Protein AF-A0A947XC58-F1 (afdb_monomer)

Foldseek 3Di:
DDDDDDDDDDDDDPPDPDDDDDDDDDDDDDDDDDDDDDDDDDDDDDDDDDDDDDDDDDDDDDDDDDDDDDDDDDDDDPPDDPDAAALQDKWKWKDLWFTDTQDDHHDDDDDDDDPLVVQAVVLVCLVVVVCVVVVDDLDAAEAQGKMKMWIADAVVNVAPAKKKKKFKAALVRHTPDIDIFDDAPDHHNDFDPQFLRTDDDRNNTGIDIDGRNRQFFNMKMKMWIDHPPDPDDDIDIDMGGHRYAYQAAAEEEEEEEDQLNPDPQDDDPVLVVQLQSQANHNYYNYDYFYFYFQKDWAAWDDDPFFTFFTDIDRHPVRRCVSRVVGGPDPCPDLPGCVVVRVVQVQVQLCQQFLCAQAHAYEYEYEGDDDDPWDAAQPTHHYTYGYHPPDPQRSLSRLLSNLVVLVDALQLCLVVPDPCVPPDDSAFAQYSNFGADPPRNRSGAQGSIWTFDCDDVPRNRGDIGRQFDDDPPTPRYGQHASNHSQSCVQCDVVHRGHHHHSVSSVSSRVSSQVGRWAQDPVVRAIFGHDSVVSDRDHHDDDDDLRNHFVDRFFAQWWKWKWKDFLPDLNSTDITATTDRDTGGFHDWAALQDLVSLQVCVVRCVAPQDDPPQGGAQQKKKWWQAPNDITITTWNDGSSPDPPVVPQDSSHSVRMDMHIHIDHCVSHDTFKMWMFGHHRSSPDPDGDDCVPTHTSDMDGD

Solvent-accessible surface area (backbone atoms only — not comparable to full-atom values): 40109 Å² total; per-residue (Å²): 138,88,87,87,88,85,86,88,92,85,86,89,86,85,85,89,87,87,88,88,88,84,89,86,84,88,83,89,89,84,86,86,78,93,77,88,79,88,76,85,81,80,84,82,90,85,83,89,80,91,80,91,82,84,86,88,88,86,89,83,89,85,88,82,87,80,84,80,84,80,80,86,72,94,70,87,72,95,78,80,71,93,62,82,39,58,87,73,54,70,38,37,32,41,26,57,33,43,51,43,76,74,49,74,48,47,75,75,80,75,81,83,84,50,79,58,48,57,37,32,49,52,40,48,50,47,43,47,50,50,34,65,75,64,72,53,73,81,73,64,44,42,5,51,36,58,28,39,38,39,35,45,53,40,50,83,64,70,60,89,50,64,44,40,39,38,40,35,21,38,67,86,69,46,81,76,46,72,50,68,39,48,71,36,90,53,68,37,75,72,81,57,82,52,72,62,64,48,76,77,59,66,66,51,16,32,37,39,77,46,64,13,87,64,41,37,43,56,13,30,43,34,44,34,41,34,52,64,96,57,97,79,68,89,60,48,71,52,76,42,82,46,56,34,44,57,56,40,66,44,35,34,44,36,35,40,38,26,69,55,80,44,66,91,58,68,77,62,70,63,46,56,58,51,47,35,53,57,42,59,41,44,39,62,51,73,48,79,44,79,39,70,30,64,53,50,60,42,64,40,45,80,56,102,74,30,61,27,44,56,42,52,28,59,37,70,67,53,39,48,65,70,42,50,88,37,42,84,55,94,68,68,66,73,60,61,58,61,56,63,39,52,49,51,49,50,55,29,50,46,54,17,13,9,39,62,34,48,40,36,38,36,40,39,32,32,60,68,81,64,87,68,71,54,40,44,40,90,82,37,26,35,20,27,36,55,28,59,80,48,98,51,30,50,8,41,40,47,21,25,48,35,16,47,34,71,50,59,56,72,54,47,29,88,70,80,43,102,53,49,85,61,89,76,78,37,53,44,58,42,64,77,27,36,34,34,89,85,37,86,56,19,37,33,27,43,54,51,32,38,34,45,69,55,50,98,94,34,87,82,34,50,70,42,71,32,38,42,89,49,101,88,43,63,53,23,35,21,39,27,22,50,52,83,3,11,57,96,46,34,55,94,91,54,60,41,31,51,66,20,60,65,57,32,44,50,25,32,57,44,46,34,65,53,40,46,43,69,25,77,92,77,74,39,56,8,17,53,25,80,89,79,54,40,60,69,36,77,57,88,73,48,72,20,52,52,28,28,59,50,86,64,66,39,53,21,30,38,43,39,38,35,42,28,85,76,40,70,77,34,45,45,73,51,69,68,42,65,76,42,81,37,36,32,28,71,81,32,37,61,61,41,65,68,35,17,52,46,37,60,78,60,65,52,27,45,75,52,77,72,99,41,72,39,21,20,20,27,33,35,40,38,31,20,67,90,48,76,50,52,33,56,35,69,42,56,68,52,87,60,85,67,60,87,71,62,46,64,50,40,78,79,34,52,48,73,44,36,46,36,42,66,36,86,52,42,62,69,41,37,42,34,40,30,50,34,73,39,44,51,73,59,84,72,86,55,60,76,88,79,41,49,74,76,51,76,47,77,102

Secondary structure (DSSP, 8-state):
-------S---SSSSSS------------------------PPP--------------------PPPPP--------TT---PPPPTTSPEEEEESSBEEESS----------SHHHHHHHHHHHHHHHHHHHH---S--BPTT--EEEEEE--GGG--SSEEEEEEEE-TTS-EEEEEEPBPPSS--S----STTT----STTSEEEEEPGGG--TT-EEEEEEEETT-S-S--EEEEEE--B----EEEEEEEEEEETT----PPPHHHHHHHHHHSS-SEEEEEEEEEEESSEEEPPEE-SSBEE--EEESSHHHHHHHHGGGBS-S---S--THHHHHHHHHHHHHHHTT-TTT-EEEEEE-SSS------B-SS--EEEEE-TTSTTHHHHHHHHHHHTTT---GGGGGGT-TTTTS--S-BS-BTTBBPPTTSTT-B---SPPEEEPPBTTBTT-EEE-SB--STTTTTBBPPPTTTGGGGGGPPTT-SSPPPPHHHHHHHHHHHHHH--EEETTTTEEEEEETTTTEEEEEPPS-BTTTB-SSSSPEEEEEEEEEEESS-GGG-EEPPPEEEEEE--PPP--TT-HHHHHHHHHTT-SPP--SSS-----EEEEEEETTEEEEEEES----TTTTGGG--TTSTTSEEEEEEEEEGGG--EEEEEEEE-TTGGG--S---GGGSEEEEEEE-

Nearest PDB structures (foldseek):
  7neq-assembly1_D  TM=5.707E-01  e=4.410E-02  Mus musculus
  5nj3-assembly1_E  TM=5.449E-01  e=1.817E-01  Mus musculus
  3jbg-assembly1_7  TM=4.464E-01  e=1.923E-01  Camelus dromedarius
  1s5i-assembly1_H  TM=5.163E-01  e=1.052E+00  Mus musculus
  8tan-assembly1_B  TM=4.826E-01  e=1.396E+00  Homo sapiens

Radius of gyration: 30.26 Å; Cα contacts (8 Å, |Δi|>4): 1436; chains: 1; bounding box: 68×81×86 Å

Structure (mmCIF, N/CA/C/O backbone):
data_AF-A0A947XC58-F1
#
_entry.id   AF-A0A947XC58-F1
#
loop_
_atom_site.group_PDB
_atom_site.id
_atom_site.type_symbol
_atom_site.label_atom_id
_atom_site.label_alt_id
_atom_site.label_comp_id
_atom_site.label_asym_id
_atom_site.label_entity_id
_atom_site.label_seq_id
_atom_site.pdbx_PDB_ins_code
_atom_site.Cartn_x
_atom_site.Cartn_y
_atom_site.Cartn_z
_atom_site.occupancy
_atom_site.B_iso_or_equiv
_atom_site.auth_seq_id
_atom_site.auth_comp_id
_atom_site.auth_asym_id
_atom_site.auth_atom_id
_atom_site.pdbx_PDB_model_num
ATOM 1 N N . MET A 1 1 ? 28.385 -34.143 11.906 1.00 29.64 1 MET A N 1
ATOM 2 C CA . MET A 1 1 ? 28.007 -35.431 12.531 1.00 29.64 1 MET A CA 1
ATOM 3 C C . MET A 1 1 ? 26.698 -35.183 13.274 1.00 29.64 1 MET A C 1
ATOM 5 O O . MET A 1 1 ? 26.730 -34.523 14.296 1.00 29.64 1 MET A O 1
ATOM 9 N N . LEU A 1 2 ? 25.552 -35.228 12.588 1.00 29.41 2 LEU A N 1
ATOM 10 C CA . LEU A 1 2 ? 24.680 -36.394 12.344 1.00 29.41 2 LEU A CA 1
ATOM 11 C C . LEU A 1 2 ? 24.085 -37.009 13.619 1.00 29.41 2 LEU A C 1
ATOM 13 O O . LEU A 1 2 ? 24.782 -37.730 14.324 1.00 29.41 2 LEU A O 1
ATOM 17 N N . ASN A 1 3 ? 22.793 -36.721 13.831 1.00 31.56 3 ASN A N 1
ATOM 18 C CA . ASN A 1 3 ? 21.660 -37.638 14.075 1.00 31.56 3 ASN A CA 1
ATOM 19 C C . ASN A 1 3 ? 20.677 -37.032 15.088 1.00 31.56 3 ASN A C 1
ATOM 21 O O . ASN A 1 3 ? 21.096 -36.419 16.057 1.00 31.56 3 ASN A O 1
ATOM 25 N N . SER A 1 4 ? 19.361 -37.222 15.039 1.00 30.17 4 SER A N 1
ATOM 26 C CA . SER A 1 4 ? 18.381 -37.644 14.026 1.00 30.17 4 SER A CA 1
ATOM 27 C C . SER A 1 4 ? 17.089 -37.817 14.829 1.00 30.17 4 SER A C 1
ATOM 29 O O . SER A 1 4 ? 17.109 -38.664 15.716 1.00 30.17 4 SER A O 1
ATOM 31 N N . LYS A 1 5 ? 15.999 -37.092 14.550 1.00 29.39 5 LYS A N 1
ATOM 32 C CA . LYS A 1 5 ? 14.608 -37.537 14.805 1.00 29.39 5 LYS A CA 1
ATOM 33 C C . LYS A 1 5 ? 13.636 -36.710 13.952 1.00 29.39 5 LYS A C 1
ATOM 35 O O . LYS A 1 5 ? 13.120 -35.695 14.394 1.00 29.39 5 LYS A O 1
ATOM 40 N N . ASN A 1 6 ? 13.406 -37.193 12.733 1.00 32.59 6 ASN A N 1
ATOM 41 C CA . ASN A 1 6 ? 12.155 -37.029 11.995 1.00 32.59 6 ASN A CA 1
ATOM 42 C C . ASN A 1 6 ? 11.486 -38.406 11.959 1.00 32.59 6 ASN A C 1
ATOM 44 O O . ASN A 1 6 ? 12.172 -39.409 11.761 1.00 32.59 6 ASN A O 1
ATOM 48 N N . GLY A 1 7 ? 10.167 -38.458 12.110 1.00 26.33 7 GLY A N 1
ATOM 49 C CA . GLY A 1 7 ? 9.399 -39.675 11.882 1.00 26.33 7 GLY A CA 1
ATOM 50 C C . GLY A 1 7 ? 7.906 -39.440 12.062 1.00 26.33 7 GLY A C 1
ATOM 51 O O . GLY A 1 7 ? 7.467 -39.224 13.181 1.00 26.33 7 GLY A O 1
ATOM 52 N N . LEU A 1 8 ? 7.176 -39.555 10.949 1.00 26.34 8 LEU A N 1
ATOM 53 C CA . LEU A 1 8 ? 5.718 -39.523 10.787 1.00 26.34 8 LEU A CA 1
ATOM 54 C C . LEU A 1 8 ? 5.037 -38.150 10.853 1.00 26.34 8 LEU A C 1
ATOM 56 O O . LEU A 1 8 ? 4.619 -37.716 11.911 1.00 26.34 8 LEU A O 1
ATOM 60 N N . PHE A 1 9 ? 4.845 -37.532 9.685 1.00 29.22 9 PHE A N 1
ATOM 61 C CA . PHE A 1 9 ? 3.536 -37.061 9.192 1.00 29.22 9 PHE A CA 1
ATOM 62 C C . PHE A 1 9 ? 3.704 -36.658 7.714 1.00 29.22 9 PHE A C 1
ATOM 64 O O . PHE A 1 9 ? 3.664 -35.492 7.340 1.00 29.22 9 PHE A O 1
ATOM 71 N N . LEU A 1 10 ? 3.995 -37.648 6.861 1.00 28.31 10 LEU A N 1
ATOM 72 C CA . LEU A 1 10 ? 4.058 -37.477 5.406 1.00 28.31 10 LEU A CA 1
ATOM 73 C C . LEU A 1 10 ? 3.648 -38.788 4.721 1.00 28.31 10 LEU A C 1
ATOM 75 O O . LEU A 1 10 ? 4.499 -39.566 4.303 1.00 28.31 10 LEU A O 1
ATOM 79 N N . SER A 1 11 ? 2.342 -39.058 4.658 1.00 26.89 11 SER A N 1
ATOM 80 C CA . SER A 1 11 ? 1.778 -40.134 3.827 1.00 26.89 11 SER A CA 1
ATOM 81 C C . SER A 1 11 ? 0.248 -40.036 3.737 1.00 26.89 11 SER A C 1
ATOM 83 O O . SER A 1 11 ? -0.437 -40.836 4.361 1.00 26.89 11 SER A O 1
ATOM 85 N N . LEU A 1 12 ? -0.308 -39.056 3.014 1.00 26.28 12 LEU A N 1
ATOM 86 C CA . LEU A 1 12 ? -1.706 -39.106 2.529 1.00 26.28 12 LEU A CA 1
ATOM 87 C C . LEU A 1 12 ? -2.016 -37.960 1.544 1.00 26.28 12 LEU A C 1
ATOM 89 O O . LEU A 1 12 ? -2.942 -37.184 1.740 1.00 26.28 12 LEU A O 1
ATOM 93 N N . LEU A 1 13 ? -1.227 -37.820 0.473 1.00 26.67 13 LEU A N 1
ATOM 94 C CA . LEU A 1 13 ? -1.610 -36.956 -0.655 1.00 26.67 13 LEU A CA 1
ATOM 95 C C . LEU A 1 13 ? -0.992 -37.429 -1.978 1.00 26.67 13 LEU A C 1
ATOM 97 O O . LEU A 1 13 ? -0.287 -36.696 -2.667 1.00 26.67 13 LEU A O 1
ATOM 101 N N . THR A 1 14 ? -1.199 -38.702 -2.316 1.00 28.27 14 THR A N 1
ATOM 102 C CA . THR A 1 14 ? -0.740 -39.267 -3.598 1.00 28.27 14 THR A CA 1
ATOM 103 C C . THR A 1 14 ? -1.635 -40.431 -4.029 1.00 28.27 14 THR A C 1
ATOM 105 O O . THR A 1 14 ? -1.171 -41.555 -4.150 1.00 28.27 14 THR A O 1
ATOM 108 N N . ALA A 1 15 ? -2.945 -40.191 -4.198 1.00 27.52 15 ALA A N 1
ATOM 109 C CA . ALA A 1 15 ? -3.861 -41.201 -4.754 1.00 27.52 15 ALA A CA 1
ATOM 110 C C . ALA A 1 15 ? -5.242 -40.668 -5.221 1.00 27.52 15 ALA A C 1
ATOM 112 O O . ALA A 1 15 ? -6.236 -41.297 -4.897 1.00 27.52 15 ALA A O 1
ATOM 113 N N . VAL A 1 16 ? -5.367 -39.553 -5.966 1.00 28.27 16 VAL A N 1
ATOM 114 C CA . VAL A 1 16 ? -6.622 -39.248 -6.723 1.00 28.27 16 VAL A CA 1
ATOM 115 C C . VAL A 1 16 ? -6.355 -38.419 -7.997 1.00 28.27 16 VAL A C 1
ATOM 117 O O . VAL A 1 16 ? -6.995 -37.404 -8.248 1.00 28.27 16 VAL A O 1
ATOM 120 N N . LEU A 1 17 ? -5.381 -38.807 -8.823 1.00 26.75 17 LEU A N 1
ATOM 121 C CA . LEU A 1 17 ? -5.168 -38.160 -10.130 1.00 26.75 17 LEU A CA 1
ATOM 122 C C . LEU A 1 17 ? -4.642 -39.164 -11.162 1.00 26.75 17 LEU A C 1
ATOM 124 O O . LEU A 1 17 ? -3.529 -39.049 -11.656 1.00 26.75 17 LEU A O 1
ATOM 128 N N . ALA A 1 18 ? -5.446 -40.194 -11.442 1.00 27.50 18 ALA A N 1
ATOM 129 C CA . ALA A 1 18 ? -5.296 -41.064 -12.612 1.00 27.50 18 ALA A CA 1
ATOM 130 C C . ALA A 1 18 ? -6.534 -41.966 -12.779 1.00 27.50 18 ALA A C 1
ATOM 132 O O . ALA A 1 18 ? -6.477 -43.153 -12.480 1.00 27.50 18 ALA A O 1
ATOM 133 N N . ALA A 1 19 ? -7.664 -41.415 -13.231 1.00 25.34 19 ALA A N 1
ATOM 134 C CA . ALA A 1 19 ? -8.724 -42.198 -13.874 1.00 25.34 19 ALA A CA 1
ATOM 135 C C . ALA A 1 19 ? -9.739 -41.274 -14.562 1.00 25.34 19 ALA A C 1
ATOM 137 O O . ALA A 1 19 ? -10.431 -40.518 -13.888 1.00 25.34 19 ALA A O 1
ATOM 138 N N . SER A 1 20 ? -9.828 -41.404 -15.890 1.00 27.41 20 SER A N 1
ATOM 139 C CA . SER A 1 20 ? -10.943 -41.069 -16.805 1.00 27.41 20 SER A CA 1
ATOM 140 C C . SER A 1 20 ? -10.568 -40.167 -17.989 1.00 27.41 20 SER A C 1
ATOM 142 O O . SER A 1 20 ? -11.098 -39.087 -18.207 1.00 27.41 20 SER A O 1
ATOM 144 N N . LEU A 1 21 ? -9.674 -40.694 -18.826 1.00 26.55 21 LEU A N 1
ATOM 145 C CA . LEU A 1 21 ? -9.589 -40.369 -20.248 1.00 26.55 21 LEU A CA 1
ATOM 146 C C . LEU A 1 21 ? -9.760 -41.691 -20.999 1.00 26.55 21 LEU A C 1
ATOM 148 O O . LEU A 1 21 ? -8.812 -42.468 -21.066 1.00 26.55 21 LEU A O 1
ATOM 152 N N . SER A 1 22 ? -10.979 -41.983 -21.469 1.00 27.17 22 SER A N 1
ATOM 153 C CA . SER A 1 22 ? -11.295 -42.890 -22.591 1.00 27.17 22 SER A CA 1
ATOM 154 C C . SER A 1 22 ? -12.813 -42.976 -22.802 1.00 27.17 22 SER A C 1
ATOM 156 O O . SER A 1 22 ? -13.523 -43.461 -21.927 1.00 27.17 22 SER A O 1
ATOM 158 N N . GLY A 1 23 ? -13.278 -42.578 -23.991 1.00 25.81 23 GLY A N 1
ATOM 159 C CA . GLY A 1 23 ? -14.561 -43.013 -24.559 1.00 25.81 23 GLY A CA 1
ATOM 160 C C . GLY A 1 23 ? -15.622 -41.926 -24.748 1.00 25.81 23 GLY A C 1
ATOM 161 O O . GLY A 1 23 ? -16.437 -41.706 -23.863 1.00 25.81 23 GLY A O 1
ATOM 162 N N . CYS A 1 24 ? -15.651 -41.285 -25.922 1.00 25.08 24 CYS A N 1
ATOM 163 C CA . CYS A 1 24 ? -16.700 -41.519 -26.928 1.00 25.08 24 CYS A CA 1
ATOM 164 C C . CYS A 1 24 ? -16.560 -40.558 -28.123 1.00 25.08 24 CYS A C 1
ATOM 166 O O . CYS A 1 24 ? -16.572 -39.338 -27.987 1.00 25.08 24 CYS A O 1
ATOM 168 N N . LEU A 1 25 ? -16.422 -41.168 -29.300 1.00 26.92 25 LEU A N 1
ATOM 169 C CA . LEU A 1 25 ? -16.557 -40.596 -30.639 1.00 26.92 25 LEU A CA 1
ATOM 170 C C . LEU A 1 25 ? -18.002 -40.806 -31.137 1.00 26.92 25 LEU A C 1
ATOM 172 O O . LEU A 1 25 ? -18.649 -41.756 -30.705 1.00 26.92 25 LEU A O 1
ATOM 176 N N . GLN A 1 26 ? -18.388 -40.004 -32.143 1.00 28.06 26 GLN A N 1
ATOM 177 C CA . GLN A 1 26 ? -19.665 -39.928 -32.894 1.00 28.06 26 GLN A CA 1
ATOM 178 C C . GLN A 1 26 ? -20.716 -39.004 -32.251 1.00 28.06 26 GLN A C 1
ATOM 180 O O . GLN A 1 26 ? -21.018 -39.142 -31.078 1.00 28.06 26 GLN A O 1
ATOM 185 N N . GLY A 1 27 ? -21.350 -38.044 -32.930 1.00 25.41 27 GLY A N 1
ATOM 186 C CA . GLY A 1 27 ? -21.395 -37.633 -34.337 1.00 25.41 27 GLY A CA 1
ATOM 187 C C . GLY A 1 27 ? -22.654 -36.765 -34.558 1.00 25.41 27 GLY A C 1
ATOM 188 O O . GLY A 1 27 ? -23.583 -36.842 -33.759 1.00 25.41 27 GLY A O 1
ATOM 189 N N . SER A 1 28 ? -22.692 -36.004 -35.662 1.00 27.56 28 SER A N 1
ATOM 190 C CA . SER A 1 28 ? -23.711 -35.016 -36.108 1.00 27.56 28 SER A CA 1
ATOM 191 C C . SER A 1 28 ? -23.606 -33.626 -35.447 1.00 27.56 28 SER A C 1
ATOM 193 O O . SER A 1 28 ? -23.477 -33.524 -34.240 1.00 27.56 28 SER A O 1
ATOM 195 N N . GLY A 1 29 ? -23.581 -32.487 -36.142 1.00 24.77 29 GLY A N 1
ATOM 196 C CA . GLY A 1 29 ? -23.836 -32.187 -37.547 1.00 24.77 29 GLY A CA 1
ATOM 197 C C . GLY A 1 29 ? -24.994 -31.198 -37.666 1.00 24.77 29 GLY A C 1
ATOM 198 O O . GLY A 1 29 ? -26.116 -31.643 -37.845 1.00 24.77 29 GLY A O 1
ATOM 199 N N . SER A 1 30 ? -24.729 -29.888 -37.606 1.00 26.92 30 SER A N 1
ATOM 200 C CA . SER A 1 30 ? -25.550 -28.868 -38.281 1.00 26.92 30 SER A CA 1
ATOM 201 C C . SER A 1 30 ? -24.882 -27.492 -38.263 1.00 26.92 30 SER A C 1
ATOM 203 O O . SER A 1 30 ? -24.333 -27.050 -37.259 1.00 26.92 30 SER A O 1
ATOM 205 N N . SER A 1 31 ? -24.957 -26.871 -39.431 1.00 26.77 31 SER A N 1
ATOM 206 C CA . SER A 1 31 ? -24.536 -25.548 -39.886 1.00 26.77 31 SER A CA 1
ATOM 207 C C . SER A 1 31 ? -25.250 -24.354 -39.238 1.00 26.77 31 SER A C 1
ATOM 209 O O . SER A 1 31 ? -26.281 -24.533 -38.597 1.00 26.77 31 SER A O 1
ATOM 211 N N . ALA A 1 32 ? -24.770 -23.160 -39.627 1.00 26.23 32 ALA A N 1
ATOM 212 C CA . ALA A 1 32 ? -25.321 -21.805 -39.459 1.00 26.23 32 ALA A CA 1
ATOM 213 C C . ALA A 1 32 ? -24.826 -21.079 -38.188 1.00 26.23 32 ALA A C 1
ATOM 215 O O . ALA A 1 32 ? -24.720 -21.673 -37.127 1.00 26.23 32 ALA A O 1
ATOM 216 N N . ASP A 1 33 ? -24.477 -19.798 -38.195 1.00 25.92 33 ASP A N 1
ATOM 217 C CA . ASP A 1 33 ? -24.404 -18.822 -39.272 1.00 25.92 33 ASP A CA 1
ATOM 218 C C . ASP A 1 33 ? -23.474 -17.692 -38.826 1.00 25.92 33 ASP A C 1
ATOM 220 O O . ASP A 1 33 ? -23.350 -17.370 -37.642 1.00 25.92 33 ASP A O 1
ATOM 224 N N . ASN A 1 34 ? -22.806 -17.104 -39.806 1.00 27.97 34 ASN A N 1
ATOM 225 C CA . ASN A 1 34 ? -21.849 -16.026 -39.650 1.00 27.97 34 ASN A CA 1
ATOM 226 C C . ASN A 1 34 ? -22.623 -14.707 -39.497 1.00 27.97 34 ASN A C 1
ATOM 228 O O . ASN A 1 34 ? -23.232 -14.248 -40.459 1.00 27.97 34 ASN A O 1
ATOM 232 N N . THR A 1 35 ? -22.595 -14.067 -38.327 1.00 25.09 35 THR A N 1
ATOM 233 C CA . THR A 1 35 ? -22.937 -12.637 -38.223 1.00 25.09 35 THR A CA 1
ATOM 234 C C . THR A 1 35 ? -21.972 -11.918 -37.294 1.00 25.09 35 THR A C 1
ATOM 236 O O . THR A 1 35 ? -21.966 -12.075 -36.077 1.00 25.09 35 THR A O 1
ATOM 239 N N . VAL A 1 36 ? -21.124 -11.125 -37.940 1.00 25.53 36 VAL A N 1
ATOM 240 C CA . VAL A 1 36 ? -20.210 -10.149 -37.362 1.00 25.53 36 VAL A CA 1
ATOM 241 C C . VAL A 1 36 ? -21.041 -9.014 -36.767 1.00 25.53 36 VAL A C 1
ATOM 243 O O . VAL A 1 36 ? -21.686 -8.270 -37.501 1.00 25.53 36 VAL A O 1
ATOM 246 N N . ALA A 1 37 ? -21.015 -8.871 -35.443 1.00 24.08 37 ALA A N 1
ATOM 247 C CA . ALA A 1 37 ? -21.475 -7.667 -34.765 1.00 24.08 37 ALA A CA 1
ATOM 248 C C . ALA A 1 37 ? -20.262 -6.765 -34.499 1.00 24.08 37 ALA A C 1
ATOM 250 O O . ALA A 1 37 ? -19.460 -7.009 -33.599 1.00 24.08 37 ALA A O 1
ATOM 251 N N . THR A 1 38 ? -20.119 -5.728 -35.320 1.00 25.48 38 THR A N 1
ATOM 252 C CA . THR A 1 38 ? -19.278 -4.555 -35.064 1.00 25.48 38 THR A CA 1
ATOM 253 C C . THR A 1 38 ? -19.707 -3.893 -33.758 1.00 25.48 38 THR A C 1
ATOM 255 O O . THR A 1 38 ? -20.787 -3.307 -33.691 1.00 25.48 38 THR A O 1
ATOM 258 N N . VAL A 1 39 ? -18.860 -3.962 -32.730 1.00 24.09 39 VAL A N 1
ATOM 259 C CA . VAL A 1 39 ? -19.006 -3.165 -31.507 1.00 24.09 39 VAL A CA 1
ATOM 260 C C . VAL A 1 39 ? -18.028 -2.001 -31.596 1.00 24.09 39 VAL A C 1
ATOM 262 O O . VAL A 1 39 ? -16.815 -2.191 -31.662 1.00 24.09 39 VAL A O 1
ATOM 265 N N . ALA A 1 40 ? -18.591 -0.796 -31.658 1.00 22.62 40 ALA A N 1
ATOM 266 C CA . ALA A 1 40 ? -17.870 0.463 -31.651 1.00 22.62 40 ALA A CA 1
ATOM 267 C C . ALA A 1 40 ? -17.078 0.611 -30.343 1.00 22.62 40 ALA A C 1
ATOM 269 O O . ALA A 1 40 ? -17.642 0.534 -29.251 1.00 22.62 40 ALA A O 1
ATOM 270 N N . ALA A 1 41 ? -15.769 0.818 -30.468 1.00 24.86 41 ALA A N 1
ATOM 271 C CA . ALA A 1 41 ? -14.902 1.188 -29.364 1.00 24.86 41 ALA A CA 1
ATOM 272 C C . ALA A 1 41 ? -15.220 2.632 -28.944 1.00 24.86 41 ALA A C 1
ATOM 274 O O . ALA A 1 41 ? -14.988 3.571 -29.705 1.00 24.86 41 ALA A O 1
ATOM 275 N N . GLY A 1 42 ? -15.787 2.796 -27.748 1.00 22.59 42 GLY A N 1
ATOM 276 C CA . GLY A 1 42 ? -15.840 4.082 -27.059 1.00 22.59 42 GLY A CA 1
ATOM 277 C C . GLY A 1 42 ? -14.438 4.449 -26.578 1.00 22.59 42 GLY A C 1
ATOM 278 O O . GLY A 1 42 ? -13.767 3.623 -25.962 1.00 22.59 42 GLY A O 1
ATOM 279 N N . GLY A 1 43 ? -13.987 5.651 -26.929 1.00 23.42 43 GLY A N 1
ATOM 280 C CA . GLY A 1 43 ? -12.679 6.178 -26.557 1.00 23.42 43 GLY A CA 1
ATOM 281 C C . GLY A 1 43 ? -12.618 6.605 -25.091 1.00 23.42 43 GLY A C 1
ATOM 282 O O . GLY A 1 43 ? -13.511 7.296 -24.608 1.00 23.42 43 GLY A O 1
ATOM 283 N N . ASP A 1 44 ? -11.535 6.213 -24.425 1.00 23.83 44 ASP A N 1
ATOM 284 C CA . ASP A 1 44 ? -11.021 6.842 -23.207 1.00 23.83 44 ASP A CA 1
ATOM 285 C C . ASP A 1 44 ? -10.080 7.991 -23.616 1.00 23.83 44 ASP A C 1
ATOM 287 O O . ASP A 1 44 ? -9.174 7.752 -24.423 1.00 23.83 44 ASP A O 1
ATOM 291 N N . PRO A 1 45 ? -10.222 9.214 -23.076 1.00 26.22 45 PRO A N 1
ATOM 292 C CA . PRO A 1 45 ? -9.209 10.248 -23.209 1.00 26.22 45 PRO A CA 1
ATOM 293 C C . PRO A 1 45 ? -8.258 10.208 -22.003 1.00 26.22 45 PRO A C 1
ATOM 295 O O . PRO A 1 45 ? -8.643 10.502 -20.872 1.00 26.22 45 PRO A O 1
ATOM 298 N N . LEU A 1 46 ? -6.998 9.860 -22.259 1.00 24.81 46 LEU A N 1
ATOM 299 C CA . LEU A 1 46 ? -5.861 10.150 -21.386 1.00 24.81 46 LEU A CA 1
ATOM 300 C C . LEU A 1 46 ? -4.945 11.110 -22.149 1.00 24.81 46 LEU A C 1
ATOM 302 O O . LEU A 1 46 ? -4.165 10.664 -22.982 1.00 24.81 46 LEU A O 1
ATOM 306 N N . ASP A 1 47 ? -5.059 12.403 -21.857 1.00 25.61 47 ASP A N 1
ATOM 307 C CA . ASP A 1 47 ? -4.064 13.417 -22.214 1.00 25.61 47 ASP A CA 1
ATOM 308 C C . ASP A 1 47 ? -3.647 14.133 -20.920 1.00 25.61 47 ASP A C 1
ATOM 310 O O . ASP A 1 47 ? -4.380 14.959 -20.376 1.00 25.61 47 ASP A O 1
ATOM 314 N N . ASP A 1 48 ? -2.472 13.761 -20.408 1.00 24.30 48 ASP A N 1
ATOM 315 C CA . ASP A 1 48 ? -1.735 14.493 -19.377 1.00 24.30 48 ASP A CA 1
ATOM 316 C C . ASP A 1 48 ? -0.817 15.499 -20.094 1.00 24.30 48 ASP A C 1
ATOM 318 O O . ASP A 1 48 ? 0.108 15.099 -20.805 1.00 24.30 48 ASP A O 1
ATOM 322 N N . ALA A 1 49 ? -1.026 16.798 -19.872 1.00 26.55 49 ALA A N 1
ATOM 323 C CA . ALA A 1 49 ? -0.071 17.842 -20.233 1.00 26.55 49 ALA A CA 1
ATOM 324 C C . ALA A 1 49 ? 0.287 18.670 -18.990 1.00 26.55 49 ALA A C 1
ATOM 326 O O . ALA A 1 49 ? -0.489 19.506 -18.529 1.00 26.55 49 ALA A O 1
ATOM 327 N N . ASP A 1 50 ? 1.492 18.437 -18.467 1.00 25.20 50 ASP A N 1
ATOM 328 C CA . ASP A 1 50 ? 2.186 19.354 -17.565 1.00 25.20 50 ASP A CA 1
ATOM 329 C C . ASP A 1 50 ? 2.758 20.521 -18.390 1.00 25.20 50 ASP A C 1
ATOM 331 O O . ASP A 1 50 ? 3.552 20.318 -19.310 1.00 25.20 50 ASP A O 1
ATOM 335 N N . GLY A 1 51 ? 2.402 21.756 -18.034 1.00 25.80 51 GLY A N 1
ATOM 336 C CA . GLY A 1 51 ? 2.986 22.965 -18.613 1.00 25.80 51 GLY A CA 1
ATOM 337 C C . GLY A 1 51 ? 2.762 24.184 -17.723 1.00 25.80 51 GLY A C 1
ATOM 338 O O . GLY A 1 51 ? 1.680 24.761 -17.711 1.00 25.80 51 GLY A O 1
ATOM 339 N N . ALA A 1 52 ? 3.795 24.585 -16.985 1.00 25.73 52 ALA A N 1
ATOM 340 C CA . ALA A 1 52 ? 3.872 25.889 -16.335 1.00 25.73 52 ALA A CA 1
ATOM 341 C C . ALA A 1 52 ? 4.596 26.876 -17.269 1.00 25.73 52 ALA A C 1
ATOM 343 O O . ALA A 1 52 ? 5.747 26.621 -17.616 1.00 25.73 52 ALA A O 1
ATOM 344 N N . ASP A 1 53 ? 3.939 27.963 -17.693 1.00 25.41 53 ASP A N 1
ATOM 345 C CA . ASP A 1 53 ? 4.241 29.351 -17.272 1.00 25.41 53 ASP A CA 1
ATOM 346 C C . ASP A 1 53 ? 3.579 30.430 -18.179 1.00 25.41 53 ASP A C 1
ATOM 348 O O . ASP A 1 53 ? 3.581 30.344 -19.404 1.00 25.41 53 ASP A O 1
ATOM 352 N N . SER A 1 54 ? 3.122 31.504 -17.521 1.00 27.70 54 SER A N 1
ATOM 353 C CA . SER A 1 54 ? 2.915 32.901 -17.958 1.00 27.70 54 SER A CA 1
ATOM 354 C C . SER A 1 54 ? 1.784 33.323 -18.932 1.00 27.70 54 SER A C 1
ATOM 356 O O . SER A 1 54 ? 1.880 33.193 -20.144 1.00 27.70 54 SER A O 1
ATOM 358 N N . GLY A 1 55 ? 0.801 34.054 -18.373 1.00 24.14 55 GLY A N 1
ATOM 359 C CA . GLY A 1 55 ? 0.385 35.377 -18.883 1.00 24.14 55 GLY A CA 1
ATOM 360 C C . GLY A 1 55 ? -0.892 35.516 -19.737 1.00 24.14 55 GLY A C 1
ATOM 361 O O . GLY A 1 55 ? -0.875 35.230 -20.923 1.00 24.14 55 GLY A O 1
ATOM 362 N N . GLY A 1 56 ? -1.922 36.171 -19.172 1.00 24.58 56 GLY A N 1
ATOM 363 C CA . GLY A 1 56 ? -2.673 37.233 -19.875 1.00 24.58 56 GLY A CA 1
ATOM 364 C C . GLY A 1 56 ? -4.061 36.946 -20.488 1.00 24.58 56 GLY A C 1
ATOM 365 O O . GLY A 1 56 ? -4.156 36.523 -21.627 1.00 24.58 56 GLY A O 1
ATOM 366 N N . GLN A 1 57 ? -5.099 37.397 -19.764 1.00 23.78 57 GLN A N 1
ATOM 367 C CA . GLN A 1 57 ? -6.355 38.044 -20.219 1.00 23.78 57 GLN A CA 1
ATOM 368 C C . GLN A 1 57 ? -7.488 37.296 -20.981 1.00 23.78 57 GLN A C 1
ATOM 370 O O . GLN A 1 57 ? -7.405 37.014 -22.167 1.00 23.78 57 GLN A O 1
ATOM 375 N N . THR A 1 58 ? -8.616 37.214 -20.248 1.00 27.28 58 THR A N 1
ATOM 376 C CA . THR A 1 58 ? -10.036 37.554 -20.550 1.00 27.28 58 THR A CA 1
ATOM 377 C C . THR A 1 58 ? -10.890 36.815 -21.595 1.00 27.28 58 THR A C 1
ATOM 379 O O . THR A 1 58 ? -10.590 36.801 -22.781 1.00 27.28 58 THR A O 1
ATOM 382 N N . ASP A 1 59 ? -12.077 36.463 -21.074 1.00 25.58 59 ASP A N 1
ATOM 383 C CA . ASP A 1 59 ? -13.425 36.359 -21.658 1.00 25.58 59 ASP A CA 1
ATOM 384 C C . ASP A 1 59 ? -13.880 35.101 -22.414 1.00 25.58 59 ASP A C 1
ATOM 386 O O . ASP A 1 59 ? -13.270 34.640 -23.371 1.00 25.58 59 ASP A O 1
ATOM 390 N N . GLY A 1 60 ? -15.086 34.654 -22.022 1.00 24.73 60 GLY A N 1
ATOM 391 C CA . GLY A 1 60 ? -16.024 33.910 -22.866 1.00 24.73 60 GLY A CA 1
ATOM 392 C C . GLY A 1 60 ? -16.392 32.525 -22.342 1.00 24.73 60 GLY A C 1
ATOM 393 O O . GLY A 1 60 ? -15.583 31.609 -22.390 1.00 24.73 60 GLY A O 1
ATOM 394 N N . GLY A 1 61 ? -17.623 32.376 -21.851 1.00 24.08 61 GLY A N 1
ATOM 395 C CA . GLY A 1 61 ? -18.166 31.103 -21.375 1.00 24.08 61 GLY A CA 1
ATOM 396 C C . GLY A 1 61 ? -18.683 30.191 -22.488 1.00 24.08 61 GLY A C 1
ATOM 397 O O . GLY A 1 61 ? -18.874 30.638 -23.610 1.00 24.08 61 GLY A O 1
ATOM 398 N N . ASP A 1 62 ? -18.942 28.932 -22.148 1.00 25.05 62 ASP A N 1
ATOM 399 C CA . ASP A 1 62 ? -20.236 28.255 -22.309 1.00 25.05 62 ASP A CA 1
ATOM 400 C C . ASP A 1 62 ? -20.159 26.904 -21.580 1.00 25.05 62 ASP A C 1
ATOM 402 O O . ASP A 1 62 ? -19.091 26.297 -21.463 1.00 25.05 62 ASP A O 1
ATOM 406 N N . GLY A 1 63 ? -21.278 26.482 -21.005 1.00 30.16 63 GLY A N 1
ATOM 407 C CA . GLY A 1 63 ? -21.376 25.307 -20.157 1.00 30.16 63 GLY A CA 1
ATOM 408 C C . GLY A 1 63 ? -21.657 24.026 -20.930 1.00 30.16 63 GLY A C 1
ATOM 409 O O . GLY A 1 63 ? -22.454 24.009 -21.858 1.00 30.16 63 GLY A O 1
ATOM 410 N N . THR A 1 64 ? -21.110 22.917 -20.435 1.00 24.53 64 THR A N 1
ATOM 411 C CA . THR A 1 64 ? -21.719 21.589 -20.585 1.00 24.53 64 THR A CA 1
ATOM 412 C C . THR A 1 64 ? -21.407 20.754 -19.350 1.00 24.53 64 THR A C 1
ATOM 414 O O . THR A 1 64 ? -20.260 20.405 -19.079 1.00 24.53 64 THR A O 1
ATOM 417 N N . THR A 1 65 ? -22.451 20.469 -18.582 1.00 26.03 65 THR A N 1
ATOM 418 C CA . THR A 1 65 ? -22.475 19.596 -17.411 1.00 26.03 65 THR A CA 1
ATOM 419 C C . THR A 1 65 ? -22.348 18.125 -17.823 1.00 26.03 65 THR A C 1
ATOM 421 O O . THR A 1 65 ? -23.049 17.660 -18.718 1.00 26.03 65 THR A O 1
ATOM 424 N N . MET A 1 66 ? -21.474 17.377 -17.145 1.00 25.55 66 MET A N 1
ATOM 425 C CA . MET A 1 66 ? -21.419 15.909 -17.207 1.00 25.55 66 MET A CA 1
ATOM 426 C C . MET A 1 66 ? -22.346 15.306 -16.131 1.00 25.55 66 MET A C 1
ATOM 428 O O . MET A 1 66 ? -22.490 15.897 -15.058 1.00 25.55 66 MET A O 1
ATOM 432 N N . PRO A 1 67 ? -23.002 14.162 -16.398 1.00 24.72 67 PRO A N 1
ATOM 433 C CA . PRO A 1 67 ? -24.111 13.662 -15.594 1.00 24.72 67 PRO A CA 1
ATOM 434 C C . PRO A 1 67 ? -23.645 12.986 -14.299 1.00 24.72 67 PRO A C 1
ATOM 436 O O . PRO A 1 67 ? -22.738 12.155 -14.289 1.00 24.72 67 PRO A O 1
ATOM 439 N N . THR A 1 68 ? -24.331 13.308 -13.207 1.00 27.59 68 THR A N 1
ATOM 440 C CA . THR A 1 68 ? -24.303 12.579 -11.937 1.00 27.59 68 THR A CA 1
ATOM 441 C C . THR A 1 68 ? -24.888 11.169 -12.113 1.00 27.59 68 THR A C 1
ATOM 443 O O . THR A 1 68 ? -25.968 11.028 -12.695 1.00 27.59 68 THR A O 1
ATOM 446 N N . PRO A 1 69 ? -24.245 10.105 -11.594 1.00 26.34 69 PRO A N 1
ATOM 447 C CA . PRO A 1 69 ? -24.883 8.802 -11.491 1.00 26.34 69 PRO A CA 1
ATOM 448 C C . PRO A 1 69 ? -25.987 8.882 -10.437 1.00 26.34 69 PRO A C 1
ATOM 450 O O . PRO A 1 69 ? -25.747 9.234 -9.285 1.00 26.34 69 PRO A O 1
ATOM 453 N N . THR A 1 70 ? -27.208 8.568 -10.848 1.00 25.47 70 THR A N 1
ATOM 454 C CA . THR A 1 70 ? -28.348 8.363 -9.958 1.00 25.47 70 THR A CA 1
ATOM 455 C C . THR A 1 70 ? -28.167 7.022 -9.249 1.00 25.47 70 THR A C 1
ATOM 457 O O . THR A 1 70 ? -28.199 5.972 -9.889 1.00 25.47 70 THR A O 1
ATOM 460 N N . GLU A 1 71 ? -27.961 7.043 -7.931 1.00 29.56 71 GLU A N 1
ATOM 461 C CA . GLU A 1 71 ? -28.096 5.839 -7.109 1.00 29.56 71 GLU A CA 1
ATOM 462 C C . GLU A 1 71 ? -29.581 5.452 -6.967 1.00 29.56 71 GLU A C 1
ATOM 464 O O . GLU A 1 71 ? -30.440 6.327 -6.805 1.00 29.56 71 GLU A O 1
ATOM 469 N N . PRO A 1 72 ? -29.922 4.153 -7.022 1.00 27.94 72 PRO A N 1
ATOM 470 C CA . PRO A 1 72 ? -31.280 3.696 -6.793 1.00 27.94 72 PRO A CA 1
ATOM 471 C C . PRO A 1 72 ? -31.599 3.660 -5.290 1.00 27.94 72 PRO A C 1
ATOM 473 O O . PRO A 1 72 ? -31.065 2.841 -4.556 1.00 27.94 72 PRO A O 1
ATOM 476 N N . GLY A 1 73 ? -32.533 4.523 -4.881 1.00 24.84 73 GLY A N 1
ATOM 477 C CA . GLY A 1 73 ? -33.556 4.270 -3.858 1.00 24.84 73 GLY A CA 1
ATOM 478 C C . GLY A 1 73 ? -33.106 3.793 -2.472 1.00 24.84 73 GLY A C 1
ATOM 479 O O . GLY A 1 73 ? -32.935 2.599 -2.245 1.00 24.84 73 GLY A O 1
ATOM 480 N N . ASN A 1 74 ? -33.098 4.730 -1.518 1.00 31.61 74 ASN A N 1
ATOM 481 C CA . ASN A 1 74 ? -33.109 4.496 -0.071 1.00 31.61 74 ASN A CA 1
ATOM 482 C C . ASN A 1 74 ? -34.105 3.392 0.337 1.00 31.61 74 ASN A C 1
ATOM 484 O O . ASN A 1 74 ? -35.319 3.608 0.370 1.00 31.61 74 ASN A O 1
ATOM 488 N N . GLY A 1 75 ? -33.575 2.226 0.704 1.00 25.45 75 GLY A N 1
ATOM 489 C CA . GLY A 1 75 ? -34.243 1.268 1.575 1.00 25.45 75 GLY A CA 1
ATOM 490 C C . GLY A 1 75 ? -33.810 1.534 3.014 1.00 25.45 75 GLY A C 1
ATOM 491 O O . GLY A 1 75 ? -32.619 1.525 3.293 1.00 25.45 75 GLY A O 1
ATOM 492 N N . ASN A 1 76 ? -34.781 1.802 3.890 1.00 28.45 76 ASN A N 1
ATOM 493 C CA . ASN A 1 76 ? -34.651 2.055 5.330 1.00 28.45 76 ASN A CA 1
ATOM 494 C C . ASN A 1 76 ? -33.426 1.389 5.999 1.00 28.45 76 ASN A C 1
ATOM 496 O O . ASN A 1 76 ? -33.414 0.172 6.197 1.00 28.45 76 ASN A O 1
ATOM 500 N N . ASP A 1 77 ? -32.442 2.202 6.396 1.00 30.73 77 ASP A N 1
ATOM 501 C CA . ASP A 1 77 ? -31.310 1.793 7.235 1.00 30.73 77 ASP A CA 1
ATOM 502 C C . ASP A 1 77 ? -31.776 1.682 8.708 1.00 30.73 77 ASP A C 1
ATOM 504 O O . ASP A 1 77 ? -32.252 2.675 9.265 1.00 30.73 77 ASP A O 1
ATOM 508 N N . PRO A 1 78 ? -31.674 0.516 9.379 1.00 28.58 78 PRO A N 1
ATOM 509 C CA . PRO A 1 78 ? -32.119 0.343 10.766 1.00 28.58 78 PRO A CA 1
ATOM 510 C C . PRO A 1 78 ? -31.180 0.960 11.822 1.00 28.58 78 PRO A C 1
ATOM 512 O O . PRO A 1 78 ? -31.324 0.661 13.006 1.00 28.58 78 PRO A O 1
ATOM 515 N N . GLY A 1 79 ? -30.187 1.764 11.431 1.00 33.62 79 GLY A N 1
ATOM 516 C CA . GLY A 1 79 ? -29.131 2.245 12.327 1.00 33.62 79 GLY A CA 1
ATOM 517 C C . GLY A 1 79 ? -29.235 3.692 12.813 1.00 33.62 79 GLY A C 1
ATOM 518 O O . GLY A 1 79 ? -28.389 4.087 13.614 1.00 33.62 79 GLY A O 1
ATOM 519 N N . ASP A 1 80 ? -30.201 4.483 12.341 1.00 33.16 80 ASP A N 1
ATOM 520 C CA . ASP A 1 80 ? -30.241 5.927 12.611 1.00 33.16 80 ASP A CA 1
ATOM 521 C C . ASP A 1 80 ? -31.306 6.291 13.653 1.00 33.16 80 ASP A C 1
ATOM 523 O O . ASP A 1 80 ? -32.362 6.853 13.365 1.00 33.16 80 ASP A O 1
ATOM 527 N N . SER A 1 81 ? -31.044 5.919 14.906 1.00 30.72 81 SER A N 1
ATOM 528 C CA . SER A 1 81 ? -31.801 6.439 16.040 1.00 30.72 81 SER A CA 1
ATOM 529 C C . SER A 1 81 ? -30.971 7.513 16.742 1.00 30.72 81 SER A C 1
ATOM 531 O O . SER A 1 81 ? -30.257 7.224 17.702 1.00 30.72 81 SER A O 1
ATOM 533 N N . ASN A 1 82 ? -31.114 8.767 16.305 1.00 32.31 82 ASN A N 1
ATOM 534 C CA . ASN A 1 82 ? -30.709 9.975 17.045 1.00 32.31 82 ASN A CA 1
ATOM 535 C C . ASN A 1 82 ? -31.567 10.198 18.316 1.00 32.31 82 ASN A C 1
ATOM 537 O O . ASN A 1 82 ? -31.908 11.322 18.682 1.00 32.31 82 ASN A O 1
ATOM 541 N N . THR A 1 83 ? -31.960 9.122 18.999 1.00 33.31 83 THR A N 1
ATOM 542 C CA . THR A 1 83 ? -32.577 9.192 20.324 1.00 33.31 83 THR A CA 1
ATOM 543 C C . THR A 1 83 ? -31.481 9.529 21.333 1.00 33.31 83 THR A C 1
ATOM 545 O O . THR A 1 83 ? -30.482 8.807 21.369 1.00 33.31 83 THR A O 1
ATOM 548 N N . PRO A 1 84 ? -31.642 10.575 22.165 1.00 35.59 84 PRO A N 1
ATOM 549 C CA . PRO A 1 84 ? -30.731 10.842 23.270 1.00 35.59 84 PRO A CA 1
ATOM 550 C C . PRO A 1 84 ? -30.586 9.578 24.119 1.00 35.59 84 PRO A C 1
ATOM 552 O O . PRO A 1 84 ? -31.571 9.042 24.628 1.00 35.59 84 PRO A O 1
ATOM 555 N N . ILE A 1 85 ? -29.364 9.065 24.206 1.00 44.97 85 ILE A N 1
ATOM 556 C CA . ILE A 1 85 ? -29.050 7.892 25.016 1.00 44.97 85 ILE A CA 1
ATOM 557 C C . ILE A 1 85 ? -29.207 8.290 26.486 1.00 44.97 85 ILE A C 1
ATOM 559 O O . ILE A 1 85 ? -28.743 9.358 26.865 1.00 44.97 85 ILE A O 1
ATOM 563 N N . SER A 1 86 ? -29.855 7.469 27.319 1.00 48.16 86 SER A N 1
ATOM 564 C CA . SER A 1 86 ? -29.982 7.772 28.751 1.00 48.16 86 SER A CA 1
ATOM 565 C C . SER A 1 86 ? -28.605 7.903 29.409 1.00 48.16 86 SER A C 1
ATOM 567 O O . SER A 1 86 ? -27.725 7.098 29.105 1.00 48.16 86 SER A O 1
ATOM 569 N N . GLU A 1 87 ? -28.453 8.811 30.377 1.00 54.44 87 GLU A N 1
ATOM 570 C CA . GLU A 1 87 ? -27.227 9.028 31.179 1.00 54.44 87 GLU A CA 1
ATOM 571 C C . GLU A 1 87 ? -26.696 7.767 31.909 1.00 54.44 87 GLU A C 1
ATOM 573 O O . GLU A 1 87 ? -25.616 7.796 32.491 1.00 54.44 87 GLU A O 1
ATOM 578 N N . ASN A 1 88 ? -27.431 6.651 31.848 1.00 66.44 88 ASN A N 1
ATOM 579 C CA . ASN A 1 88 ? -27.144 5.380 32.511 1.00 66.44 88 ASN A CA 1
ATOM 580 C C . ASN A 1 88 ? -26.589 4.285 31.575 1.00 66.44 88 ASN A C 1
ATOM 582 O O . ASN A 1 88 ? -26.586 3.115 31.959 1.00 66.44 88 ASN A O 1
ATOM 586 N N . GLU A 1 89 ? -26.189 4.600 30.338 1.00 79.00 89 GLU A N 1
ATOM 587 C CA . GLU A 1 89 ? -25.542 3.610 29.467 1.00 79.00 89 GLU A CA 1
ATOM 588 C C . GLU A 1 89 ? -24.005 3.645 29.574 1.00 79.00 89 GLU A C 1
ATOM 590 O O . GLU A 1 89 ? -23.409 4.713 29.411 1.00 79.00 89 GLU A O 1
ATOM 595 N N . PRO A 1 90 ? -23.343 2.480 29.732 1.00 83.25 90 PRO A N 1
ATOM 596 C CA . PRO A 1 90 ? -21.891 2.384 29.633 1.00 83.25 90 PRO A CA 1
ATOM 597 C C . PRO A 1 90 ? -21.370 2.839 28.262 1.00 83.25 90 PRO A C 1
ATOM 599 O O . PRO A 1 90 ? -21.954 2.501 27.226 1.00 83.25 90 PRO A O 1
ATOM 602 N N . ALA A 1 91 ? -20.234 3.540 28.236 1.00 85.25 91 ALA A N 1
ATOM 603 C CA . ALA A 1 91 ? -19.589 3.943 26.986 1.00 85.25 91 ALA A CA 1
ATOM 604 C C . ALA A 1 91 ? -18.688 2.818 26.460 1.00 85.25 91 ALA A C 1
ATOM 606 O O . ALA A 1 91 ? -17.827 2.302 27.175 1.00 85.25 91 ALA A O 1
ATOM 607 N N . ILE A 1 92 ? -18.872 2.431 25.199 1.00 85.06 92 ILE A N 1
ATOM 608 C CA . ILE A 1 92 ? -18.102 1.373 24.542 1.00 85.06 92 ILE A CA 1
ATOM 609 C C . ILE A 1 92 ? -17.239 1.990 23.456 1.00 85.06 92 ILE A C 1
ATOM 611 O O . ILE A 1 92 ? -17.730 2.648 22.544 1.00 85.06 92 ILE A O 1
ATOM 615 N N . TRP A 1 93 ? -15.949 1.705 23.515 1.00 90.06 93 TRP A N 1
ATOM 616 C CA . TRP A 1 93 ? -14.956 2.161 22.562 1.00 90.06 93 TRP A CA 1
ATOM 617 C C . TRP A 1 93 ? -14.320 0.975 21.857 1.00 90.06 93 TRP A C 1
ATOM 619 O O . TRP A 1 93 ? -14.018 -0.048 22.478 1.00 90.06 93 TRP A O 1
ATOM 629 N N . LEU A 1 94 ? -14.059 1.140 20.565 1.00 89.94 94 LEU A N 1
ATOM 630 C CA . LEU A 1 94 ? -13.312 0.183 19.758 1.00 89.94 94 LEU A CA 1
ATOM 631 C C . LEU A 1 94 ? -12.027 0.830 19.245 1.00 89.94 94 LEU A C 1
ATOM 633 O O . LEU A 1 94 ? -12.029 2.008 18.880 1.00 89.94 94 LEU A O 1
ATOM 637 N N . ALA A 1 95 ? -10.931 0.068 19.190 1.00 89.69 95 ALA A N 1
ATOM 638 C CA . ALA A 1 95 ? -9.666 0.562 18.660 1.00 89.69 95 ALA A CA 1
ATOM 639 C C . ALA A 1 95 ? -8.867 -0.487 17.873 1.00 89.69 95 ALA A C 1
ATOM 641 O O . ALA A 1 95 ? -8.580 -1.579 18.349 1.00 89.69 95 ALA A O 1
ATOM 642 N N . GLN A 1 96 ? -8.450 -0.106 16.664 1.00 88.31 96 GLN A N 1
ATOM 643 C CA . GLN A 1 96 ? -7.457 -0.832 15.846 1.00 88.31 96 GLN A CA 1
ATOM 644 C C . GLN A 1 96 ? -6.210 0.023 15.585 1.00 88.31 96 GLN A C 1
ATOM 646 O O . GLN A 1 96 ? -5.091 -0.477 15.561 1.00 88.31 96 GLN A O 1
ATOM 651 N N . THR A 1 97 ? -6.432 1.326 15.417 1.00 82.81 97 THR A N 1
ATOM 652 C CA . THR A 1 97 ? -5.402 2.366 15.276 1.00 82.81 97 THR A CA 1
ATOM 653 C C . THR A 1 97 ? -5.857 3.662 15.939 1.00 82.81 97 THR A C 1
ATOM 655 O O . THR A 1 97 ? -5.046 4.400 16.477 1.00 82.81 97 THR A O 1
ATOM 658 N N . HIS A 1 98 ? -7.159 3.941 15.912 1.00 85.75 98 HIS A N 1
ATOM 659 C CA . HIS A 1 98 ? -7.774 5.052 16.626 1.00 85.75 98 HIS A CA 1
ATOM 660 C C . HIS A 1 98 ? -8.852 4.515 17.544 1.00 85.75 98 HIS A C 1
ATOM 662 O O . HIS A 1 98 ? -9.529 3.556 17.165 1.00 85.75 98 HIS A O 1
ATOM 668 N N . ILE A 1 99 ? -8.986 5.121 18.719 1.00 82.25 99 ILE A N 1
ATOM 669 C CA . ILE A 1 99 ? -10.072 4.831 19.650 1.00 82.25 99 ILE A CA 1
ATOM 670 C C . ILE A 1 99 ? -11.294 5.616 19.198 1.00 82.25 99 ILE A C 1
ATOM 672 O O . ILE A 1 99 ? -11.238 6.838 19.090 1.00 82.25 99 ILE A O 1
ATOM 676 N N . GLN A 1 100 ? -12.389 4.918 18.929 1.00 82.12 100 GLN A N 1
ATOM 677 C CA . GLN A 1 100 ? -13.636 5.531 18.491 1.00 82.12 100 GLN A CA 1
ATOM 678 C C . GLN A 1 100 ? -14.801 5.003 19.321 1.00 82.12 100 GLN A C 1
ATOM 680 O O . GLN A 1 100 ? -14.842 3.827 19.687 1.00 82.12 100 GLN A O 1
ATOM 685 N N . LEU A 1 101 ? -15.723 5.906 19.637 1.00 79.25 101 LEU A N 1
ATOM 686 C CA . LEU A 1 101 ? -16.906 5.625 20.437 1.00 79.25 101 LEU A CA 1
ATOM 687 C C . LEU A 1 101 ? -17.940 4.875 19.592 1.00 79.25 101 LEU A C 1
ATOM 689 O O . LEU A 1 101 ? -18.260 5.302 18.483 1.00 79.25 101 LEU A O 1
ATOM 693 N N . LEU A 1 102 ? -18.458 3.764 20.110 1.00 77.06 102 LEU A N 1
ATOM 694 C CA . LEU A 1 102 ? -19.478 2.946 19.454 1.00 77.06 102 LEU A CA 1
ATOM 695 C C . LEU A 1 102 ? -20.901 3.412 19.800 1.00 77.06 102 LEU A C 1
ATOM 697 O O . LE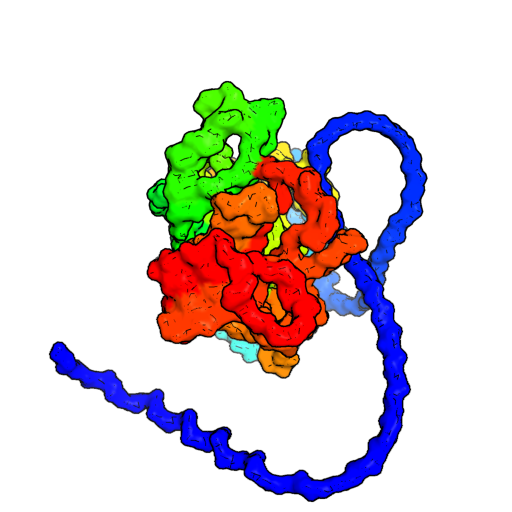U A 1 102 ? -21.796 3.318 18.964 1.00 77.06 102 LEU A O 1
ATOM 701 N N . ASN A 1 103 ? -21.111 3.928 21.012 1.00 70.06 103 ASN A N 1
ATOM 702 C CA . ASN A 1 103 ? -22.374 4.494 21.486 1.00 70.06 103 ASN A CA 1
ATOM 703 C C . ASN A 1 103 ? -22.119 5.802 22.241 1.00 70.06 103 ASN A C 1
ATOM 705 O O . ASN A 1 103 ? -21.299 5.829 23.148 1.00 70.06 103 ASN A O 1
ATOM 709 N N . ASN A 1 104 ? -22.807 6.884 21.869 1.00 55.19 104 ASN A N 1
ATOM 710 C CA . ASN A 1 104 ? -22.628 8.193 22.497 1.00 55.19 104 ASN A CA 1
ATOM 711 C C . ASN A 1 104 ? -23.586 8.370 23.691 1.00 55.19 104 ASN A C 1
ATOM 713 O O . ASN A 1 104 ? -24.744 8.716 23.444 1.00 55.19 104 ASN A O 1
ATOM 717 N N . PRO A 1 105 ? -23.183 8.128 24.958 1.00 46.50 105 PRO A N 1
ATOM 718 C CA . PRO A 1 105 ? -24.033 8.501 26.088 1.00 46.50 105 PRO A CA 1
ATOM 719 C C . PRO A 1 105 ? -24.287 10.010 26.003 1.00 46.50 105 PRO A C 1
ATOM 721 O O . PRO A 1 105 ? -23.365 10.757 25.683 1.00 46.50 105 PRO A O 1
ATOM 724 N N . SER A 1 106 ? -25.521 10.476 26.221 1.00 42.31 106 SER A N 1
ATOM 725 C CA . SER A 1 106 ? -25.831 11.902 26.087 1.00 42.31 106 SER A CA 1
ATOM 726 C C . SER A 1 106 ? -24.855 12.728 26.929 1.00 42.31 106 SER A C 1
ATOM 728 O O . SER A 1 106 ? -24.875 12.645 28.158 1.00 42.31 106 SER A O 1
ATOM 730 N N . ALA A 1 107 ? -23.989 13.511 26.282 1.00 40.94 107 ALA A N 1
ATOM 731 C CA . ALA A 1 107 ? -23.176 14.485 26.985 1.00 40.94 107 ALA A CA 1
ATOM 732 C C . ALA A 1 107 ? -24.145 15.497 27.601 1.00 40.94 107 ALA A C 1
ATOM 734 O O . ALA A 1 107 ? -24.853 16.198 26.875 1.00 40.94 107 ALA A O 1
ATOM 735 N N . ALA A 1 108 ? -24.235 15.522 28.932 1.00 37.53 108 ALA A N 1
ATOM 736 C CA . ALA A 1 108 ? -25.003 16.533 29.639 1.00 37.53 108 ALA A CA 1
ATOM 737 C C . ALA A 1 108 ? -24.594 17.909 29.098 1.00 37.53 108 ALA A C 1
ATOM 739 O O . ALA A 1 108 ? -23.406 18.236 29.067 1.00 37.53 108 ALA A O 1
ATOM 740 N N . ALA A 1 109 ? -25.575 18.673 28.614 1.00 35.00 109 ALA A N 1
ATOM 741 C CA . ALA A 1 109 ? -25.366 19.989 28.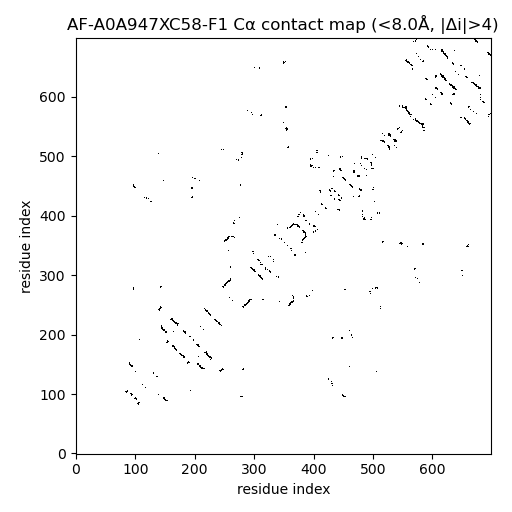033 1.00 35.00 109 ALA A CA 1
ATOM 742 C C . ALA A 1 109 ? -24.634 20.880 29.045 1.00 35.00 109 ALA A C 1
ATOM 744 O O . ALA A 1 109 ? -25.216 21.345 30.027 1.00 35.00 109 ALA A O 1
ATOM 745 N N . VAL A 1 110 ? -23.338 21.093 28.827 1.00 38.59 110 VAL A N 1
ATOM 746 C CA . VAL A 1 110 ? -22.564 22.063 29.597 1.00 38.59 110 VAL A CA 1
ATOM 747 C C . VAL A 1 110 ? -23.061 23.446 29.173 1.00 38.59 110 VAL A C 1
ATOM 749 O O . VAL A 1 110 ? -23.091 23.768 27.988 1.00 38.59 110 VAL A O 1
ATOM 752 N N . SER A 1 111 ? -23.545 24.226 30.141 1.00 34.94 111 SER A N 1
ATOM 753 C CA . SER A 1 111 ? -24.139 25.546 29.908 1.00 34.94 111 SER A CA 1
ATOM 754 C C . SER A 1 111 ? -23.130 26.499 29.241 1.00 34.94 111 SER A C 1
ATOM 756 O O . SER A 1 111 ? -22.014 26.607 29.748 1.00 34.94 111 SER A O 1
ATOM 758 N N . PRO A 1 112 ? -23.512 27.224 28.170 1.00 34.28 112 PRO A N 1
ATOM 759 C CA . PRO A 1 112 ? -22.592 28.029 27.376 1.00 34.28 112 PRO A CA 1
ATOM 760 C C . PRO A 1 112 ? -22.367 29.390 28.033 1.00 34.28 112 PRO A C 1
ATOM 762 O O . PRO A 1 112 ? -23.291 30.205 28.097 1.00 34.28 112 PRO A O 1
ATOM 765 N N . THR A 1 113 ? -21.161 29.670 28.520 1.00 38.91 113 THR A N 1
ATOM 766 C CA . THR A 1 113 ? -20.818 31.030 28.986 1.00 38.91 113 THR A CA 1
ATOM 767 C C . THR A 1 113 ? -19.418 31.495 28.593 1.00 38.91 113 THR A C 1
ATOM 769 O O . THR A 1 113 ? -19.010 32.586 28.995 1.00 38.91 113 THR A O 1
ATOM 772 N N . ASN A 1 114 ? -18.668 30.725 27.797 1.00 42.50 114 ASN A N 1
ATOM 773 C CA . ASN A 1 114 ? -17.254 30.997 27.555 1.00 42.50 114 ASN A CA 1
ATOM 774 C C . ASN A 1 114 ? -16.937 30.905 26.056 1.00 42.50 114 ASN A C 1
ATOM 776 O O . ASN A 1 114 ? -17.504 30.088 25.344 1.00 42.50 114 ASN A O 1
ATOM 780 N N . THR A 1 115 ? -15.936 31.656 25.589 1.00 51.28 115 THR A N 1
ATOM 781 C CA . THR A 1 115 ? -15.375 31.561 24.220 1.00 51.28 115 THR A CA 1
ATOM 782 C C . THR A 1 115 ? -14.902 30.149 23.835 1.00 51.28 115 THR A C 1
ATOM 784 O O . THR A 1 115 ? -14.792 29.827 22.657 1.00 51.28 115 THR A O 1
ATOM 787 N N . PHE A 1 116 ? -14.651 29.291 24.827 1.00 47.03 116 PHE A N 1
ATOM 788 C CA . PHE A 1 116 ? -14.400 27.859 24.653 1.00 47.03 116 PHE A CA 1
ATOM 789 C C . PHE A 1 116 ? -15.601 27.119 24.029 1.00 47.03 116 PHE A C 1
ATOM 791 O O . PHE A 1 116 ? -15.404 26.233 23.198 1.00 47.03 116 PHE A O 1
ATOM 798 N N . ASP A 1 117 ? -16.830 27.507 24.380 1.00 53.62 117 ASP A N 1
ATOM 799 C CA . ASP A 1 117 ? -18.063 26.851 23.928 1.00 53.62 117 ASP A CA 1
ATOM 800 C C . ASP A 1 117 ? -18.388 27.200 22.466 1.00 53.62 117 ASP A C 1
ATOM 802 O O . ASP A 1 117 ? -18.886 26.357 21.721 1.00 53.62 117 ASP A O 1
ATOM 806 N N . ASP A 1 118 ? -18.019 28.404 22.015 1.00 50.59 118 ASP A N 1
ATOM 807 C CA . ASP A 1 118 ? -18.151 28.812 20.611 1.00 50.59 118 ASP A CA 1
ATOM 808 C C . ASP A 1 118 ? -17.183 28.036 19.701 1.00 50.59 118 ASP A C 1
ATOM 810 O O . ASP A 1 118 ? -17.572 27.574 18.625 1.00 50.59 118 ASP A O 1
ATOM 814 N N . ASN A 1 119 ? -15.938 27.822 20.147 1.00 47.00 119 ASN A N 1
ATOM 815 C CA . ASN A 1 119 ? -14.954 27.005 19.426 1.00 47.00 119 ASN A CA 1
ATOM 816 C C . ASN A 1 119 ? -15.347 25.517 19.407 1.00 47.00 119 ASN A C 1
ATOM 818 O O . ASN A 1 119 ? -15.127 24.832 18.405 1.00 47.00 119 ASN A O 1
ATOM 822 N N . LEU A 1 120 ? -15.943 25.017 20.496 1.00 52.53 120 LEU A N 1
ATOM 823 C CA . LEU A 1 120 ? -16.488 23.662 20.583 1.00 52.53 120 LEU A CA 1
ATOM 824 C C . LEU A 1 120 ? -17.637 23.466 19.589 1.00 52.53 120 LEU A C 1
ATOM 826 O O . LEU A 1 120 ? -17.584 22.558 18.761 1.00 52.53 120 LEU A O 1
ATOM 830 N N . LYS A 1 121 ? -18.623 24.367 19.611 1.00 56.28 121 LYS A N 1
ATOM 831 C CA . LYS A 1 121 ? -19.771 24.331 18.703 1.00 56.28 121 LYS A CA 1
ATOM 832 C C . LYS A 1 121 ? -19.351 24.455 17.241 1.00 56.28 121 LYS A C 1
ATOM 834 O O . LYS A 1 121 ? -19.837 23.709 16.403 1.00 56.28 121 LYS A O 1
ATOM 839 N N . PHE A 1 122 ? -18.399 25.331 16.926 1.00 53.06 122 PHE A N 1
ATOM 840 C CA . PHE A 1 122 ? -17.856 25.457 15.572 1.00 53.06 122 PHE A CA 1
ATOM 841 C C . PHE A 1 122 ? -17.166 24.171 15.083 1.00 53.06 122 PHE A C 1
ATOM 843 O O . PHE A 1 122 ? -17.322 23.783 13.922 1.00 53.06 122 PHE A O 1
ATOM 850 N N . ALA A 1 123 ? -16.411 23.497 15.956 1.00 55.75 123 ALA A N 1
ATOM 851 C CA . ALA A 1 123 ? -15.756 22.228 15.647 1.00 55.75 123 ALA A CA 1
ATOM 852 C C . ALA A 1 123 ? -16.772 21.093 15.424 1.00 55.75 123 ALA A C 1
ATOM 854 O O . ALA A 1 123 ? -16.633 20.325 14.468 1.00 55.75 123 ALA A O 1
ATOM 855 N N . GLU A 1 124 ? -17.802 21.016 16.268 1.00 58.94 124 GLU A N 1
ATOM 856 C CA . GLU A 1 124 ? -18.915 20.074 16.123 1.00 58.94 124 GLU A CA 1
ATOM 857 C C . GLU A 1 124 ? -19.719 20.348 14.852 1.00 58.94 124 GLU A C 1
ATOM 859 O O . GLU A 1 124 ? -19.952 19.424 14.079 1.00 58.94 124 GLU A O 1
ATOM 864 N N . ASP A 1 125 ? -20.066 21.603 14.569 1.00 64.69 125 ASP A N 1
ATOM 865 C CA . ASP A 1 125 ? -20.804 21.996 13.368 1.00 64.69 125 ASP A CA 1
ATOM 866 C C . ASP A 1 125 ? -20.014 21.672 12.095 1.00 64.69 125 ASP A C 1
ATOM 868 O O . ASP A 1 125 ? -20.595 21.173 11.133 1.00 64.69 125 ASP A O 1
ATOM 872 N N . LYS A 1 126 ? -18.689 21.876 12.069 1.00 64.12 126 LYS A N 1
ATOM 873 C CA . LYS A 1 126 ? -17.841 21.476 10.931 1.00 64.12 126 LYS A CA 1
ATOM 874 C C . LYS A 1 126 ? -17.797 19.964 10.738 1.00 64.12 126 LYS A C 1
ATOM 876 O O . LYS A 1 126 ? -17.941 19.495 9.607 1.00 64.12 126 LYS A O 1
ATOM 881 N N . LEU A 1 127 ? -17.591 19.209 11.816 1.00 62.72 127 LEU A N 1
ATOM 882 C CA . LEU A 1 127 ? -17.550 17.750 11.757 1.00 62.72 127 LEU A CA 1
ATOM 883 C C . LEU A 1 127 ? -18.914 17.196 11.339 1.00 62.72 127 LEU A C 1
ATOM 885 O O . LEU A 1 127 ? -18.988 16.411 10.403 1.00 62.72 127 LEU A O 1
ATOM 889 N N . ASN A 1 128 ? -19.997 17.666 11.948 1.00 62.62 128 ASN A N 1
ATOM 890 C CA . ASN A 1 128 ? -21.360 17.254 11.627 1.00 62.62 128 ASN A CA 1
ATOM 891 C C . ASN A 1 128 ? -21.763 17.676 10.217 1.00 62.62 128 ASN A C 1
ATOM 893 O O . ASN A 1 128 ? -22.339 16.873 9.497 1.00 62.62 128 ASN A O 1
ATOM 897 N N . THR A 1 129 ? -21.419 18.888 9.770 1.00 63.50 129 THR A N 1
ATOM 898 C CA . THR A 1 129 ? -21.643 19.313 8.378 1.00 63.50 129 THR A CA 1
ATOM 899 C C . THR A 1 129 ? -20.952 18.357 7.424 1.00 63.50 129 THR A C 1
ATOM 901 O O . THR A 1 129 ? -21.572 17.926 6.458 1.00 63.50 129 THR A O 1
ATOM 904 N N . TYR A 1 130 ? -19.705 17.976 7.706 1.00 58.84 130 TYR A N 1
ATOM 905 C CA . TYR A 1 130 ? -18.976 17.003 6.902 1.00 58.84 130 TYR A CA 1
ATOM 906 C C . TYR A 1 130 ? -19.658 15.626 6.894 1.00 58.84 130 TYR A C 1
ATOM 908 O O . TYR A 1 130 ? -19.916 15.074 5.825 1.00 58.84 130 TYR A O 1
ATOM 916 N N . LEU A 1 131 ? -19.990 15.080 8.067 1.00 60.66 131 LEU A N 1
ATOM 917 C CA . LEU A 1 131 ? -20.647 13.773 8.191 1.00 60.66 131 LEU A CA 1
ATOM 918 C C . LEU A 1 131 ? -22.018 13.764 7.503 1.00 60.66 131 LEU A C 1
ATOM 920 O O . LEU A 1 131 ? -22.342 12.819 6.792 1.00 60.66 131 LEU A O 1
ATOM 924 N N . ASN A 1 132 ? -22.781 14.848 7.630 1.00 53.00 132 ASN A N 1
ATOM 925 C CA . ASN A 1 132 ? -24.113 14.987 7.045 1.00 53.00 132 ASN A CA 1
ATOM 926 C C . ASN A 1 132 ? -24.074 15.223 5.529 1.00 53.00 132 ASN A C 1
ATOM 928 O O . ASN A 1 132 ? -24.932 14.713 4.817 1.00 53.00 132 ASN A O 1
ATOM 932 N N . THR A 1 133 ? -23.099 15.981 5.013 1.00 51.03 133 THR A N 1
ATOM 933 C CA . THR A 1 133 ? -22.962 16.203 3.558 1.00 51.03 133 THR A CA 1
ATOM 934 C C . THR A 1 133 ? -22.414 14.987 2.826 1.00 51.03 133 THR A C 1
ATOM 936 O O . THR A 1 133 ? -22.718 14.808 1.650 1.00 51.03 133 THR A O 1
ATOM 939 N N . THR A 1 134 ? -21.627 14.150 3.501 1.00 49.47 134 THR A N 1
ATOM 940 C CA . THR A 1 134 ? -21.049 12.938 2.902 1.00 49.47 134 THR A CA 1
ATOM 941 C C . THR A 1 134 ? -21.867 11.676 3.179 1.00 49.47 134 THR A C 1
ATOM 943 O O . THR A 1 134 ? -21.728 10.702 2.448 1.00 49.47 134 THR A O 1
ATOM 946 N N . GLY A 1 135 ? -22.719 11.670 4.213 1.00 49.47 135 GLY A N 1
ATOM 947 C CA . GLY A 1 135 ? -23.418 10.469 4.687 1.00 49.47 135 GLY A CA 1
ATOM 948 C C . GLY A 1 135 ? -22.479 9.416 5.295 1.00 49.47 135 GLY A C 1
ATOM 949 O O . GLY A 1 135 ? -22.889 8.281 5.540 1.00 49.47 135 GLY A O 1
ATOM 950 N N . GLU A 1 136 ? -21.205 9.753 5.520 1.00 54.19 136 GLU A N 1
ATOM 951 C CA . GLU A 1 136 ? -20.167 8.796 5.904 1.00 54.19 136 GLU A CA 1
ATOM 952 C C . GLU A 1 136 ? -19.990 8.707 7.429 1.00 54.19 136 GLU A C 1
ATOM 954 O O . GLU A 1 136 ? -19.841 9.713 8.119 1.00 54.19 136 GLU A O 1
ATOM 959 N N . LYS A 1 137 ? -19.912 7.481 7.972 1.00 61.06 137 LYS A N 1
ATOM 960 C CA . LYS A 1 137 ? -19.515 7.225 9.372 1.00 61.06 137 LYS A CA 1
ATOM 961 C C . LYS A 1 137 ? -17.984 7.208 9.498 1.00 61.06 137 LYS A C 1
ATOM 963 O O . LYS A 1 137 ? -17.310 6.541 8.717 1.00 61.06 137 LYS A O 1
ATOM 968 N N . MET A 1 138 ? -17.427 7.861 10.527 1.00 64.75 138 MET A N 1
ATOM 969 C CA . MET A 1 138 ? -15.967 7.886 10.776 1.00 64.75 138 MET A CA 1
ATOM 970 C C . MET A 1 138 ? -15.384 6.527 11.184 1.00 64.75 138 MET A C 1
ATOM 972 O O . MET A 1 138 ? -14.196 6.279 10.974 1.00 64.75 138 MET A O 1
ATOM 976 N N . LEU A 1 139 ? -16.212 5.656 11.771 1.00 69.56 139 LEU A N 1
ATOM 977 C CA . LEU A 1 139 ? -15.807 4.328 12.217 1.00 69.56 139 LEU A CA 1
ATOM 978 C C . LEU A 1 139 ? -16.121 3.276 11.159 1.00 69.56 139 LEU A C 1
ATOM 980 O O . LEU A 1 139 ? -17.280 2.932 10.905 1.00 69.56 139 LEU A O 1
ATOM 984 N N . LYS A 1 140 ? -15.049 2.716 10.604 1.00 87.38 140 LYS A N 1
ATOM 985 C CA . LYS A 1 140 ? -15.052 1.467 9.852 1.00 87.38 140 LYS A CA 1
ATOM 986 C C . LYS A 1 140 ? -13.879 0.618 10.331 1.00 87.38 140 LYS A C 1
ATOM 988 O O . LYS A 1 140 ? -12.731 1.056 10.319 1.00 87.38 140 LYS A O 1
ATOM 993 N N . LEU A 1 141 ? -14.162 -0.588 10.806 1.00 92.62 141 LEU A N 1
ATOM 994 C CA . LEU A 1 141 ? -13.131 -1.540 11.206 1.00 92.62 141 LEU A CA 1
ATOM 995 C C . LEU A 1 141 ? -12.512 -2.162 9.954 1.00 92.62 141 LEU A C 1
ATOM 997 O O . LEU A 1 141 ? -13.207 -2.450 8.982 1.00 92.62 141 LEU A O 1
ATOM 1001 N N . THR A 1 142 ? -11.206 -2.390 9.964 1.00 95.38 142 THR A N 1
ATOM 1002 C CA . THR A 1 142 ? -10.552 -3.252 8.977 1.00 95.38 142 THR A CA 1
ATOM 1003 C C . THR A 1 142 ? -10.902 -4.700 9.312 1.00 95.38 142 THR A C 1
ATOM 1005 O O . THR A 1 142 ? -10.750 -5.101 10.468 1.00 95.38 142 THR A O 1
ATOM 1008 N N . GLY A 1 143 ? -11.386 -5.471 8.336 1.00 95.75 143 GLY A N 1
ATOM 1009 C CA . GLY A 1 143 ? -11.728 -6.876 8.553 1.00 95.75 143 GLY A CA 1
ATOM 1010 C C . GLY A 1 143 ? -10.508 -7.709 8.942 1.00 95.75 143 GLY A C 1
ATOM 1011 O O . GLY A 1 143 ? -9.384 -7.394 8.547 1.00 95.75 143 GLY A O 1
ATOM 1012 N N . ASP A 1 144 ? -10.729 -8.779 9.702 1.00 96.25 144 ASP A N 1
ATOM 1013 C CA . ASP A 1 144 ? -9.675 -9.726 10.088 1.00 96.25 144 ASP A CA 1
ATOM 1014 C C . ASP A 1 144 ? -8.460 -9.071 10.779 1.00 96.25 144 ASP A C 1
ATOM 1016 O O . ASP A 1 144 ? -7.305 -9.441 10.563 1.00 96.25 144 ASP A O 1
ATOM 1020 N N . LYS A 1 145 ? -8.725 -8.040 11.593 1.00 94.44 145 LYS A N 1
ATOM 1021 C CA . LYS A 1 145 ? -7.724 -7.311 12.379 1.00 94.44 145 LYS A CA 1
ATOM 1022 C C . LYS A 1 145 ? -8.186 -7.175 13.825 1.00 94.44 145 LYS A C 1
ATOM 1024 O O . LYS A 1 145 ? -9.262 -6.630 14.083 1.00 94.44 145 LYS A O 1
ATOM 1029 N N . ASP A 1 146 ? -7.356 -7.658 14.748 1.00 94.56 146 ASP A N 1
ATOM 1030 C CA . ASP A 1 146 ? -7.627 -7.604 16.185 1.00 94.56 146 ASP A CA 1
ATOM 1031 C C . ASP A 1 146 ? -7.999 -6.187 16.623 1.00 94.56 146 ASP A C 1
ATOM 1033 O O . ASP A 1 146 ? -7.403 -5.197 16.185 1.00 94.56 146 ASP A O 1
ATOM 1037 N N . THR A 1 147 ? -9.016 -6.099 17.475 1.00 94.44 147 THR A N 1
ATOM 1038 C CA . THR A 1 147 ? -9.605 -4.825 17.897 1.00 94.44 147 THR A CA 1
ATOM 1039 C C . THR A 1 147 ? -9.703 -4.790 19.410 1.00 94.44 147 THR A C 1
ATOM 1041 O O . THR A 1 147 ? -10.307 -5.673 20.013 1.00 94.44 147 THR A O 1
ATOM 1044 N N . LEU A 1 148 ? -9.134 -3.763 20.033 1.00 95.75 148 LEU A N 1
ATOM 1045 C CA . LEU A 1 148 ? -9.365 -3.487 21.443 1.00 95.75 148 LEU A CA 1
ATOM 1046 C C . LEU A 1 148 ? -10.817 -3.049 21.629 1.00 95.75 148 LEU A C 1
ATOM 1048 O O . LEU A 1 148 ? -11.274 -2.116 20.971 1.00 95.75 148 LEU A O 1
ATOM 1052 N N . LEU A 1 149 ? -11.510 -3.691 22.558 1.00 96.00 149 LEU A N 1
ATOM 1053 C CA . LEU A 1 149 ? -12.736 -3.203 23.164 1.00 96.00 149 LEU A CA 1
ATOM 1054 C C . LEU A 1 149 ? -12.387 -2.615 24.529 1.00 96.00 149 LEU A C 1
ATOM 1056 O O . LEU A 1 149 ? -11.758 -3.282 25.353 1.00 96.00 149 LEU A O 1
ATOM 1060 N N . LYS A 1 150 ? -12.811 -1.375 24.761 1.00 93.88 150 LYS A N 1
ATOM 1061 C CA . LYS A 1 150 ? -12.744 -0.686 26.052 1.00 93.88 150 LYS A CA 1
ATOM 1062 C C . LYS A 1 150 ? -14.161 -0.294 26.447 1.00 93.88 150 LYS A C 1
ATOM 1064 O O . LYS A 1 150 ? -14.852 0.364 25.679 1.00 93.88 150 LYS A O 1
ATOM 1069 N N . LEU A 1 151 ? -14.587 -0.702 27.628 1.00 93.31 151 LEU A N 1
ATOM 1070 C CA . LEU A 1 151 ? -15.896 -0.406 28.189 1.00 93.31 151 LEU A CA 1
ATOM 1071 C C . LEU A 1 151 ? -15.703 0.438 29.450 1.00 93.31 151 LEU A C 1
ATOM 1073 O O . LEU A 1 151 ? -15.065 0.005 30.413 1.00 93.31 151 LEU A O 1
ATOM 1077 N N . ASP A 1 152 ? -16.281 1.630 29.425 1.00 90.81 152 ASP A N 1
ATOM 1078 C CA . ASP A 1 152 ? -16.271 2.582 30.524 1.00 90.81 152 ASP A CA 1
ATOM 1079 C C . ASP A 1 152 ? -17.562 2.472 31.317 1.00 90.81 152 ASP A C 1
ATOM 1081 O O . ASP A 1 152 ? -18.661 2.735 30.825 1.00 90.81 152 ASP A O 1
ATOM 1085 N N . LEU A 1 153 ? -17.390 2.079 32.575 1.00 89.81 153 LEU A N 1
ATOM 1086 C CA . LEU A 1 153 ? -18.441 1.997 33.569 1.00 89.81 153 LEU A CA 1
ATOM 1087 C C . LEU A 1 153 ? -18.093 2.958 34.704 1.00 89.81 153 LEU A C 1
ATOM 1089 O O . LEU A 1 153 ? -16.946 3.020 35.138 1.00 89.81 153 LEU A O 1
ATOM 1093 N N . THR A 1 154 ? -19.083 3.698 35.184 1.00 86.81 154 THR A N 1
ATOM 1094 C CA . THR A 1 154 ? -18.955 4.594 36.343 1.00 86.81 154 THR A CA 1
ATOM 1095 C C . THR A 1 154 ? -19.757 4.081 37.534 1.00 86.81 154 THR A C 1
ATOM 1097 O O . THR A 1 154 ? -20.703 3.310 37.364 1.00 86.81 154 THR A O 1
ATOM 1100 N N . GLN A 1 155 ? -19.443 4.568 38.736 1.00 83.19 155 GLN A N 1
ATOM 1101 C CA . GLN A 1 155 ? -20.198 4.260 39.962 1.00 83.19 155 GLN A CA 1
ATOM 1102 C C . GLN A 1 155 ? -21.696 4.598 39.855 1.00 83.19 155 GLN A C 1
ATOM 1104 O O . GLN A 1 155 ? -22.519 3.929 40.476 1.00 83.19 155 GLN A O 1
ATOM 1109 N N . ALA A 1 156 ? -22.064 5.586 39.031 1.00 82.94 156 ALA A N 1
ATOM 1110 C CA . ALA A 1 156 ? -23.457 5.975 38.802 1.00 82.94 156 ALA A CA 1
ATOM 1111 C C . ALA A 1 156 ? -24.316 4.857 38.178 1.00 82.94 156 ALA A C 1
ATOM 1113 O O . ALA A 1 156 ? -25.533 4.873 38.327 1.00 82.94 156 ALA A O 1
ATOM 1114 N N . HIS A 1 157 ? -23.697 3.855 37.543 1.00 84.81 157 HIS A N 1
ATOM 1115 C CA . HIS A 1 157 ? -24.410 2.712 36.967 1.00 84.81 157 HIS A CA 1
ATOM 1116 C C . HIS A 1 157 ? -24.910 1.704 38.016 1.00 84.81 157 HIS A C 1
ATOM 1118 O O . HIS A 1 157 ? -25.642 0.784 37.669 1.00 84.81 157 HIS A O 1
ATOM 1124 N N . GLY A 1 158 ? -24.522 1.850 39.289 1.00 84.38 158 GLY A N 1
ATOM 1125 C CA . GLY A 1 158 ? -25.097 1.078 40.397 1.00 84.38 158 GLY A CA 1
ATOM 1126 C C . GLY A 1 158 ? -24.610 -0.368 40.537 1.00 84.38 158 GLY A C 1
ATOM 1127 O O . GLY A 1 158 ? -25.152 -1.100 41.362 1.00 84.38 158 GLY A O 1
ATOM 1128 N N . PHE A 1 159 ? -23.590 -0.782 39.782 1.00 84.62 159 PHE A N 1
ATOM 1129 C CA . PHE A 1 159 ? -22.949 -2.090 39.947 1.00 84.62 159 PHE A CA 1
ATOM 1130 C C . PHE A 1 159 ? -21.915 -2.054 41.077 1.00 84.62 159 PHE A C 1
ATOM 1132 O O . PHE A 1 159 ? -21.054 -1.171 41.102 1.00 84.62 159 PHE A O 1
ATOM 1139 N N . SER A 1 160 ? -21.960 -3.027 41.987 1.00 84.12 160 SER A N 1
ATOM 1140 C CA . SER A 1 160 ? -20.996 -3.131 43.094 1.00 84.12 160 SER A CA 1
ATOM 1141 C C . SER A 1 160 ? -19.756 -3.941 42.725 1.00 84.12 160 SER A C 1
ATOM 1143 O O . SER A 1 160 ? -18.646 -3.590 43.121 1.00 84.12 160 SER A O 1
ATOM 1145 N N . ASN A 1 161 ? -19.933 -5.008 41.951 1.00 88.50 161 ASN A N 1
ATOM 1146 C CA . ASN A 1 161 ? -18.890 -5.901 41.465 1.00 88.50 161 ASN A CA 1
ATOM 1147 C C . ASN A 1 161 ? -19.252 -6.422 40.055 1.00 88.50 161 ASN A C 1
ATOM 1149 O O . ASN A 1 161 ? -19.609 -7.592 39.880 1.00 88.50 161 ASN A O 1
ATOM 1153 N N . PRO A 1 162 ? -19.216 -5.552 39.033 1.00 91.38 162 PRO A N 1
ATOM 1154 C CA . PRO A 1 162 ? -19.610 -5.901 37.680 1.00 91.38 162 PRO A CA 1
ATOM 1155 C C . PRO A 1 162 ? -18.592 -6.809 36.986 1.00 91.38 162 PRO A C 1
ATOM 1157 O O . PRO A 1 162 ? -17.377 -6.681 37.146 1.00 91.38 162 PRO A O 1
ATOM 1160 N N . ARG A 1 163 ? -19.104 -7.670 36.106 1.00 92.69 163 ARG A N 1
ATOM 1161 C CA . ARG A 1 163 ? -18.340 -8.372 35.069 1.00 92.69 163 ARG A CA 1
ATOM 1162 C C . ARG A 1 163 ? -18.965 -8.097 33.704 1.00 92.69 163 ARG A C 1
ATOM 1164 O O . ARG A 1 163 ? -20.187 -8.103 33.570 1.00 92.69 163 ARG A O 1
ATOM 1171 N N . ALA A 1 164 ? -18.133 -7.905 32.686 1.00 94.50 164 ALA A N 1
ATOM 1172 C CA . ALA A 1 164 ? -18.590 -7.668 31.320 1.00 94.50 164 ALA A CA 1
ATOM 1173 C C . ALA A 1 164 ? -18.342 -8.905 30.449 1.00 94.50 164 ALA A C 1
ATOM 1175 O O . ALA A 1 164 ? -17.194 -9.308 30.251 1.00 94.50 164 ALA A O 1
ATOM 1176 N N . LYS A 1 165 ? -19.417 -9.514 29.940 1.00 96.19 165 LYS A N 1
ATOM 1177 C CA . LYS A 1 165 ? -19.370 -10.551 28.905 1.00 96.19 165 LYS A CA 1
ATOM 1178 C C . LYS A 1 165 ? -19.490 -9.892 27.538 1.00 96.19 165 LYS A C 1
ATOM 1180 O O . LYS A 1 165 ? -20.310 -8.997 27.353 1.00 96.19 165 LYS A O 1
ATOM 1185 N N . VAL A 1 166 ? -18.698 -10.358 26.588 1.00 97.50 166 VAL A N 1
ATOM 1186 C CA . VAL A 1 166 ? -18.707 -9.893 25.207 1.00 97.50 166 VAL A CA 1
ATOM 1187 C C . VAL A 1 166 ? -18.929 -11.084 24.286 1.00 97.50 166 VAL A C 1
ATOM 1189 O O . VAL A 1 166 ? -18.221 -12.085 24.395 1.00 97.50 166 VAL A O 1
ATOM 1192 N N . THR A 1 167 ? -19.888 -10.960 23.372 1.00 98.25 167 THR A N 1
ATOM 1193 C CA . THR A 1 167 ? -20.246 -11.992 22.391 1.00 98.25 167 THR A CA 1
ATOM 1194 C C . THR A 1 167 ? -20.160 -11.411 20.980 1.00 98.25 167 THR A C 1
ATOM 1196 O O . THR A 1 167 ? -20.705 -10.338 20.717 1.00 98.25 167 THR A O 1
ATOM 1199 N N . LEU A 1 168 ? -19.498 -12.115 20.062 1.00 98.06 168 LEU A N 1
ATOM 1200 C CA . LEU A 1 168 ? -19.477 -11.796 18.635 1.00 98.06 168 LEU A CA 1
ATOM 1201 C C . LEU A 1 168 ? -20.388 -12.750 17.869 1.00 98.06 168 LEU A C 1
ATOM 1203 O O . LEU A 1 168 ? -20.327 -13.971 18.049 1.00 98.06 168 LEU A O 1
ATOM 1207 N N . PHE A 1 169 ? -21.182 -12.180 16.969 1.00 98.19 169 PHE A N 1
ATOM 1208 C CA . PHE A 1 169 ? -22.046 -12.912 16.052 1.00 98.19 169 PHE A CA 1
ATOM 1209 C C . PHE A 1 169 ? -21.600 -12.685 14.609 1.00 98.19 169 PHE A C 1
ATOM 1211 O O . PHE A 1 169 ? -21.166 -11.586 14.255 1.00 98.19 169 PHE A O 1
ATOM 1218 N N . ASP A 1 170 ? -21.728 -13.711 13.771 1.00 96.06 170 ASP A N 1
ATOM 1219 C CA . ASP A 1 170 ? -21.541 -13.574 12.328 1.00 96.06 170 ASP A CA 1
ATOM 1220 C C . ASP A 1 170 ? -22.732 -12.865 11.654 1.00 96.06 170 ASP A C 1
ATOM 1222 O O . ASP A 1 170 ? -23.739 -12.531 12.281 1.00 96.06 170 ASP A O 1
ATOM 1226 N N . LYS A 1 171 ? -22.638 -12.677 10.332 1.00 92.69 171 LYS A N 1
ATOM 1227 C CA . LYS A 1 171 ? -23.703 -12.068 9.518 1.00 92.69 171 LYS A CA 1
ATOM 1228 C C . LYS A 1 171 ? -25.032 -12.837 9.520 1.00 92.69 171 LYS A C 1
ATOM 1230 O O . LYS A 1 171 ? -26.042 -12.287 9.094 1.00 92.69 171 LYS A O 1
ATOM 1235 N N . ASN A 1 172 ? -25.030 -14.099 9.949 1.00 95.12 172 ASN A N 1
ATOM 1236 C CA . ASN A 1 172 ? -26.220 -14.943 10.050 1.00 95.12 172 ASN A CA 1
ATOM 1237 C C . ASN A 1 172 ? -26.792 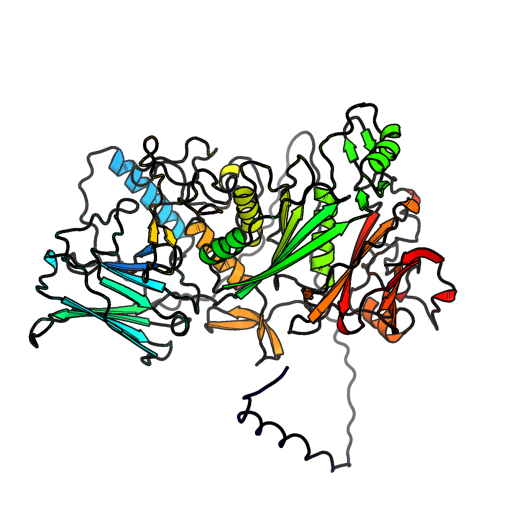-14.955 11.480 1.00 95.12 172 ASN A C 1
ATOM 1239 O O . ASN A 1 172 ? -27.784 -15.637 11.732 1.00 95.12 172 ASN A O 1
ATOM 1243 N N . GLY A 1 173 ? -26.175 -14.229 12.418 1.00 95.38 173 GLY A N 1
ATOM 1244 C CA . GLY A 1 173 ? -26.571 -14.190 13.822 1.00 95.38 173 GLY A CA 1
ATOM 1245 C C . GLY A 1 173 ? -26.091 -15.386 14.647 1.00 95.38 173 GLY A C 1
ATOM 1246 O O . GLY A 1 173 ? -26.577 -15.573 15.762 1.00 95.38 173 GLY A O 1
ATOM 1247 N N . ALA A 1 174 ? -25.158 -16.200 14.145 1.00 97.75 174 ALA A N 1
ATOM 1248 C CA . ALA A 1 174 ? -24.561 -17.295 14.905 1.00 97.75 174 ALA A CA 1
ATOM 1249 C C . ALA A 1 174 ? -23.441 -16.775 15.813 1.00 97.75 174 ALA A C 1
ATOM 1251 O O . ALA A 1 174 ? -22.616 -15.971 15.381 1.00 97.75 174 ALA A O 1
ATOM 1252 N N . VAL A 1 175 ? -23.380 -17.257 17.059 1.00 98.19 175 VAL A N 1
ATOM 1253 C CA . VAL A 1 175 ? -22.269 -16.948 17.973 1.00 98.19 175 VAL A CA 1
ATOM 1254 C C . VAL A 1 175 ? -20.990 -17.573 17.423 1.00 98.19 175 VAL A C 1
ATOM 1256 O O . VAL A 1 175 ? -20.908 -18.791 17.273 1.00 98.19 175 VAL A O 1
ATOM 1259 N N . VAL A 1 176 ? -19.989 -16.742 17.146 1.00 98.00 176 VAL A N 1
ATOM 1260 C CA . VAL A 1 176 ? -18.677 -17.190 16.651 1.00 98.00 176 VAL A CA 1
ATOM 1261 C C . VAL A 1 176 ? -17.581 -17.081 17.698 1.00 98.00 176 VAL A C 1
ATOM 1263 O O . VAL A 1 176 ? -16.557 -17.750 17.575 1.00 98.00 176 VAL A O 1
ATOM 1266 N N . TRP A 1 177 ? -17.787 -16.255 18.725 1.00 98.44 177 TRP A N 1
ATOM 1267 C CA . TRP A 1 177 ? -16.833 -16.069 19.809 1.00 98.44 177 TRP A CA 1
ATOM 1268 C C . TRP A 1 177 ? -17.493 -15.423 21.030 1.00 98.44 177 TRP A C 1
ATOM 1270 O O . TRP A 1 177 ? -18.358 -14.560 20.882 1.00 98.44 177 TRP A O 1
ATOM 1280 N N . GLU A 1 178 ? -17.057 -15.796 22.232 1.00 97.88 178 GLU A N 1
ATOM 1281 C CA . GLU A 1 178 ? -17.440 -15.127 23.476 1.00 97.88 178 GLU A CA 1
ATOM 1282 C C . GLU A 1 178 ? -16.284 -15.113 24.483 1.00 97.88 178 GLU A C 1
ATOM 1284 O O . GLU A 1 178 ? -15.481 -16.046 24.537 1.00 97.88 178 GLU A O 1
ATOM 1289 N N . SER A 1 179 ? -16.198 -14.057 25.292 1.00 97.62 179 SER A N 1
ATOM 1290 C CA . SER A 1 179 ? -15.246 -13.961 26.404 1.00 97.62 179 SER A CA 1
ATOM 1291 C C . SER A 1 179 ? -15.710 -12.942 27.445 1.00 97.62 179 SER A C 1
ATOM 1293 O O . SER A 1 179 ? -16.613 -12.142 27.206 1.00 97.62 179 SER A O 1
ATOM 1295 N N . PHE A 1 180 ? -15.068 -12.947 28.611 1.00 96.00 180 PHE A N 1
ATOM 1296 C CA . PHE A 1 180 ? -15.185 -11.875 29.595 1.00 96.00 180 PHE A CA 1
ATOM 1297 C C . PHE A 1 180 ? -14.055 -10.860 29.420 1.00 96.00 180 PHE A C 1
ATOM 1299 O O . PHE A 1 180 ? -12.910 -11.244 29.170 1.00 96.00 180 PHE A O 1
ATOM 1306 N N . ALA A 1 181 ? -14.377 -9.574 29.556 1.00 95.62 181 ALA A N 1
ATOM 1307 C CA . ALA A 1 181 ? -13.380 -8.511 29.619 1.00 95.62 181 ALA A CA 1
ATOM 1308 C C . ALA A 1 181 ? -12.645 -8.537 30.967 1.00 95.62 181 ALA A C 1
ATOM 1310 O O . ALA A 1 181 ? -13.216 -8.915 31.992 1.00 95.62 181 ALA A O 1
ATOM 1311 N N . SER A 1 182 ? -11.380 -8.117 30.972 1.00 94.69 182 SER A N 1
ATOM 1312 C CA . SER A 1 182 ? -10.630 -7.891 32.210 1.00 94.69 182 SER A CA 1
ATOM 1313 C C . SER A 1 182 ? -11.188 -6.673 32.936 1.00 94.69 182 SER A C 1
ATOM 1315 O O . SER A 1 182 ? -11.363 -5.628 32.315 1.00 94.69 182 SER A O 1
ATOM 1317 N N . SER A 1 183 ? -11.478 -6.821 34.229 1.00 92.62 183 SER A N 1
ATOM 1318 C CA . SER A 1 183 ? -12.038 -5.753 35.060 1.00 92.62 183 SER A CA 1
ATOM 1319 C C . SER A 1 183 ? -10.974 -4.732 35.482 1.00 92.62 183 SER A C 1
ATOM 1321 O O . SER A 1 183 ? -9.828 -5.124 35.730 1.00 92.62 183 SER A O 1
ATOM 1323 N N . PRO A 1 184 ? -11.344 -3.450 35.647 1.00 92.69 184 PRO A N 1
ATOM 1324 C CA . PRO A 1 184 ? -10.478 -2.475 36.296 1.00 92.69 184 PRO A CA 1
ATOM 1325 C C . PRO A 1 184 ? -10.333 -2.780 37.792 1.00 92.69 184 PRO A C 1
ATOM 1327 O O . PRO A 1 184 ? -11.181 -3.441 38.395 1.00 92.69 184 PRO A O 1
ATOM 1330 N N . ALA A 1 185 ? -9.272 -2.263 38.417 1.00 89.06 185 ALA A N 1
ATOM 1331 C CA . ALA A 1 185 ? -9.059 -2.428 39.860 1.00 89.06 185 ALA A CA 1
ATOM 1332 C C . ALA A 1 185 ? -10.089 -1.653 40.704 1.00 89.06 185 ALA A C 1
ATOM 1334 O O . ALA A 1 185 ? -10.408 -2.054 41.822 1.00 89.06 185 ALA A O 1
ATOM 1335 N N . ALA A 1 186 ? -10.602 -0.543 40.169 1.00 88.50 186 ALA A N 1
ATOM 1336 C CA . ALA A 1 186 ? -11.667 0.253 40.758 1.00 88.50 186 ALA A CA 1
ATOM 1337 C C . ALA A 1 186 ? -12.502 0.903 39.649 1.00 88.50 186 ALA A C 1
ATOM 1339 O O . ALA A 1 186 ? -11.962 1.300 38.618 1.00 88.50 186 ALA A O 1
ATOM 1340 N N . ILE A 1 187 ? -13.809 1.035 39.878 1.00 88.38 187 ILE A N 1
ATOM 1341 C CA . ILE A 1 187 ? -14.727 1.716 38.959 1.00 88.38 187 ILE A CA 1
ATOM 1342 C C . ILE A 1 187 ? -14.660 3.226 39.229 1.00 88.38 187 ILE A C 1
ATOM 1344 O O . ILE A 1 187 ? -14.929 3.645 40.366 1.00 88.38 187 ILE A O 1
ATOM 1348 N N . PRO A 1 188 ? -14.332 4.055 38.223 1.00 89.31 188 PRO A N 1
ATOM 1349 C CA . PRO A 1 188 ? -14.282 5.503 38.388 1.00 89.31 188 PRO A CA 1
ATOM 1350 C C . PRO A 1 188 ? -15.637 6.114 38.760 1.00 89.31 188 PRO A C 1
ATOM 1352 O O . PRO A 1 188 ? -16.700 5.608 38.400 1.00 89.31 188 PRO A O 1
ATOM 1355 N N . ALA A 1 189 ? -15.614 7.247 39.464 1.00 86.62 189 ALA A N 1
ATOM 1356 C CA . ALA A 1 189 ? -16.834 7.995 39.769 1.00 86.62 189 ALA A CA 1
ATOM 1357 C C . ALA A 1 189 ? -17.433 8.652 38.512 1.00 86.62 189 ALA A C 1
ATOM 1359 O O . ALA A 1 189 ? -18.652 8.700 38.357 1.00 86.62 189 ALA A O 1
ATOM 1360 N N . SER A 1 190 ? -16.578 9.125 37.602 1.00 84.12 190 SER A N 1
ATOM 1361 C CA . SER A 1 190 ? -16.961 9.777 36.351 1.00 84.12 190 SER A CA 1
ATOM 1362 C C . SER A 1 190 ? -15.838 9.695 35.313 1.00 84.12 190 SER A C 1
ATOM 1364 O O . SER A 1 190 ? -14.684 9.430 35.651 1.00 84.12 190 SER A O 1
ATOM 1366 N N . PHE A 1 191 ? -16.189 9.963 34.054 1.00 79.69 191 PHE A N 1
ATOM 1367 C CA . PHE A 1 191 ? -15.255 10.221 32.958 1.00 79.69 191 PHE A CA 1
ATOM 1368 C C . PHE A 1 191 ? -15.587 11.581 32.329 1.00 79.69 191 PHE A C 1
ATOM 1370 O O . PHE A 1 191 ? -16.747 11.995 32.324 1.00 79.69 191 PHE A O 1
ATOM 1377 N N . ASP A 1 192 ? -14.584 12.270 31.783 1.00 78.62 192 ASP A N 1
ATOM 1378 C CA . ASP A 1 192 ? -14.801 13.443 30.929 1.00 78.62 192 ASP A CA 1
ATOM 1379 C C . ASP A 1 192 ? -14.982 12.968 29.487 1.00 78.62 192 ASP A C 1
ATOM 1381 O O . ASP A 1 192 ? -14.008 12.600 28.838 1.00 78.62 192 ASP A O 1
ATOM 1385 N N . TYR A 1 193 ? -16.225 12.933 29.004 1.00 75.25 193 TYR A N 1
ATOM 1386 C CA . TYR A 1 193 ? -16.546 12.424 27.667 1.00 75.25 193 TYR A CA 1
ATOM 1387 C C . TYR A 1 193 ? -16.356 13.435 26.530 1.00 75.25 193 TYR A C 1
ATOM 1389 O O . TYR A 1 193 ? -16.647 13.120 25.375 1.00 75.25 193 TYR A O 1
ATOM 1397 N N . ARG A 1 194 ? -15.849 14.643 26.812 1.00 72.00 194 ARG A N 1
ATOM 1398 C CA . ARG A 1 194 ? -15.625 15.649 25.765 1.00 72.00 194 ARG A CA 1
ATOM 1399 C C . ARG A 1 194 ? -14.571 15.156 24.757 1.00 72.00 194 ARG A C 1
ATOM 1401 O O . ARG A 1 194 ? -13.505 14.688 25.178 1.00 72.00 194 ARG A O 1
ATOM 1408 N N . PRO A 1 195 ? -14.812 15.268 23.434 1.00 69.12 195 PRO A N 1
ATOM 1409 C CA . PRO A 1 195 ? -13.851 14.829 22.423 1.00 69.12 195 PRO A CA 1
ATOM 1410 C C . PRO A 1 195 ? -12.468 15.458 22.628 1.00 69.12 195 PRO A C 1
ATOM 1412 O O . PRO A 1 195 ? -12.352 16.628 22.984 1.00 69.12 195 PRO A O 1
ATOM 1415 N N . GLY A 1 196 ? -11.408 14.667 22.450 1.00 67.75 196 GLY A N 1
ATOM 1416 C CA . GLY A 1 196 ? -10.025 15.092 22.698 1.00 67.75 196 GLY A CA 1
ATOM 1417 C C . GLY A 1 196 ? -9.630 15.203 24.179 1.00 67.75 196 GLY A C 1
ATOM 1418 O O . GLY A 1 196 ? -8.447 15.063 24.478 1.00 67.75 196 GLY A O 1
ATOM 1419 N N . MET A 1 197 ? -10.588 15.367 25.099 1.00 71.31 197 MET A N 1
ATOM 1420 C CA . MET A 1 197 ? -10.358 15.521 26.545 1.00 71.31 197 MET A CA 1
ATOM 1421 C C . MET A 1 197 ? -10.514 14.212 27.332 1.00 71.31 197 MET A C 1
ATOM 1423 O O . MET A 1 197 ? -9.954 14.089 28.425 1.00 71.31 197 MET A O 1
ATOM 1427 N N . VAL A 1 198 ? -11.219 13.218 26.774 1.00 78.25 198 VAL A N 1
ATOM 1428 C CA . VAL A 1 198 ? -11.306 11.868 27.354 1.00 78.25 198 VAL A CA 1
ATOM 1429 C C . VAL A 1 198 ? -9.904 11.316 27.566 1.00 78.25 198 VAL A C 1
ATOM 1431 O O . VAL A 1 198 ? -9.157 11.085 26.617 1.00 78.25 198 VAL A O 1
ATOM 1434 N N . THR A 1 199 ? -9.550 11.053 28.821 1.00 83.06 199 THR A N 1
ATOM 1435 C CA . THR A 1 199 ? -8.306 10.355 29.139 1.00 83.06 199 THR A CA 1
ATOM 1436 C C . THR A 1 199 ? -8.564 8.854 29.087 1.00 83.06 199 THR A C 1
ATOM 1438 O O . THR A 1 199 ? -9.203 8.287 29.969 1.00 83.06 199 THR A O 1
ATOM 1441 N N . HIS A 1 200 ? -8.067 8.188 28.047 1.00 83.62 200 HIS A N 1
ATOM 1442 C CA . HIS A 1 200 ? -8.302 6.758 27.846 1.00 83.62 200 HIS A CA 1
ATOM 1443 C C . HIS A 1 200 ? -7.345 5.886 28.668 1.00 83.62 200 HIS A C 1
ATOM 1445 O O . HIS A 1 200 ? -6.503 5.207 28.104 1.00 83.62 200 HIS A O 1
ATOM 1451 N N . LYS A 1 201 ? -7.455 5.852 29.994 1.00 88.44 201 LYS A N 1
ATOM 1452 C CA . LYS A 1 201 ? -6.692 4.878 30.797 1.00 88.44 201 LYS A CA 1
ATOM 1453 C C . LYS A 1 201 ? -7.298 3.486 30.663 1.00 88.44 201 LYS A C 1
ATOM 1455 O O . LYS A 1 201 ? -8.514 3.341 30.746 1.00 88.44 201 LYS A O 1
ATOM 1460 N N . LEU A 1 202 ? -6.473 2.469 30.419 1.00 90.06 202 LEU A N 1
ATOM 1461 C CA . LEU A 1 202 ? -6.958 1.092 30.243 1.00 90.06 202 LEU A CA 1
ATOM 1462 C C . LEU A 1 202 ? -7.224 0.421 31.594 1.00 90.06 202 LEU A C 1
ATOM 1464 O O . LEU A 1 202 ? -8.125 -0.398 31.712 1.00 90.06 202 LEU A O 1
ATOM 1468 N N . GLU A 1 203 ? -6.468 0.806 32.617 1.00 91.12 203 GLU A N 1
ATOM 1469 C CA . GLU A 1 203 ? -6.567 0.322 33.993 1.00 91.12 203 GLU A CA 1
ATOM 1470 C C . GLU A 1 203 ? -7.844 0.769 34.731 1.00 91.12 203 GLU A C 1
ATOM 1472 O O . GLU A 1 203 ? -8.195 0.191 35.760 1.00 91.12 203 GLU A O 1
ATOM 1477 N N . GLU A 1 204 ? -8.539 1.778 34.200 1.00 91.50 204 GLU A N 1
ATOM 1478 C CA . GLU A 1 204 ? -9.802 2.326 34.719 1.00 91.50 204 GLU A CA 1
ATOM 1479 C C . GLU A 1 204 ? -11.036 1.771 33.975 1.00 91.50 204 GLU A C 1
ATOM 1481 O O . GLU A 1 204 ? -12.167 2.149 34.279 1.00 91.50 204 GLU A O 1
ATOM 1486 N N . SER A 1 205 ? -10.837 0.856 33.020 1.00 92.94 205 SER A N 1
ATOM 1487 C CA . SER A 1 205 ? -11.883 0.346 32.130 1.00 92.94 205 SER A CA 1
ATOM 1488 C C . SER A 1 205 ? -11.928 -1.176 32.085 1.00 92.94 205 SER A C 1
ATOM 1490 O O . SER A 1 205 ? -10.951 -1.866 32.370 1.00 92.94 205 SER A O 1
ATOM 1492 N N . PHE A 1 206 ? -13.063 -1.713 31.641 1.00 94.94 206 PHE A N 1
ATOM 1493 C CA . PHE A 1 206 ? -13.140 -3.105 31.214 1.00 94.94 206 PHE A CA 1
ATOM 1494 C C . PHE A 1 206 ? -12.500 -3.237 29.834 1.00 94.94 206 PHE A C 1
ATOM 1496 O O . PHE A 1 206 ? -12.903 -2.537 28.905 1.00 94.94 206 PHE A O 1
ATOM 1503 N N . VAL A 1 207 ? -11.518 -4.125 29.677 1.00 95.75 207 VAL A N 1
ATOM 1504 C CA . VAL A 1 207 ? -10.763 -4.254 28.419 1.00 95.75 207 VAL A CA 1
ATOM 1505 C C . VAL A 1 207 ? -10.718 -5.684 27.898 1.00 95.75 207 VAL A C 1
ATOM 1507 O O . VAL A 1 207 ? -10.628 -6.650 28.659 1.00 95.75 207 VAL A O 1
ATOM 1510 N N . LEU A 1 208 ? -10.793 -5.829 26.576 1.00 95.88 208 LEU A N 1
ATOM 1511 C CA . LEU A 1 208 ? -10.771 -7.117 25.889 1.00 95.88 208 LEU A CA 1
ATOM 1512 C C . LEU A 1 208 ? -10.218 -6.962 24.472 1.00 95.88 208 LEU A C 1
ATOM 1514 O O . LEU A 1 208 ? -10.531 -5.990 23.793 1.00 95.88 208 LEU A O 1
ATOM 1518 N N . MET A 1 209 ? -9.445 -7.939 23.995 1.00 96.25 209 MET A N 1
ATOM 1519 C CA . MET A 1 209 ? -9.072 -8.020 22.581 1.00 96.25 209 MET A CA 1
ATOM 1520 C C . MET A 1 209 ? -10.088 -8.883 21.832 1.00 96.25 209 MET A C 1
ATOM 1522 O O . MET A 1 209 ? -10.219 -10.075 22.108 1.00 96.25 209 MET A O 1
ATOM 1526 N N . LEU A 1 210 ? -10.806 -8.279 20.889 1.00 96.19 210 LEU A N 1
ATOM 1527 C CA . LEU A 1 210 ? -11.675 -8.979 19.949 1.00 96.19 210 LEU A CA 1
ATOM 1528 C C . LEU A 1 210 ? -10.804 -9.649 18.872 1.00 96.19 210 LEU A C 1
ATOM 1530 O O . LEU A 1 210 ? -10.027 -8.935 18.226 1.00 96.19 210 LEU A O 1
ATOM 1534 N N . PRO A 1 211 ? -10.928 -10.969 18.638 1.00 96.38 211 PRO A N 1
ATOM 1535 C CA . PRO A 1 211 ? -10.126 -11.650 17.628 1.00 96.38 211 PRO A CA 1
ATOM 1536 C C . PRO A 1 211 ? -10.534 -11.223 16.219 1.00 96.38 211 PRO A C 1
ATOM 1538 O O . PRO A 1 211 ? -11.703 -11.339 15.835 1.00 96.38 211 PRO A O 1
ATOM 1541 N N . GLY A 1 212 ? -9.559 -10.784 15.426 1.00 95.38 212 GLY A N 1
ATOM 1542 C CA . GLY A 1 212 ? -9.759 -10.254 14.081 1.00 95.38 212 GLY A CA 1
ATOM 1543 C C . GLY A 1 212 ? -10.536 -11.204 13.179 1.00 95.38 212 GLY A C 1
ATOM 1544 O O . GLY A 1 212 ? -11.477 -10.772 12.523 1.00 95.38 212 GLY A O 1
ATOM 1545 N N . GLN A 1 213 ? -10.226 -12.499 13.216 1.00 95.94 213 GLN A N 1
ATOM 1546 C CA . GLN A 1 213 ? -10.839 -13.542 12.380 1.00 95.94 213 GLN A CA 1
ATOM 1547 C C . GLN A 1 213 ? -12.379 -13.632 12.458 1.00 95.94 213 GLN A C 1
ATOM 1549 O O . GLN A 1 213 ? -13.002 -14.229 11.582 1.00 95.94 213 GLN A O 1
ATOM 1554 N N . HIS A 1 214 ? -12.999 -13.054 13.495 1.00 96.50 214 HIS A N 1
ATOM 1555 C CA . HIS A 1 214 ? -14.455 -12.988 13.668 1.00 96.50 214 HIS A CA 1
ATOM 1556 C C . HIS A 1 214 ? -15.052 -11.625 13.272 1.00 96.50 214 HIS A C 1
ATOM 1558 O O . HIS A 1 214 ? -16.270 -11.480 13.185 1.00 96.50 214 HIS A O 1
ATOM 1564 N N . LEU A 1 215 ? -14.210 -10.627 13.004 1.00 95.38 215 LEU A N 1
ATOM 1565 C CA . LEU A 1 215 ? -14.589 -9.297 12.542 1.00 95.38 215 LEU A CA 1
ATOM 1566 C C . LEU A 1 215 ? -14.633 -9.284 11.011 1.00 95.38 215 LEU A C 1
ATOM 1568 O O . LEU A 1 215 ? -13.644 -9.003 10.332 1.00 95.38 215 LEU A O 1
ATOM 1572 N N . ALA A 1 216 ? -15.816 -9.579 10.479 1.00 94.56 216 ALA A N 1
ATOM 1573 C CA . ALA A 1 216 ? -16.136 -9.533 9.055 1.00 94.56 216 ALA A CA 1
ATOM 1574 C C . ALA A 1 216 ? -17.390 -8.680 8.801 1.00 94.56 216 ALA A C 1
ATOM 1576 O O . ALA A 1 216 ? -18.113 -8.320 9.731 1.00 94.56 216 ALA A O 1
ATOM 1577 N N . THR A 1 217 ? -17.665 -8.342 7.540 1.00 93.88 217 THR A N 1
ATOM 1578 C CA . THR A 1 217 ? -18.872 -7.584 7.172 1.00 93.88 217 THR A CA 1
ATOM 1579 C C . THR A 1 217 ? -20.140 -8.289 7.648 1.00 93.88 217 THR A C 1
ATOM 1581 O O . THR A 1 217 ? -20.326 -9.484 7.415 1.00 93.88 217 THR A O 1
ATOM 1584 N N . GLY A 1 218 ? -21.013 -7.527 8.311 1.00 90.94 218 GLY A N 1
ATOM 1585 C CA . GLY A 1 218 ? -22.242 -8.029 8.924 1.00 90.94 218 GLY A CA 1
ATOM 1586 C C . GLY A 1 218 ? -22.068 -8.577 10.344 1.00 90.94 218 GLY A C 1
ATOM 1587 O O . GLY A 1 218 ? -23.064 -8.975 10.939 1.00 90.94 218 GLY A O 1
ATOM 1588 N N . ALA A 1 219 ? -20.850 -8.589 10.900 1.00 94.31 219 ALA A N 1
ATOM 1589 C CA . ALA A 1 219 ? -20.630 -8.996 12.284 1.00 94.31 219 ALA A CA 1
ATOM 1590 C C . ALA A 1 219 ? -21.393 -8.103 13.275 1.00 94.31 219 ALA A C 1
ATOM 1592 O O . ALA A 1 219 ? -21.556 -6.895 13.066 1.00 94.31 219 ALA A O 1
ATOM 1593 N N . GLN A 1 220 ? -21.825 -8.701 14.383 1.00 95.69 220 GLN A N 1
ATOM 1594 C CA . GLN A 1 220 ? -22.491 -7.999 15.478 1.00 95.69 220 GLN A CA 1
ATOM 1595 C C . GLN A 1 220 ? -21.735 -8.224 16.786 1.00 95.69 220 GLN A C 1
ATOM 1597 O O . GLN A 1 220 ? -21.179 -9.296 17.022 1.00 95.69 220 GLN A O 1
ATOM 1602 N N . LEU A 1 221 ? -21.740 -7.209 17.643 1.00 95.94 221 LEU A N 1
ATOM 1603 C CA . LEU A 1 221 ? -21.140 -7.225 18.971 1.00 95.94 221 LEU A CA 1
ATOM 1604 C C . LEU A 1 221 ? -22.242 -7.092 20.011 1.00 95.94 221 LEU A C 1
ATOM 1606 O O . LEU A 1 221 ? -23.014 -6.142 19.959 1.00 95.94 221 LEU A O 1
ATOM 1610 N N . GLU A 1 222 ? -22.290 -7.988 20.981 1.00 96.44 222 GLU A N 1
ATOM 1611 C CA . GLU A 1 222 ? -23.135 -7.848 22.163 1.00 96.44 222 GLU A CA 1
ATOM 1612 C C . GLU A 1 222 ? -22.269 -7.714 23.405 1.00 96.44 222 GLU A C 1
ATOM 1614 O O . GLU A 1 222 ? -21.318 -8.474 23.596 1.00 96.44 222 GLU A O 1
ATOM 1619 N N . VAL A 1 223 ? -22.608 -6.745 24.248 1.00 94.94 223 VAL A N 1
ATOM 1620 C CA . VAL A 1 223 ? -21.967 -6.525 25.541 1.00 94.94 223 VAL A CA 1
ATOM 1621 C C . VAL A 1 223 ? -23.023 -6.682 26.622 1.00 94.94 223 VAL A C 1
ATOM 1623 O O . VAL A 1 223 ? -24.047 -6.002 26.584 1.00 94.94 223 VAL A O 1
ATOM 1626 N N . THR A 1 224 ? -22.750 -7.560 27.583 1.00 94.62 224 THR A N 1
ATOM 1627 C CA . THR A 1 224 ? -23.581 -7.792 28.766 1.00 94.62 224 THR A CA 1
ATOM 1628 C C . THR A 1 224 ? -22.789 -7.447 30.020 1.00 94.62 224 THR A C 1
ATOM 1630 O O . THR A 1 224 ? -21.798 -8.112 30.329 1.00 94.62 224 THR A O 1
ATOM 1633 N N . VAL A 1 225 ? -23.228 -6.434 30.762 1.00 92.12 225 VAL A N 1
ATOM 1634 C CA . VAL A 1 225 ? -22.705 -6.087 32.089 1.00 92.12 225 VAL A CA 1
ATOM 1635 C C . VAL A 1 225 ? -23.645 -6.665 33.135 1.00 92.12 225 VAL A C 1
ATOM 1637 O O . VAL A 1 225 ? -24.843 -6.396 33.116 1.00 92.12 225 VAL A O 1
ATOM 1640 N N . GLN A 1 226 ? -23.089 -7.471 34.031 1.00 90.62 226 GLN A N 1
ATOM 1641 C CA . GLN A 1 226 ? -23.836 -8.206 35.049 1.00 90.62 226 GLN A CA 1
ATOM 1642 C C . GLN A 1 226 ? -23.112 -8.132 36.392 1.00 90.62 226 GLN A C 1
ATOM 1644 O O . GLN A 1 226 ? -21.882 -8.046 36.439 1.00 90.62 226 GLN A O 1
ATOM 1649 N N . GLU A 1 227 ? -23.861 -8.217 37.484 1.00 88.94 227 GLU A N 1
ATOM 1650 C CA . GLU A 1 227 ? -23.306 -8.252 38.838 1.00 88.94 227 GLU A CA 1
ATOM 1651 C C . GLU A 1 227 ? -22.719 -9.644 39.135 1.00 88.94 227 GLU A C 1
ATOM 1653 O O . GLU A 1 227 ? -23.361 -10.679 38.935 1.00 88.94 227 GLU A O 1
ATOM 1658 N N . GLN A 1 228 ? -21.473 -9.715 39.601 1.00 83.06 228 GLN A N 1
ATOM 1659 C CA . GLN A 1 228 ? -20.831 -10.994 39.885 1.00 83.06 228 GLN A CA 1
ATOM 1660 C C . GLN A 1 228 ? -21.358 -11.596 41.196 1.00 83.06 228 GLN A C 1
ATOM 1662 O O . GLN A 1 228 ? -21.298 -10.982 42.255 1.00 83.06 228 GLN A O 1
ATOM 1667 N N . GLY A 1 229 ? -21.800 -12.856 41.142 1.00 76.00 229 GLY A N 1
ATOM 1668 C CA . GLY A 1 229 ? -22.172 -13.623 42.337 1.00 76.00 229 GLY A CA 1
ATOM 1669 C C . GLY A 1 229 ? -23.594 -13.378 42.846 1.00 76.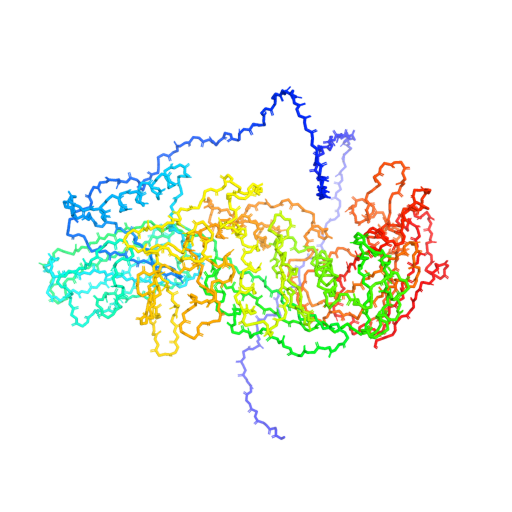00 229 GLY A C 1
ATOM 1670 O O . GLY A 1 229 ? -23.971 -13.961 43.860 1.00 76.00 229 GLY A O 1
ATOM 1671 N N . THR A 1 230 ? -24.400 -12.585 42.138 1.00 65.00 230 THR A N 1
ATOM 1672 C CA . THR A 1 230 ? -25.839 -12.467 42.391 1.00 65.00 230 THR A CA 1
ATOM 1673 C C . THR A 1 230 ? -26.621 -12.948 41.171 1.00 65.00 230 THR A C 1
ATOM 1675 O O . THR A 1 230 ? -26.172 -12.829 40.036 1.00 65.00 230 THR A O 1
ATOM 1678 N N . SER A 1 231 ? -27.787 -13.547 41.399 1.00 59.22 231 SER A N 1
ATOM 1679 C CA . SER A 1 231 ? -28.731 -13.961 40.352 1.00 59.22 231 SER A CA 1
ATOM 1680 C C . SER A 1 231 ? -29.859 -12.937 40.153 1.00 59.22 231 SER A C 1
ATOM 1682 O O . SER A 1 231 ? -30.885 -13.268 39.565 1.00 59.22 231 SER A O 1
ATOM 1684 N N . SER A 1 232 ? -29.716 -11.718 40.695 1.00 56.34 232 SER A N 1
ATOM 1685 C CA . SER A 1 232 ? -30.856 -10.826 40.951 1.00 56.34 232 SER A CA 1
ATOM 1686 C C . SER A 1 232 ? -30.620 -9.323 40.731 1.00 56.34 232 SER A C 1
ATOM 1688 O O . SER A 1 232 ? -31.269 -8.521 41.398 1.00 56.34 232 SER A O 1
ATOM 1690 N N . ALA A 1 233 ? -29.757 -8.902 39.809 1.00 53.72 233 ALA A N 1
ATOM 1691 C CA . ALA A 1 233 ? -29.704 -7.497 39.388 1.00 53.72 233 ALA A CA 1
ATOM 1692 C C . ALA A 1 233 ? -29.845 -7.411 37.867 1.00 53.72 233 ALA A C 1
ATOM 1694 O O . ALA A 1 233 ? -29.358 -8.284 37.160 1.00 53.72 233 ALA A O 1
ATOM 1695 N N . ALA A 1 234 ? -30.583 -6.412 37.381 1.00 67.56 234 ALA A N 1
ATOM 1696 C CA . ALA A 1 234 ? -30.904 -6.249 35.970 1.00 67.56 234 ALA A CA 1
ATOM 1697 C C . ALA A 1 234 ? -29.622 -6.136 35.130 1.00 67.56 234 ALA A C 1
ATOM 1699 O O . ALA A 1 234 ? -28.956 -5.102 35.150 1.00 67.56 234 ALA A O 1
ATOM 1700 N N . ASP A 1 235 ? -29.285 -7.205 34.410 1.00 85.12 235 ASP A N 1
ATOM 1701 C CA . ASP A 1 235 ? -28.192 -7.195 33.447 1.00 85.12 235 ASP A CA 1
ATOM 1702 C C . ASP A 1 235 ? -28.429 -6.081 32.424 1.00 85.12 235 ASP A C 1
ATOM 1704 O O . ASP A 1 235 ? -29.515 -5.958 31.848 1.00 85.12 235 ASP A O 1
ATOM 1708 N N . TRP A 1 236 ? -27.396 -5.290 32.153 1.00 88.81 236 TRP A N 1
ATOM 1709 C CA . TRP A 1 236 ? -27.414 -4.400 31.003 1.00 88.81 236 TRP A CA 1
ATOM 1710 C C . TRP A 1 236 ? -26.885 -5.175 29.806 1.00 88.81 236 TRP A C 1
ATOM 1712 O O . TRP A 1 236 ? -25.754 -5.651 29.839 1.00 88.81 236 TRP A O 1
ATOM 1722 N N . THR A 1 237 ? -27.684 -5.316 28.751 1.00 90.88 237 THR A N 1
ATOM 1723 C CA . THR A 1 237 ? -27.248 -5.949 27.500 1.00 90.88 237 THR A CA 1
ATOM 1724 C C . THR A 1 237 ? -27.553 -5.039 26.327 1.00 90.88 237 THR A C 1
ATOM 1726 O O . THR A 1 237 ? -28.689 -4.592 26.167 1.00 90.88 237 THR A O 1
ATOM 1729 N N . LYS A 1 238 ? -26.554 -4.802 25.474 1.00 90.00 238 LYS A N 1
ATOM 1730 C CA . LYS A 1 238 ? -26.731 -4.059 24.225 1.00 90.00 238 LYS A CA 1
ATOM 1731 C C . LYS A 1 238 ? -25.997 -4.735 23.082 1.00 90.00 238 LYS A C 1
ATOM 1733 O O . LYS A 1 238 ? -24.866 -5.194 23.240 1.00 90.00 238 LYS A O 1
ATOM 1738 N N . ARG A 1 239 ? -26.660 -4.777 21.926 1.00 90.44 239 ARG A N 1
ATOM 1739 C CA . ARG A 1 239 ? -26.135 -5.350 20.687 1.00 90.44 239 ARG A CA 1
ATOM 1740 C C . ARG A 1 239 ? -25.931 -4.260 19.638 1.00 90.44 239 ARG A C 1
ATOM 1742 O O . ARG A 1 239 ? -26.786 -3.397 19.462 1.00 90.44 239 ARG A O 1
ATOM 1749 N N . PHE A 1 240 ? -24.809 -4.334 18.935 1.00 88.69 240 PHE A N 1
ATOM 1750 C CA . PHE A 1 240 ? -24.344 -3.370 17.947 1.00 88.69 240 PHE A CA 1
ATOM 1751 C C . PHE A 1 240 ? -24.063 -4.072 16.624 1.00 88.69 240 PHE A C 1
ATOM 1753 O O . PHE A 1 240 ? -23.387 -5.102 16.595 1.00 88.69 240 PHE A O 1
ATOM 1760 N N . ALA A 1 241 ? -24.526 -3.490 15.522 1.00 88.81 241 ALA A N 1
ATOM 1761 C CA . ALA A 1 241 ? -24.026 -3.847 14.202 1.00 88.81 241 ALA A CA 1
ATOM 1762 C C . ALA A 1 241 ? -22.645 -3.208 14.002 1.00 88.81 241 ALA A C 1
ATOM 1764 O O . ALA A 1 241 ? -22.482 -2.004 14.210 1.00 88.81 241 ALA A O 1
ATOM 1765 N N . LEU A 1 242 ? -21.647 -3.997 13.604 1.00 89.00 242 LEU A N 1
ATOM 1766 C CA . LEU A 1 242 ? -20.303 -3.489 13.349 1.00 89.00 242 LEU A CA 1
ATOM 1767 C C . LEU A 1 242 ? -20.146 -3.103 11.874 1.00 89.00 242 LEU A C 1
ATOM 1769 O O . LEU A 1 242 ? -20.409 -3.897 10.971 1.00 89.00 242 LEU A O 1
ATOM 1773 N N . ASN A 1 243 ? -19.639 -1.895 11.621 1.00 88.94 243 ASN A N 1
ATOM 1774 C CA . ASN A 1 243 ? -19.220 -1.484 10.284 1.00 88.94 243 ASN A CA 1
ATOM 1775 C C . ASN A 1 243 ? -17.815 -2.030 9.994 1.00 88.94 243 ASN A C 1
ATOM 1777 O O . ASN A 1 243 ? -16.817 -1.427 10.392 1.00 88.94 243 ASN A O 1
ATOM 1781 N N . VAL A 1 244 ? -17.736 -3.186 9.333 1.00 92.31 244 VAL A N 1
ATOM 1782 C CA . VAL A 1 244 ? -16.471 -3.867 9.018 1.00 92.31 244 VAL A CA 1
ATOM 1783 C C . VAL A 1 244 ? -16.222 -3.887 7.510 1.00 92.31 244 VAL A C 1
ATOM 1785 O O . VAL A 1 244 ? -17.086 -4.284 6.719 1.00 92.31 244 VAL A O 1
ATOM 1788 N N . GLY A 1 245 ? -15.028 -3.444 7.130 1.00 94.62 245 GLY A N 1
ATOM 1789 C CA . GLY A 1 245 ? -14.513 -3.375 5.771 1.00 94.62 245 GLY A CA 1
ATOM 1790 C C . GLY A 1 245 ? -13.635 -4.552 5.363 1.00 94.62 245 GLY A C 1
ATOM 1791 O O . GLY A 1 245 ? -13.611 -5.596 6.016 1.00 94.62 245 GLY A O 1
ATOM 1792 N N . ALA A 1 246 ? -12.884 -4.370 4.279 1.00 95.94 246 ALA A N 1
ATOM 1793 C CA . ALA A 1 246 ? -12.079 -5.443 3.706 1.00 95.94 246 ALA A CA 1
ATOM 1794 C C . ALA A 1 246 ? -10.877 -5.823 4.592 1.00 95.94 246 ALA A C 1
ATOM 1796 O O . ALA A 1 246 ? -10.225 -4.941 5.161 1.00 95.94 246 ALA A O 1
ATOM 1797 N N . PRO A 1 247 ? -10.501 -7.113 4.648 1.00 96.44 247 PRO A N 1
ATOM 1798 C CA . PRO A 1 247 ? -9.274 -7.574 5.292 1.00 96.44 247 PRO A CA 1
ATOM 1799 C C . PRO A 1 247 ? -8.053 -7.401 4.370 1.00 96.44 247 PRO A C 1
ATOM 1801 O O . PRO A 1 247 ? -7.398 -8.373 3.992 1.00 96.44 247 PRO A O 1
ATOM 1804 N N . VAL A 1 248 ? -7.752 -6.161 3.970 1.00 95.56 248 VAL A N 1
ATOM 1805 C CA . VAL A 1 248 ? -6.705 -5.867 2.972 1.00 95.56 248 VAL A CA 1
ATOM 1806 C C . VAL A 1 248 ? -5.333 -6.326 3.466 1.00 95.56 248 VAL A C 1
ATOM 1808 O O . VAL A 1 248 ? -4.819 -5.806 4.456 1.00 95.56 248 VAL A O 1
ATOM 1811 N N . VAL A 1 249 ? -4.701 -7.248 2.741 1.00 94.44 249 VAL A N 1
ATOM 1812 C CA . VAL A 1 249 ? -3.258 -7.507 2.840 1.00 94.44 249 VAL A CA 1
ATOM 1813 C C . VAL A 1 249 ? -2.594 -6.756 1.699 1.00 94.44 249 VAL A C 1
ATOM 1815 O O . VAL A 1 249 ? -2.833 -7.091 0.544 1.00 94.44 249 VAL A O 1
ATOM 1818 N N . LEU A 1 250 ? -1.797 -5.734 2.009 1.00 92.94 250 LEU A N 1
ATOM 1819 C CA . LEU A 1 250 ? -1.141 -4.908 0.995 1.00 92.94 250 LEU A CA 1
ATOM 1820 C C . LEU A 1 250 ? 0.294 -5.406 0.763 1.00 92.94 250 LEU A C 1
ATOM 1822 O O . LEU A 1 250 ? 1.128 -5.274 1.668 1.00 92.94 250 LEU A O 1
ATOM 1826 N N . PRO A 1 251 ? 0.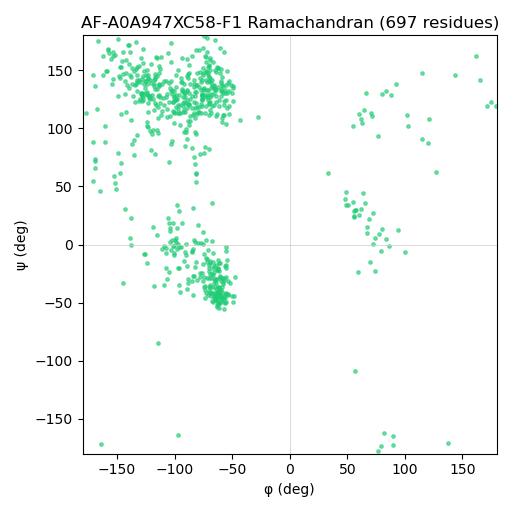621 -5.959 -0.419 1.00 91.44 251 PRO A N 1
ATOM 1827 C CA . PRO A 1 251 ? 2.002 -6.222 -0.796 1.00 91.44 251 PRO A CA 1
ATOM 1828 C C . PRO A 1 251 ? 2.754 -4.905 -0.952 1.00 91.44 251 PRO A C 1
ATOM 1830 O O . PRO A 1 251 ? 2.279 -3.990 -1.628 1.00 91.44 251 PRO A O 1
ATOM 1833 N N . VAL A 1 252 ? 3.927 -4.803 -0.331 1.00 90.62 252 VAL A N 1
ATOM 1834 C CA . VAL A 1 252 ? 4.798 -3.632 -0.447 1.00 90.62 252 VAL A CA 1
ATOM 1835 C C . VAL A 1 252 ? 6.200 -4.077 -0.821 1.00 90.62 252 VAL A C 1
ATOM 1837 O O . VAL A 1 252 ? 6.827 -4.845 -0.095 1.00 90.62 252 VAL A O 1
ATOM 1840 N N . THR A 1 253 ? 6.709 -3.549 -1.928 1.00 89.75 253 THR A N 1
ATOM 1841 C CA . THR A 1 253 ? 8.088 -3.774 -2.371 1.00 89.75 253 THR A CA 1
ATOM 1842 C C . THR A 1 253 ? 8.872 -2.480 -2.248 1.00 89.75 253 THR A C 1
ATOM 1844 O O . THR A 1 253 ? 8.576 -1.507 -2.939 1.00 89.75 253 THR A O 1
ATOM 1847 N N . MET A 1 254 ? 9.875 -2.460 -1.377 1.00 87.88 254 MET A N 1
ATOM 1848 C CA . MET A 1 254 ? 10.795 -1.333 -1.254 1.00 87.88 254 MET A CA 1
ATOM 1849 C C . MET A 1 254 ? 12.090 -1.617 -2.011 1.00 87.88 254 MET A C 1
ATOM 1851 O O . MET A 1 254 ? 12.722 -2.645 -1.787 1.00 87.88 254 MET A O 1
ATOM 1855 N N . PHE A 1 255 ? 12.503 -0.691 -2.867 1.00 87.50 255 PHE A N 1
ATOM 1856 C CA . PHE A 1 255 ? 13.770 -0.727 -3.583 1.00 87.50 255 PHE A CA 1
ATOM 1857 C C . PHE A 1 255 ? 14.704 0.352 -3.038 1.00 87.50 255 PHE A C 1
ATOM 1859 O O . PHE A 1 255 ? 14.387 1.537 -3.109 1.00 87.50 255 PHE A O 1
ATOM 1866 N N . ASP A 1 256 ? 15.861 -0.044 -2.520 1.00 84.88 256 ASP A N 1
ATOM 1867 C CA . ASP A 1 256 ? 16.947 0.865 -2.168 1.00 84.88 256 ASP A CA 1
ATOM 1868 C C . ASP A 1 256 ? 17.870 1.037 -3.371 1.00 84.88 256 ASP A C 1
ATOM 1870 O O . ASP A 1 256 ? 18.735 0.200 -3.642 1.00 84.88 256 ASP A O 1
ATOM 1874 N N . PHE A 1 257 ? 17.694 2.128 -4.098 1.00 82.44 257 PHE A N 1
ATOM 1875 C CA . PHE A 1 257 ? 18.506 2.448 -5.260 1.00 82.44 257 PHE A CA 1
ATOM 1876 C C . PHE A 1 257 ? 19.821 3.105 -4.839 1.00 82.44 257 PHE A C 1
ATOM 1878 O O . PHE A 1 257 ? 19.853 4.100 -4.106 1.00 82.44 257 PHE A O 1
ATOM 1885 N N . ARG A 1 258 ? 20.919 2.549 -5.348 1.00 81.12 258 ARG A N 1
ATOM 1886 C CA . ARG A 1 258 ? 22.291 3.004 -5.126 1.00 81.12 258 ARG A CA 1
ATOM 1887 C C . ARG A 1 258 ? 22.939 3.294 -6.469 1.00 81.12 258 ARG A C 1
ATOM 1889 O O . ARG A 1 258 ? 23.381 2.382 -7.164 1.00 81.12 258 ARG A O 1
ATOM 1896 N N . VAL A 1 259 ? 23.003 4.572 -6.820 1.00 78.88 259 VAL A N 1
ATOM 1897 C CA . VAL A 1 259 ? 23.685 5.037 -8.031 1.00 78.88 259 VAL A CA 1
ATOM 1898 C C . VAL A 1 259 ? 25.152 5.306 -7.696 1.00 78.88 259 VAL A C 1
ATOM 1900 O O . VAL A 1 259 ? 25.449 6.103 -6.807 1.00 78.88 259 VAL A O 1
ATOM 1903 N N . PHE A 1 260 ? 26.070 4.623 -8.383 1.00 78.31 260 PHE A N 1
ATOM 1904 C CA . PHE A 1 260 ? 27.528 4.780 -8.238 1.00 78.31 260 PHE A CA 1
ATOM 1905 C C . PHE A 1 260 ? 28.090 4.537 -6.821 1.00 78.31 260 PHE A C 1
ATOM 1907 O O . PHE A 1 260 ? 29.093 5.137 -6.449 1.00 78.31 260 PHE A O 1
ATOM 1914 N N . GLU A 1 261 ? 27.450 3.666 -6.032 1.00 65.31 261 GLU A N 1
ATOM 1915 C CA . GLU A 1 261 ? 27.925 3.203 -4.710 1.00 65.31 261 GLU A CA 1
ATOM 1916 C C . GLU A 1 261 ? 28.135 4.280 -3.622 1.00 65.31 261 GLU A C 1
ATOM 1918 O O . GLU A 1 261 ? 28.864 4.056 -2.656 1.00 65.31 261 GLU A O 1
ATOM 1923 N N . ASN A 1 262 ? 27.455 5.429 -3.684 1.00 56.31 262 ASN A N 1
ATOM 1924 C CA . ASN A 1 262 ? 27.519 6.406 -2.592 1.00 56.31 262 ASN A CA 1
ATOM 1925 C C . ASN A 1 262 ? 26.437 6.158 -1.519 1.00 56.31 262 ASN A C 1
ATOM 1927 O O . ASN A 1 262 ? 25.247 6.169 -1.803 1.00 56.31 262 ASN A O 1
ATOM 1931 N N . ASN A 1 263 ? 26.884 6.001 -0.264 1.00 54.97 263 ASN A N 1
ATOM 1932 C CA . ASN A 1 263 ? 26.124 5.971 0.999 1.00 54.97 263 ASN A CA 1
ATOM 1933 C C . ASN A 1 263 ? 25.114 4.818 1.231 1.00 54.97 263 ASN A C 1
ATOM 1935 O O . ASN A 1 263 ? 24.046 4.721 0.637 1.00 54.97 263 ASN A O 1
ATOM 1939 N N . GLN A 1 264 ? 25.400 3.998 2.250 1.00 57.69 264 GLN A N 1
ATOM 1940 C CA . GLN A 1 264 ? 24.626 2.814 2.664 1.00 57.69 264 GLN A CA 1
ATOM 1941 C C . GLN A 1 264 ? 23.429 3.108 3.593 1.00 57.69 264 GLN A C 1
ATOM 1943 O O . GLN A 1 264 ? 23.121 2.314 4.482 1.00 57.69 264 GLN A O 1
ATOM 1948 N N . ARG A 1 265 ? 22.769 4.264 3.482 1.00 63.97 265 ARG A N 1
ATOM 1949 C CA . ARG A 1 265 ? 21.728 4.605 4.464 1.00 63.97 265 ARG A CA 1
ATOM 1950 C C . ARG A 1 265 ? 20.365 4.071 4.043 1.00 63.97 265 ARG A C 1
ATOM 1952 O O . ARG A 1 265 ? 19.706 4.594 3.159 1.00 63.97 265 ARG A O 1
ATOM 1959 N N . THR A 1 266 ? 19.951 3.030 4.736 1.00 69.81 266 THR A N 1
ATOM 1960 C CA . THR A 1 266 ? 18.731 2.267 4.497 1.00 69.81 266 THR A CA 1
ATOM 1961 C C . THR A 1 266 ? 17.680 2.699 5.529 1.00 69.81 266 THR A C 1
ATOM 1963 O O . THR A 1 266 ? 17.998 2.815 6.714 1.00 69.81 266 THR A O 1
ATOM 1966 N N . LEU A 1 267 ? 16.434 2.977 5.115 1.00 75.62 267 LEU A N 1
ATOM 1967 C CA . LEU A 1 267 ? 15.324 3.180 6.070 1.00 75.62 267 LEU A CA 1
ATOM 1968 C C . LEU A 1 267 ? 15.243 1.979 7.037 1.00 75.62 267 LEU A C 1
ATOM 1970 O O . LEU A 1 267 ? 15.424 0.860 6.580 1.00 75.62 267 LEU A O 1
ATOM 1974 N N . PRO A 1 268 ? 14.972 2.128 8.340 1.00 76.62 268 PRO A N 1
ATOM 1975 C CA . PRO A 1 268 ? 14.835 0.969 9.228 1.00 76.62 268 PRO A CA 1
ATOM 1976 C C . PRO A 1 268 ? 13.606 0.129 8.851 1.00 76.62 268 PRO A C 1
ATOM 1978 O O . PRO A 1 268 ? 12.538 0.683 8.583 1.00 76.62 268 PRO A O 1
ATOM 1981 N N . SER A 1 269 ? 13.738 -1.200 8.837 1.00 77.12 269 SER A N 1
ATOM 1982 C CA . SER A 1 269 ? 12.627 -2.119 8.526 1.00 77.12 269 SER A CA 1
ATOM 1983 C C . SER A 1 269 ? 11.466 -1.973 9.516 1.00 77.12 269 SER A C 1
ATOM 1985 O O . SER A 1 269 ? 10.304 -2.167 9.165 1.00 77.12 269 SER A O 1
ATOM 1987 N N . GLU A 1 270 ? 11.761 -1.553 10.741 1.00 81.00 270 GLU A N 1
ATOM 1988 C CA . GLU A 1 270 ? 10.802 -1.257 11.798 1.00 81.00 270 GLU A CA 1
ATOM 1989 C C . GLU A 1 270 ? 9.824 -0.144 11.395 1.00 81.00 270 GLU A C 1
ATOM 1991 O O . GLU A 1 270 ? 8.662 -0.193 11.790 1.00 81.00 270 GLU A O 1
ATOM 1996 N N . ALA A 1 271 ? 10.243 0.821 10.562 1.00 82.25 271 ALA A N 1
ATOM 1997 C CA . ALA A 1 271 ? 9.356 1.890 10.094 1.00 82.25 271 ALA A CA 1
ATOM 1998 C C . ALA A 1 271 ? 8.224 1.347 9.209 1.00 82.25 271 ALA A C 1
ATOM 2000 O O . ALA A 1 271 ? 7.104 1.849 9.265 1.00 82.25 271 ALA A O 1
ATOM 2001 N N . MET A 1 272 ? 8.490 0.289 8.435 1.00 84.00 272 MET A N 1
ATOM 2002 C CA . MET A 1 272 ? 7.469 -0.395 7.636 1.00 84.00 272 MET A CA 1
ATOM 2003 C C . MET A 1 272 ? 6.501 -1.179 8.512 1.00 84.00 272 MET A C 1
ATOM 2005 O O . MET A 1 272 ? 5.290 -1.119 8.308 1.00 84.00 272 MET A O 1
ATOM 2009 N N . VAL A 1 273 ? 7.029 -1.898 9.505 1.00 83.69 273 VAL A N 1
ATOM 2010 C CA . VAL A 1 273 ? 6.204 -2.643 10.462 1.00 83.69 273 VAL A CA 1
ATOM 2011 C C . VAL A 1 273 ? 5.282 -1.688 11.221 1.00 83.69 273 VAL A C 1
ATOM 2013 O O . VAL A 1 273 ? 4.098 -1.974 11.386 1.00 83.69 273 VAL A O 1
ATOM 2016 N N . GLU A 1 274 ? 5.802 -0.544 11.656 1.00 86.62 274 GLU A N 1
ATOM 2017 C CA . GLU A 1 274 ? 5.028 0.495 12.330 1.00 86.62 274 GLU A CA 1
ATOM 2018 C C . GLU A 1 274 ? 3.967 1.116 11.418 1.00 86.62 274 GLU A C 1
ATOM 2020 O O . GLU A 1 274 ? 2.805 1.217 11.815 1.00 86.62 274 GLU A O 1
ATOM 2025 N N . LEU A 1 275 ? 4.322 1.465 10.178 1.00 87.00 275 LEU A N 1
ATOM 2026 C CA . LEU A 1 275 ? 3.376 1.983 9.191 1.00 87.00 275 LEU A CA 1
ATOM 2027 C C . LEU A 1 275 ? 2.196 1.021 8.979 1.00 87.00 275 LEU A C 1
ATOM 2029 O O . LEU A 1 275 ? 1.046 1.457 8.970 1.00 87.00 275 LEU A O 1
ATOM 2033 N N . GLY A 1 276 ? 2.453 -0.289 8.898 1.00 88.44 276 GLY A N 1
ATOM 2034 C CA . GLY A 1 276 ? 1.410 -1.314 8.765 1.00 88.44 276 GLY A CA 1
ATOM 2035 C C . GLY A 1 276 ? 0.408 -1.357 9.924 1.00 88.44 276 GLY A C 1
ATOM 2036 O O . GLY A 1 276 ? -0.751 -1.719 9.724 1.00 88.44 276 GLY A O 1
ATOM 2037 N N . ARG A 1 277 ? 0.813 -0.942 11.131 1.00 86.69 277 ARG A N 1
ATOM 2038 C CA . ARG A 1 277 ? -0.088 -0.828 12.295 1.00 86.69 277 ARG A CA 1
ATOM 2039 C C . ARG A 1 277 ? -0.960 0.427 12.221 1.00 86.69 277 ARG A C 1
ATOM 2041 O O . ARG A 1 277 ? -2.074 0.422 12.745 1.00 86.69 277 ARG A O 1
ATOM 2048 N N . LYS A 1 278 ? -0.466 1.478 11.560 1.00 87.62 278 LYS A N 1
ATOM 2049 C CA . LYS A 1 278 ? -1.106 2.797 11.472 1.00 87.62 278 LYS A CA 1
ATOM 2050 C C . LYS A 1 278 ? -2.084 2.920 10.301 1.00 87.62 278 LYS A C 1
ATOM 2052 O O . LYS A 1 278 ? -3.066 3.641 10.402 1.00 87.62 278 LYS A O 1
ATOM 2057 N N . ILE A 1 279 ? -1.865 2.212 9.200 1.00 91.19 279 ILE A N 1
ATOM 2058 C CA . ILE A 1 279 ? -2.759 2.277 8.033 1.00 91.19 279 ILE A CA 1
ATOM 2059 C C . ILE A 1 279 ? -3.897 1.231 8.138 1.00 91.19 279 ILE A C 1
ATOM 2061 O O . ILE A 1 279 ? -3.770 0.247 8.880 1.00 91.19 279 ILE A O 1
ATOM 2065 N N . PRO A 1 280 ? -5.025 1.397 7.419 1.00 92.69 280 PRO A N 1
ATOM 2066 C CA . PRO A 1 280 ? -6.205 0.531 7.544 1.00 92.69 280 PRO A CA 1
ATOM 2067 C C . PRO A 1 280 ? -6.074 -0.773 6.736 1.00 92.69 280 PRO A C 1
ATOM 2069 O O . PRO A 1 280 ? -6.929 -1.115 5.924 1.00 92.69 280 PRO A O 1
ATOM 2072 N N . VAL A 1 281 ? -4.987 -1.508 6.964 1.00 94.75 281 VAL A N 1
ATOM 2073 C CA . VAL A 1 281 ? -4.735 -2.839 6.393 1.00 94.75 281 VAL A CA 1
ATOM 2074 C C . VAL A 1 281 ? -4.753 -3.891 7.495 1.00 94.75 281 VAL A C 1
ATOM 2076 O O . VAL A 1 281 ? -4.401 -3.598 8.644 1.00 94.75 281 VAL A O 1
ATOM 2079 N N . LYS A 1 282 ? -5.133 -5.120 7.138 1.00 94.56 282 LYS A N 1
ATOM 2080 C CA . LYS A 1 282 ? -4.942 -6.306 7.978 1.00 94.56 282 LYS A CA 1
ATOM 2081 C C . LYS A 1 282 ? -3.452 -6.514 8.234 1.00 94.56 282 LYS A C 1
ATOM 2083 O O . LYS A 1 282 ? -3.028 -6.675 9.372 1.00 94.56 282 LYS A O 1
ATOM 2088 N N . ALA A 1 283 ? -2.665 -6.503 7.160 1.00 93.19 283 ALA A N 1
ATOM 2089 C CA . ALA A 1 283 ? -1.226 -6.715 7.209 1.00 93.19 283 ALA A CA 1
ATOM 2090 C C . ALA A 1 283 ? -0.518 -6.081 6.006 1.00 93.19 283 ALA A C 1
ATOM 2092 O O . ALA A 1 283 ? -1.118 -5.856 4.953 1.00 93.19 283 ALA A O 1
ATOM 2093 N N . LEU A 1 284 ? 0.787 -5.857 6.163 1.00 92.38 284 LEU A N 1
ATOM 2094 C CA . LEU A 1 284 ? 1.699 -5.578 5.060 1.00 92.38 284 LEU A CA 1
ATOM 2095 C C . LEU A 1 284 ? 2.472 -6.849 4.706 1.00 92.38 284 LEU A C 1
ATOM 2097 O O . LEU A 1 284 ? 3.131 -7.428 5.569 1.00 92.38 284 LEU A O 1
ATOM 2101 N N . ALA A 1 285 ? 2.439 -7.251 3.438 1.00 92.00 285 ALA A N 1
ATOM 2102 C CA . ALA A 1 285 ? 3.351 -8.259 2.905 1.00 92.00 285 ALA A CA 1
ATOM 2103 C C . ALA A 1 285 ? 4.588 -7.537 2.353 1.00 92.00 285 ALA A C 1
ATOM 2105 O O . ALA A 1 285 ? 4.638 -7.159 1.184 1.00 92.00 285 ALA A O 1
ATOM 2106 N N . PHE A 1 286 ? 5.541 -7.255 3.242 1.00 91.00 286 PHE A N 1
ATOM 2107 C CA . PHE A 1 286 ? 6.703 -6.421 2.944 1.00 91.00 286 PHE A CA 1
ATOM 2108 C C . PHE A 1 286 ? 7.884 -7.233 2.403 1.00 91.00 286 PHE A C 1
ATOM 2110 O O . PHE A 1 286 ? 8.293 -8.224 3.008 1.00 91.00 286 PHE A O 1
ATOM 2117 N N . GLN A 1 287 ? 8.481 -6.755 1.314 1.00 91.12 287 GLN A N 1
ATOM 2118 C CA . GLN A 1 287 ? 9.786 -7.195 0.829 1.00 91.12 287 GLN A CA 1
ATOM 2119 C C . GLN A 1 287 ? 10.663 -5.989 0.487 1.00 91.12 287 GLN A C 1
ATOM 2121 O O . GLN A 1 287 ? 10.171 -4.917 0.124 1.00 91.12 287 GLN A O 1
ATOM 2126 N N . ARG A 1 288 ? 11.979 -6.175 0.584 1.00 89.94 288 ARG A N 1
ATOM 2127 C CA . ARG A 1 288 ? 12.971 -5.123 0.376 1.00 89.94 288 ARG A CA 1
ATOM 2128 C C . ARG A 1 288 ? 14.116 -5.605 -0.499 1.00 89.94 288 ARG A C 1
ATOM 2130 O O . ARG A 1 288 ? 14.605 -6.712 -0.293 1.00 89.94 288 ARG A O 1
ATOM 2137 N N . LEU A 1 289 ? 14.547 -4.766 -1.433 1.00 89.81 289 LEU A N 1
ATOM 2138 C CA . LEU A 1 289 ? 15.550 -5.079 -2.447 1.00 89.81 289 LEU A CA 1
ATOM 2139 C C . LEU A 1 289 ? 16.583 -3.967 -2.555 1.00 89.81 289 LEU A C 1
ATOM 2141 O O . LEU A 1 289 ? 16.226 -2.795 -2.592 1.00 89.81 289 LEU A O 1
ATOM 2145 N N . GLU A 1 290 ? 17.853 -4.337 -2.677 1.00 87.75 290 GLU A N 1
ATOM 2146 C CA . GLU A 1 290 ? 18.906 -3.398 -3.057 1.00 87.75 290 GLU A CA 1
ATOM 2147 C C . GLU A 1 290 ? 19.037 -3.355 -4.582 1.00 87.75 290 GLU A C 1
ATOM 2149 O O . GLU A 1 290 ? 19.108 -4.394 -5.242 1.00 87.75 290 GLU A O 1
ATOM 2154 N N . VAL A 1 291 ? 19.096 -2.150 -5.145 1.00 87.69 291 VAL A N 1
ATOM 2155 C CA . VAL A 1 291 ? 19.267 -1.914 -6.580 1.00 87.69 291 VAL A CA 1
ATOM 2156 C C . VAL A 1 291 ? 20.561 -1.145 -6.796 1.00 87.69 291 VAL A C 1
ATOM 2158 O O . VAL A 1 291 ? 20.616 0.072 -6.635 1.00 87.69 291 VAL A O 1
ATOM 2161 N N . ASN A 1 292 ? 21.622 -1.866 -7.157 1.00 85.06 292 ASN A N 1
ATOM 2162 C CA . ASN A 1 292 ? 22.930 -1.274 -7.423 1.00 85.06 292 ASN A CA 1
ATOM 2163 C C . ASN A 1 292 ? 23.059 -0.901 -8.902 1.00 85.06 292 ASN A C 1
ATOM 2165 O O . ASN A 1 292 ? 22.952 -1.754 -9.786 1.00 85.06 292 ASN A O 1
ATOM 2169 N N . MET A 1 293 ? 23.321 0.377 -9.155 1.00 84.12 293 MET A N 1
ATOM 2170 C CA . MET A 1 293 ? 23.475 0.951 -10.484 1.00 84.12 293 MET A CA 1
ATOM 2171 C C . MET A 1 293 ? 24.920 1.413 -10.648 1.00 84.12 293 MET A C 1
ATOM 2173 O O . MET A 1 293 ? 25.312 2.501 -10.228 1.00 84.12 293 MET A O 1
ATOM 2177 N N . ASP A 1 294 ? 25.717 0.549 -11.261 1.00 86.06 294 ASP A N 1
ATOM 2178 C CA . ASP A 1 294 ? 27.096 0.821 -11.674 1.00 86.06 294 ASP A CA 1
ATOM 2179 C C . ASP A 1 294 ? 27.169 1.701 -12.931 1.00 86.06 294 ASP A C 1
ATOM 2181 O O . ASP A 1 294 ? 28.204 2.293 -13.218 1.00 86.06 294 ASP A O 1
ATOM 2185 N N . GLN A 1 295 ? 26.063 1.814 -13.668 1.00 87.69 295 GLN A N 1
ATOM 2186 C CA . GLN A 1 295 ? 25.867 2.742 -14.775 1.00 87.69 295 GLN A CA 1
ATOM 2187 C C . GLN A 1 295 ? 24.461 3.339 -14.717 1.00 87.69 295 GLN A C 1
ATOM 2189 O O . GLN A 1 295 ? 23.509 2.652 -14.343 1.00 87.69 295 GLN A O 1
ATOM 2194 N N . ALA A 1 296 ? 24.325 4.599 -15.124 1.00 86.06 296 ALA A N 1
ATOM 2195 C CA . ALA A 1 296 ? 23.044 5.289 -15.220 1.00 86.06 296 ALA A CA 1
ATOM 2196 C C . ALA A 1 296 ? 22.986 6.208 -16.444 1.00 86.06 296 ALA A C 1
ATOM 2198 O O . ALA A 1 296 ? 24.001 6.775 -16.856 1.00 86.06 296 ALA A O 1
ATOM 2199 N N . VAL A 1 297 ? 21.785 6.350 -17.009 1.00 86.12 297 VAL A N 1
ATOM 2200 C CA . VAL A 1 297 ? 21.455 7.309 -18.069 1.00 86.12 297 VAL A CA 1
ATOM 2201 C C . VAL A 1 297 ? 20.628 8.421 -17.442 1.00 86.12 297 VAL A C 1
ATOM 2203 O O . VAL A 1 297 ? 19.490 8.210 -17.041 1.00 86.12 297 VAL A O 1
ATOM 2206 N N . PHE A 1 298 ? 21.201 9.610 -17.326 1.00 79.75 298 PHE A N 1
ATOM 2207 C CA . PHE A 1 298 ? 20.536 10.729 -16.669 1.00 79.75 298 PHE A CA 1
ATOM 2208 C C . PHE A 1 298 ? 19.499 11.376 -17.589 1.00 79.75 298 PHE A C 1
ATOM 2210 O O . PHE A 1 298 ? 19.709 11.490 -18.799 1.00 79.75 298 PHE A O 1
ATOM 2217 N N . LEU A 1 299 ? 18.380 11.805 -16.999 1.00 75.38 299 LEU A N 1
ATOM 2218 C CA . LEU A 1 299 ? 17.384 12.640 -17.671 1.00 75.38 299 LEU A CA 1
ATOM 2219 C C . LEU A 1 299 ? 18.003 13.991 -18.063 1.00 75.38 299 LEU A C 1
ATOM 2221 O O . LEU A 1 299 ? 18.959 14.430 -17.406 1.00 75.38 299 LEU A O 1
ATOM 2225 N N . PRO A 1 300 ? 17.494 14.646 -19.119 1.00 73.69 300 PRO A N 1
ATOM 2226 C CA . PRO A 1 300 ? 18.075 15.887 -19.576 1.00 73.69 300 PRO A CA 1
ATOM 2227 C C . PRO A 1 300 ? 17.793 16.992 -18.550 1.00 73.69 300 PRO A C 1
ATOM 2229 O O . PRO A 1 300 ? 16.843 16.942 -17.765 1.00 73.69 300 PRO A O 1
ATOM 2232 N N . ILE A 1 301 ? 18.654 18.006 -18.520 1.00 73.88 301 ILE A N 1
ATOM 2233 C CA . ILE A 1 301 ? 18.487 19.165 -17.638 1.00 73.88 301 ILE A CA 1
ATOM 2234 C C . ILE A 1 301 ? 18.258 20.381 -18.517 1.00 73.88 301 ILE A C 1
ATOM 2236 O O . ILE A 1 301 ? 19.192 20.864 -19.152 1.00 73.88 301 ILE A O 1
ATOM 2240 N N . LYS A 1 302 ? 17.027 20.895 -18.503 1.00 71.31 302 LYS A N 1
ATOM 2241 C CA . LYS A 1 302 ? 16.685 22.208 -19.053 1.00 71.31 302 LYS A CA 1
ATOM 2242 C C . LYS A 1 302 ? 16.557 23.213 -17.911 1.00 71.31 302 LYS A C 1
ATOM 2244 O O . LYS A 1 302 ? 15.770 23.012 -16.986 1.00 71.31 302 LYS A O 1
ATOM 2249 N N . SER A 1 303 ? 17.332 24.286 -17.967 1.00 68.81 303 SER A N 1
ATOM 2250 C CA . SER A 1 303 ? 17.162 25.483 -17.143 1.00 68.81 303 SER A CA 1
ATOM 2251 C C . SER A 1 303 ? 17.263 26.726 -18.026 1.00 68.81 303 SER A C 1
ATOM 2253 O O . SER A 1 303 ? 17.601 26.633 -19.206 1.00 68.81 303 SER A O 1
ATOM 2255 N N . SER A 1 304 ? 17.016 27.906 -17.456 1.00 65.62 304 SER A N 1
ATOM 2256 C CA . SER A 1 304 ? 17.206 29.178 -18.164 1.00 65.62 304 SER A CA 1
ATOM 2257 C C . SER A 1 304 ? 18.652 29.418 -18.630 1.00 65.62 304 SER A C 1
ATOM 2259 O O . SER A 1 304 ? 18.873 30.275 -19.481 1.00 65.62 304 SER A O 1
ATOM 2261 N N . THR A 1 305 ? 19.636 28.678 -18.102 1.00 64.44 305 THR A N 1
ATOM 2262 C CA . THR A 1 305 ? 21.070 28.891 -18.369 1.00 64.44 305 THR A CA 1
ATOM 2263 C C . THR A 1 305 ? 21.819 27.658 -18.882 1.00 64.44 305 THR A C 1
ATOM 2265 O O . THR A 1 305 ? 22.992 27.785 -19.238 1.00 64.44 305 THR A O 1
ATOM 2268 N N . SER A 1 306 ? 21.190 26.476 -18.900 1.00 67.69 306 SER A N 1
ATOM 2269 C CA . SER A 1 306 ? 21.846 25.207 -19.248 1.00 67.69 306 SER A CA 1
ATOM 2270 C C . SER A 1 306 ? 20.876 24.244 -19.941 1.00 67.69 306 SER A C 1
ATOM 2272 O O . SER A 1 306 ? 19.702 24.162 -19.581 1.00 67.69 306 SER A O 1
ATOM 2274 N N . SER A 1 307 ? 21.380 23.487 -20.919 1.00 76.38 307 SER A N 1
ATOM 2275 C CA . SER A 1 307 ? 20.619 22.465 -21.652 1.00 76.38 307 SER A CA 1
ATOM 2276 C C . SER A 1 307 ? 21.485 21.219 -21.808 1.00 76.38 307 SER A C 1
ATOM 2278 O O . SER A 1 307 ? 22.239 21.076 -22.770 1.00 76.38 307 SER A O 1
ATOM 2280 N N . ILE A 1 308 ? 21.448 20.359 -20.792 1.00 78.12 308 ILE A N 1
ATOM 2281 C CA . ILE A 1 308 ? 22.278 19.155 -20.703 1.00 78.12 308 ILE A CA 1
ATOM 2282 C C . ILE A 1 308 ? 21.486 17.995 -21.318 1.00 78.12 308 ILE A C 1
ATOM 2284 O O . ILE A 1 308 ? 20.370 17.735 -20.860 1.00 78.12 308 ILE A O 1
ATOM 2288 N N . PRO A 1 309 ? 22.018 17.303 -22.341 1.00 81.19 309 PRO A N 1
ATOM 2289 C CA . PRO A 1 309 ? 21.345 16.163 -22.950 1.00 81.19 309 PRO A CA 1
ATOM 2290 C C . PRO A 1 309 ? 21.367 14.948 -22.019 1.00 81.19 309 PRO A C 1
ATOM 2292 O O . PRO A 1 309 ? 21.986 14.960 -20.952 1.00 81.19 309 PRO A O 1
ATOM 2295 N N . HIS A 1 310 ? 20.742 13.859 -22.452 1.00 81.31 310 HIS A N 1
ATOM 2296 C CA . HIS A 1 310 ? 20.906 12.578 -21.776 1.00 81.31 310 HIS A CA 1
ATOM 2297 C C . HIS A 1 310 ? 22.368 12.131 -21.771 1.00 81.31 310 HIS A C 1
ATOM 2299 O O . HIS A 1 310 ? 23.017 12.053 -22.818 1.00 81.31 310 HIS A O 1
ATOM 2305 N N . ILE A 1 311 ? 22.873 11.795 -20.586 1.00 83.69 311 ILE A N 1
ATOM 2306 C CA . ILE A 1 311 ? 24.258 11.370 -20.385 1.00 83.69 311 ILE A CA 1
ATOM 2307 C C . ILE A 1 311 ? 24.254 9.994 -19.743 1.00 83.69 311 ILE A C 1
ATOM 2309 O O . ILE A 1 311 ? 23.754 9.828 -18.634 1.00 83.69 311 ILE A O 1
ATOM 2313 N N . ARG A 1 312 ? 24.878 9.021 -20.408 1.00 88.38 312 ARG A N 1
ATOM 2314 C CA . ARG A 1 312 ? 25.290 7.770 -19.771 1.00 88.38 312 ARG A CA 1
ATOM 2315 C C . ARG A 1 312 ? 26.610 7.979 -19.041 1.00 88.38 312 ARG A C 1
ATOM 2317 O O . ARG A 1 312 ? 27.572 8.483 -19.631 1.00 88.38 312 ARG A O 1
ATOM 2324 N N . ALA A 1 313 ? 26.673 7.545 -17.792 1.00 87.19 313 ALA A N 1
ATOM 2325 C CA . ALA A 1 313 ? 27.890 7.555 -16.992 1.00 87.19 313 ALA A CA 1
ATOM 2326 C C . ALA A 1 313 ? 27.948 6.349 -16.049 1.00 87.19 313 ALA A C 1
ATOM 2328 O O . ALA A 1 313 ? 26.920 5.763 -15.710 1.00 87.19 313 ALA A O 1
ATOM 2329 N N . SER A 1 314 ? 29.158 6.006 -15.623 1.00 87.94 314 SER A N 1
ATOM 2330 C CA . SER A 1 314 ? 29.471 4.937 -14.664 1.00 87.94 314 SER A CA 1
ATOM 2331 C C . SER A 1 314 ? 29.983 5.488 -13.329 1.00 87.94 314 SER A C 1
ATOM 2333 O O . SER A 1 314 ? 30.253 4.746 -12.393 1.00 87.94 314 SER A O 1
ATOM 2335 N N . SER A 1 315 ? 30.158 6.807 -13.238 1.00 83.94 315 SER A N 1
ATOM 2336 C CA . SER A 1 315 ? 30.517 7.500 -12.007 1.00 83.94 315 SER A CA 1
ATOM 2337 C C . SER A 1 315 ? 30.023 8.940 -12.036 1.00 83.94 315 SER A C 1
ATOM 2339 O O . SER A 1 315 ? 29.762 9.513 -13.099 1.00 83.94 315 SER A O 1
ATOM 2341 N N . PHE A 1 316 ? 29.963 9.552 -10.855 1.00 79.31 316 PHE A N 1
ATOM 2342 C CA . PHE A 1 316 ? 29.615 10.962 -10.718 1.00 79.31 316 PHE A CA 1
ATOM 2343 C C . PHE A 1 316 ? 30.608 11.869 -11.454 1.00 79.31 316 PHE A C 1
ATOM 2345 O O . PHE A 1 316 ? 30.200 12.769 -12.184 1.00 79.31 316 PHE A O 1
ATOM 2352 N N . THR A 1 317 ? 31.906 11.592 -11.313 1.00 83.19 317 THR A N 1
ATOM 2353 C CA . THR A 1 317 ? 32.979 12.326 -11.993 1.00 83.19 317 THR A CA 1
ATOM 2354 C C . THR A 1 317 ? 32.820 12.258 -13.508 1.00 83.19 317 THR A C 1
ATOM 2356 O O . THR A 1 317 ? 32.876 13.285 -14.175 1.00 83.19 317 THR A O 1
ATOM 2359 N N . GLU A 1 318 ? 32.554 11.068 -14.054 1.00 87.00 318 GLU A N 1
ATOM 2360 C CA . GLU A 1 318 ? 32.337 10.893 -15.493 1.00 87.00 318 GLU A CA 1
ATOM 2361 C C . GLU A 1 318 ? 31.116 11.680 -15.980 1.00 87.00 318 GLU A C 1
ATOM 2363 O O . GLU A 1 318 ? 31.197 12.373 -16.996 1.00 87.00 318 GLU A O 1
ATOM 2368 N N . TRP A 1 319 ? 29.998 11.612 -15.248 1.00 84.94 319 TRP A N 1
ATOM 2369 C CA . TRP A 1 319 ? 28.808 12.394 -15.575 1.00 84.94 319 TRP A CA 1
ATOM 2370 C C . TRP A 1 319 ? 29.115 13.890 -15.585 1.00 84.94 319 TRP A C 1
ATOM 2372 O O . TRP A 1 319 ? 28.776 14.576 -16.547 1.00 84.94 319 TRP A O 1
ATOM 2382 N N . GLN A 1 320 ? 29.805 14.393 -14.556 1.00 80.56 320 GLN A N 1
ATOM 2383 C CA . GLN A 1 320 ? 30.160 15.805 -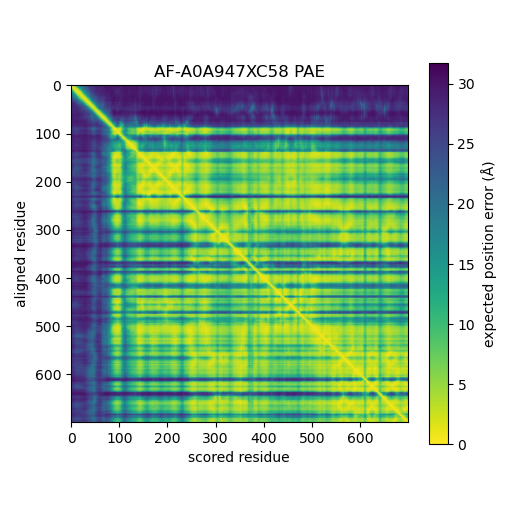14.467 1.00 80.56 320 GLN A CA 1
ATOM 2384 C C . GLN A 1 320 ? 31.017 16.229 -15.652 1.00 80.56 320 GLN A C 1
ATOM 2386 O O . GLN A 1 320 ? 30.689 17.217 -16.301 1.00 80.56 320 GLN A O 1
ATOM 2391 N N . THR A 1 321 ? 32.067 15.472 -15.974 1.00 86.12 321 THR A N 1
ATOM 2392 C CA . THR A 1 321 ? 32.937 15.749 -17.123 1.00 86.12 321 THR A CA 1
ATOM 2393 C C . THR A 1 321 ? 32.146 15.817 -18.428 1.00 86.12 321 THR A C 1
ATOM 2395 O O . THR A 1 321 ? 32.362 16.736 -19.214 1.00 86.12 321 THR A O 1
ATOM 2398 N N . LYS A 1 322 ? 31.196 14.899 -18.644 1.00 86.19 322 LYS A N 1
ATOM 2399 C CA . LYS A 1 322 ? 30.325 14.899 -19.831 1.00 86.19 322 LYS A CA 1
ATOM 2400 C C . LYS A 1 322 ? 29.307 16.046 -19.833 1.00 86.19 322 LYS A C 1
ATOM 2402 O O . LYS A 1 322 ? 28.916 16.494 -20.904 1.00 86.19 322 LYS A O 1
ATOM 2407 N N . ALA A 1 323 ? 28.890 16.527 -18.662 1.00 82.19 323 ALA A N 1
ATOM 2408 C CA . ALA A 1 323 ? 27.912 17.604 -18.512 1.00 82.19 323 ALA A CA 1
ATOM 2409 C C . ALA A 1 323 ? 28.522 19.015 -18.621 1.00 82.19 323 ALA A C 1
ATOM 2411 O O . ALA A 1 323 ? 27.823 19.940 -19.032 1.00 82.19 323 ALA A O 1
ATOM 2412 N N . GLN A 1 324 ? 29.808 19.189 -18.283 1.00 82.12 324 GLN A N 1
ATOM 2413 C CA . GLN A 1 324 ? 30.505 20.488 -18.294 1.00 82.12 324 GLN A CA 1
ATOM 2414 C C . GLN A 1 324 ? 30.310 21.312 -19.584 1.00 82.12 324 GLN A C 1
ATOM 2416 O O . GLN A 1 324 ? 30.033 22.502 -19.463 1.00 82.12 324 GLN A O 1
ATOM 2421 N N . PRO A 1 325 ? 30.384 20.743 -20.808 1.00 85.00 325 PRO A N 1
ATOM 2422 C CA . PRO A 1 325 ? 30.243 21.529 -22.039 1.00 85.00 325 PRO A CA 1
ATOM 2423 C C . PRO A 1 325 ? 28.867 22.186 -22.224 1.00 85.00 325 PRO A C 1
ATOM 2425 O O . PRO A 1 325 ? 28.725 23.094 -23.038 1.00 85.00 325 PRO A O 1
ATOM 2428 N N . PHE A 1 326 ? 27.851 21.720 -21.495 1.00 77.19 326 PHE A N 1
ATOM 2429 C CA . PHE A 1 326 ? 26.453 22.130 -21.644 1.00 77.19 326 PHE A CA 1
ATOM 2430 C C . PHE A 1 326 ? 25.991 23.118 -20.567 1.00 77.19 326 PHE A C 1
ATOM 2432 O O . PHE A 1 326 ? 24.809 23.472 -20.505 1.00 77.19 326 PHE A O 1
ATOM 2439 N N . THR A 1 327 ? 26.903 23.548 -19.694 1.00 72.62 327 THR A N 1
ATOM 2440 C CA . THR A 1 327 ? 26.616 24.493 -18.620 1.00 72.62 327 THR A CA 1
ATOM 2441 C C . THR A 1 327 ? 27.659 25.602 -18.578 1.00 72.62 327 THR A C 1
ATOM 2443 O O . THR A 1 327 ? 28.849 25.376 -18.768 1.00 72.62 327 THR A O 1
ATOM 2446 N N . THR A 1 328 ? 27.211 26.824 -18.309 1.00 63.12 328 THR A N 1
ATOM 2447 C CA . THR A 1 328 ? 28.094 27.981 -18.084 1.00 63.12 328 THR A CA 1
ATOM 2448 C C . THR A 1 328 ? 28.465 28.143 -16.607 1.00 63.12 328 THR A C 1
ATOM 2450 O O . THR A 1 328 ? 29.345 28.933 -16.267 1.00 63.12 328 THR A O 1
ATOM 2453 N N . THR A 1 329 ? 27.821 27.382 -15.713 1.00 59.06 329 THR A N 1
ATOM 2454 C CA . THR A 1 329 ? 28.077 27.406 -14.271 1.00 59.06 329 THR A CA 1
ATOM 2455 C C . THR A 1 329 ? 29.104 26.343 -13.872 1.00 59.06 329 THR A C 1
ATOM 2457 O O . THR A 1 329 ? 28.914 25.152 -14.107 1.00 59.06 329 THR A O 1
ATOM 2460 N N . THR A 1 330 ? 30.166 26.755 -13.171 1.00 55.53 330 THR A N 1
ATOM 2461 C CA . THR A 1 330 ? 31.111 25.840 -12.488 1.00 55.53 330 THR A CA 1
ATOM 2462 C C . THR A 1 330 ? 30.434 25.019 -11.389 1.00 55.53 330 THR A C 1
ATOM 2464 O O . THR A 1 330 ? 30.904 23.947 -11.011 1.00 55.53 330 THR A O 1
ATOM 2467 N N . LEU A 1 331 ? 29.291 25.501 -10.899 1.00 52.62 331 LEU A N 1
ATOM 2468 C CA . LEU A 1 331 ? 28.362 24.754 -10.071 1.00 52.62 331 LEU A CA 1
ATOM 2469 C C . LEU A 1 331 ? 27.433 23.957 -10.995 1.00 52.62 331 LEU A C 1
ATOM 2471 O O . LEU A 1 331 ? 26.319 24.396 -11.290 1.00 52.62 331 LEU A O 1
ATOM 2475 N N . LEU A 1 332 ? 27.877 22.782 -11.457 1.00 57.81 332 LEU A N 1
ATOM 2476 C CA . LEU A 1 332 ? 26.909 21.735 -11.790 1.00 57.81 332 LEU A CA 1
ATOM 2477 C C . LEU A 1 332 ? 26.079 21.528 -10.517 1.00 57.81 332 LEU A C 1
ATOM 2479 O O . LEU A 1 332 ? 26.686 21.328 -9.457 1.00 57.81 332 LEU A O 1
ATOM 2483 N N . PRO A 1 333 ? 24.742 21.650 -10.564 1.00 51.28 333 PRO A N 1
ATOM 2484 C CA . PRO A 1 333 ? 23.937 21.564 -9.361 1.00 51.28 333 PRO A CA 1
ATOM 2485 C C . PRO A 1 333 ? 24.318 20.307 -8.571 1.00 51.28 333 PRO A C 1
ATOM 2487 O O . PRO A 1 333 ? 24.335 19.208 -9.124 1.00 51.28 333 PRO A O 1
ATOM 2490 N N . ARG A 1 334 ? 24.568 20.452 -7.260 1.00 48.81 334 ARG A N 1
ATOM 2491 C CA . ARG A 1 334 ? 24.528 19.314 -6.312 1.00 48.81 334 ARG A CA 1
ATOM 2492 C C . ARG A 1 334 ? 23.190 18.558 -6.382 1.00 48.81 334 ARG A C 1
ATOM 2494 O O . ARG A 1 334 ? 23.086 17.452 -5.871 1.00 48.81 334 ARG A O 1
ATOM 2501 N N . ASN A 1 335 ? 22.201 19.167 -7.033 1.00 50.38 335 ASN A N 1
ATOM 2502 C CA . ASN A 1 335 ? 20.844 18.708 -7.255 1.00 50.38 335 ASN A CA 1
ATOM 2503 C C . ASN A 1 335 ? 20.824 17.764 -8.464 1.00 50.38 335 ASN A C 1
ATOM 2505 O O . ASN A 1 335 ? 20.473 18.130 -9.587 1.00 50.38 335 ASN A O 1
ATOM 2509 N N . TYR A 1 336 ? 21.303 16.555 -8.218 1.00 57.16 336 TYR A N 1
ATOM 2510 C CA . TYR A 1 336 ? 21.300 15.431 -9.140 1.00 57.16 336 TYR A CA 1
ATOM 2511 C C . TYR A 1 336 ? 19.849 15.005 -9.457 1.00 57.16 336 TYR A C 1
ATOM 2513 O O . TYR A 1 336 ? 19.073 14.734 -8.546 1.00 57.16 336 TYR A O 1
ATOM 2521 N N . ARG A 1 337 ? 19.466 14.890 -10.741 1.00 60.66 337 ARG A N 1
ATOM 2522 C CA . ARG A 1 337 ? 18.172 14.291 -11.165 1.00 60.66 337 ARG A CA 1
ATOM 2523 C C . ARG A 1 337 ? 18.185 12.753 -11.170 1.00 60.66 337 ARG A C 1
ATOM 2525 O O . ARG A 1 337 ? 17.332 12.118 -11.785 1.00 60.66 337 ARG A O 1
ATOM 2532 N N . SER A 1 338 ? 19.145 12.123 -10.500 1.00 61.78 338 SER A N 1
ATOM 2533 C CA . SER A 1 338 ? 19.146 10.668 -10.287 1.00 61.78 338 SER A CA 1
ATOM 2534 C C . SER A 1 338 ? 17.880 10.186 -9.584 1.00 61.78 338 SER A C 1
ATOM 2536 O O . SER A 1 338 ? 17.431 9.076 -9.853 1.00 61.78 338 SER A O 1
ATOM 2538 N N . VAL A 1 339 ? 17.264 11.031 -8.756 1.00 63.50 339 VAL A N 1
ATOM 2539 C CA . VAL A 1 339 ? 15.966 10.764 -8.130 1.00 63.50 339 VAL A CA 1
ATOM 2540 C C . VAL A 1 339 ? 14.866 10.639 -9.186 1.00 63.50 339 VAL A C 1
ATOM 2542 O O . VAL A 1 339 ? 14.219 9.601 -9.252 1.00 63.50 339 VAL A O 1
ATOM 2545 N N . ASP A 1 340 ? 14.702 11.632 -10.069 1.00 69.62 340 ASP A N 1
ATOM 2546 C CA . ASP A 1 340 ? 13.707 11.589 -11.157 1.00 69.62 340 ASP A CA 1
ATOM 2547 C C . ASP A 1 340 ? 13.947 10.388 -12.093 1.00 69.62 340 ASP A C 1
ATOM 2549 O O . ASP A 1 340 ? 13.013 9.701 -12.520 1.00 69.62 340 ASP A O 1
ATOM 2553 N N . HIS A 1 341 ? 15.217 10.088 -12.379 1.00 72.56 341 HIS A N 1
ATOM 2554 C CA . HIS A 1 341 ? 15.605 8.919 -13.162 1.00 72.56 341 HIS A CA 1
ATOM 2555 C C . HIS A 1 341 ? 15.194 7.609 -12.477 1.00 72.56 341 HIS A C 1
ATOM 2557 O O . HIS A 1 341 ? 14.541 6.756 -13.078 1.00 72.56 341 HIS A O 1
ATOM 2563 N N . SER A 1 342 ? 15.521 7.460 -11.199 1.00 73.50 342 SER A N 1
ATOM 2564 C CA . SER A 1 342 ? 15.249 6.237 -10.449 1.00 73.50 342 SER A CA 1
ATOM 2565 C C . SER A 1 342 ? 13.750 6.076 -10.141 1.00 73.50 342 SER A C 1
ATOM 2567 O O . SER A 1 342 ? 13.245 4.956 -10.107 1.00 73.50 342 SER A O 1
ATOM 2569 N N . GLN A 1 343 ? 12.994 7.174 -10.019 1.00 73.88 343 GLN A N 1
ATOM 2570 C CA . GLN A 1 343 ? 11.524 7.163 -10.006 1.00 73.88 343 GLN A CA 1
ATOM 2571 C C . GLN A 1 343 ? 10.948 6.656 -11.327 1.00 73.88 343 GLN A C 1
ATOM 2573 O O . GLN A 1 343 ? 10.023 5.844 -11.329 1.00 73.88 343 GLN A O 1
ATOM 2578 N N . THR A 1 344 ? 11.504 7.111 -12.451 1.00 77.50 344 THR A N 1
ATOM 2579 C CA . THR A 1 344 ? 11.113 6.622 -13.779 1.00 77.50 344 THR A CA 1
ATOM 2580 C C . THR A 1 344 ? 11.362 5.119 -13.873 1.00 77.50 344 THR A C 1
ATOM 2582 O O . THR A 1 344 ? 10.479 4.374 -14.294 1.00 77.50 344 THR A O 1
ATOM 2585 N N . MET A 1 345 ? 12.517 4.650 -13.389 1.00 81.00 345 MET A N 1
ATOM 2586 C CA . MET A 1 345 ? 12.835 3.222 -13.313 1.00 81.00 345 MET A CA 1
ATOM 2587 C C . MET A 1 345 ? 11.845 2.440 -12.447 1.00 81.00 345 MET A C 1
ATOM 2589 O O . MET A 1 345 ? 11.355 1.392 -12.862 1.00 81.00 345 MET A O 1
ATOM 2593 N N . LEU A 1 346 ? 11.503 2.961 -11.270 1.00 83.25 346 LEU A N 1
ATOM 2594 C CA . LEU A 1 346 ? 10.511 2.354 -10.388 1.00 83.25 346 LEU A CA 1
ATOM 2595 C C . LEU A 1 346 ? 9.151 2.199 -11.082 1.00 83.25 346 LEU A C 1
ATOM 2597 O O . LEU A 1 346 ? 8.546 1.127 -11.032 1.00 83.25 346 LEU A O 1
ATOM 2601 N N . ALA A 1 347 ? 8.690 3.247 -11.765 1.00 80.81 347 ALA A N 1
ATOM 2602 C CA . ALA A 1 347 ? 7.426 3.231 -12.490 1.00 80.81 347 ALA A CA 1
ATOM 2603 C C . ALA A 1 347 ? 7.436 2.216 -13.648 1.00 80.81 347 ALA A C 1
ATOM 2605 O O . ALA A 1 347 ? 6.465 1.477 -13.830 1.00 80.81 347 ALA A O 1
ATOM 2606 N N . VAL A 1 348 ? 8.532 2.114 -14.413 1.00 83.81 348 VAL A N 1
ATOM 2607 C CA . VAL A 1 348 ? 8.623 1.105 -15.486 1.00 83.81 348 VAL A CA 1
ATOM 2608 C C . VAL A 1 348 ? 8.717 -0.316 -14.930 1.00 83.81 348 VAL A C 1
ATOM 2610 O O . VAL A 1 348 ? 8.086 -1.212 -15.483 1.00 83.81 348 VAL A O 1
ATOM 2613 N N . MET A 1 349 ? 9.411 -0.536 -13.808 1.00 85.00 349 MET A N 1
ATOM 2614 C CA . MET A 1 349 ? 9.462 -1.843 -13.135 1.00 85.00 349 MET A CA 1
ATOM 2615 C C . MET A 1 349 ? 8.093 -2.287 -12.618 1.00 85.00 349 MET A C 1
ATOM 2617 O O . MET A 1 349 ? 7.718 -3.448 -12.775 1.00 85.00 349 MET A O 1
ATOM 2621 N N . LEU A 1 350 ? 7.326 -1.369 -12.025 1.00 83.44 350 LEU A N 1
ATOM 2622 C CA . LEU A 1 350 ? 5.941 -1.625 -11.629 1.00 83.44 350 LEU A CA 1
ATOM 2623 C C . LEU A 1 350 ? 5.114 -2.081 -12.841 1.00 83.44 350 LEU A C 1
ATOM 2625 O O . LEU A 1 350 ? 4.374 -3.070 -12.779 1.00 83.44 350 LEU A O 1
ATOM 2629 N N . ASN A 1 351 ? 5.269 -1.379 -13.964 1.00 82.69 351 ASN A N 1
ATOM 2630 C CA . ASN A 1 351 ? 4.582 -1.721 -15.199 1.00 82.69 351 ASN A CA 1
ATOM 2631 C C . ASN A 1 351 ? 5.026 -3.077 -15.756 1.00 82.69 351 ASN A C 1
ATOM 2633 O O . ASN A 1 351 ? 4.172 -3.823 -16.216 1.00 82.69 351 ASN A O 1
ATOM 2637 N N . ALA A 1 352 ? 6.297 -3.465 -15.646 1.00 87.50 352 ALA A N 1
ATOM 2638 C CA . ALA A 1 352 ? 6.815 -4.735 -16.167 1.00 87.50 352 ALA A CA 1
ATOM 2639 C C . ALA A 1 352 ? 6.040 -5.980 -15.690 1.00 87.50 352 ALA A C 1
ATOM 2641 O O . ALA A 1 352 ? 5.933 -6.971 -16.417 1.00 87.50 352 ALA A O 1
ATOM 2642 N N . GLY A 1 353 ? 5.479 -5.933 -14.477 1.00 85.75 353 GLY A N 1
ATOM 2643 C CA . GLY A 1 353 ? 4.730 -7.042 -13.882 1.00 85.75 353 GLY A CA 1
ATOM 2644 C C . GLY A 1 353 ? 3.211 -6.982 -14.034 1.00 85.75 353 GLY A C 1
ATOM 2645 O O . GLY A 1 353 ? 2.536 -7.894 -13.556 1.00 85.75 353 GLY A O 1
ATOM 2646 N N . GLY A 1 354 ? 2.655 -5.924 -14.642 1.00 78.06 354 GLY A N 1
ATOM 2647 C CA . GLY A 1 354 ? 1.201 -5.736 -14.732 1.00 78.06 354 GLY A CA 1
ATOM 2648 C C . GLY A 1 354 ? 0.557 -5.572 -13.357 1.00 78.06 354 GLY A C 1
ATOM 2649 O O . GLY A 1 354 ? -0.438 -6.211 -13.060 1.00 78.06 354 GLY A O 1
ATOM 2650 N N . GLN A 1 355 ? 1.156 -4.770 -12.481 1.00 78.38 355 GLN A N 1
ATOM 2651 C CA . GLN A 1 355 ? 0.834 -4.738 -11.048 1.00 78.38 355 GLN A CA 1
ATOM 2652 C C . GLN A 1 355 ? -0.157 -3.633 -10.653 1.00 78.38 355 GLN A C 1
ATOM 2654 O O . GLN A 1 355 ? -0.120 -3.136 -9.528 1.00 78.38 355 GLN A O 1
ATOM 2659 N N . LEU A 1 356 ? -1.045 -3.230 -11.567 1.00 79.94 356 LEU A N 1
ATOM 2660 C CA . LEU A 1 356 ? -1.958 -2.110 -11.341 1.00 79.94 356 LEU A CA 1
ATOM 2661 C C . LEU A 1 356 ? -2.843 -2.366 -10.104 1.00 79.94 356 LEU A C 1
ATOM 2663 O O . LEU A 1 356 ? -3.720 -3.228 -10.136 1.00 79.94 356 LEU A O 1
ATOM 2667 N N . TYR A 1 357 ? -2.590 -1.621 -9.023 1.00 84.25 357 TYR A N 1
ATOM 2668 C CA . TYR A 1 357 ? -3.259 -1.728 -7.717 1.00 84.25 357 TYR A CA 1
ATOM 2669 C C . TYR A 1 357 ? -3.217 -3.120 -7.051 1.00 84.25 357 TYR A C 1
ATOM 2671 O O . TYR A 1 357 ? -4.077 -3.446 -6.235 1.00 84.25 357 TYR A O 1
ATOM 2679 N N . ILE A 1 358 ? -2.241 -3.963 -7.392 1.00 86.25 358 ILE A N 1
ATOM 2680 C CA . ILE A 1 358 ? -2.026 -5.254 -6.709 1.00 86.25 358 ILE A CA 1
ATOM 2681 C C . ILE A 1 358 ? -0.978 -5.105 -5.613 1.00 86.25 358 ILE A C 1
ATOM 2683 O O . ILE A 1 358 ? -1.139 -5.644 -4.523 1.00 86.25 358 ILE A O 1
ATOM 2687 N N . SER A 1 359 ? 0.078 -4.348 -5.903 1.00 87.38 359 SER A N 1
ATOM 2688 C CA . SER A 1 359 ? 1.200 -4.120 -5.000 1.00 87.38 359 SER A CA 1
ATOM 2689 C C . SER A 1 359 ? 1.528 -2.634 -4.944 1.00 87.38 359 SER A C 1
ATOM 2691 O O . SER A 1 359 ? 1.422 -1.925 -5.946 1.00 87.38 359 SER A O 1
ATOM 2693 N N . SER A 1 360 ? 1.962 -2.180 -3.774 1.00 88.31 360 SER A N 1
ATOM 2694 C CA . SER A 1 360 ? 2.551 -0.861 -3.580 1.00 88.31 360 SER A CA 1
ATOM 2695 C C . SER A 1 360 ? 4.071 -0.946 -3.703 1.00 88.31 360 SER A C 1
ATOM 2697 O O . SER A 1 360 ? 4.698 -1.891 -3.217 1.00 88.31 360 SER A O 1
ATOM 2699 N N . TYR A 1 361 ? 4.678 0.040 -4.348 1.00 87.56 361 TYR A N 1
ATOM 2700 C CA . TYR A 1 361 ? 6.119 0.103 -4.551 1.00 87.56 361 TYR A CA 1
ATOM 2701 C C . TYR A 1 361 ? 6.699 1.369 -3.932 1.00 87.56 361 TYR A C 1
ATOM 2703 O O . TYR A 1 361 ? 6.123 2.449 -4.038 1.00 87.56 361 TYR A O 1
ATOM 2711 N N . HIS A 1 362 ? 7.854 1.251 -3.286 1.00 86.62 362 HIS A N 1
ATOM 2712 C CA . HIS A 1 362 ? 8.552 2.400 -2.722 1.00 86.62 362 HIS A CA 1
ATOM 2713 C C . HIS A 1 362 ? 10.010 2.439 -3.166 1.00 86.62 362 HIS A C 1
ATOM 2715 O O . HIS A 1 362 ? 10.732 1.464 -2.981 1.00 86.62 362 HIS A O 1
ATOM 2721 N N . GLY A 1 363 ? 10.459 3.565 -3.712 1.00 84.62 363 GLY A N 1
ATOM 2722 C CA . GLY A 1 363 ? 11.872 3.816 -4.002 1.00 84.62 363 GLY A CA 1
ATOM 2723 C C . GLY A 1 363 ? 12.532 4.618 -2.885 1.00 84.62 363 GLY A C 1
ATOM 2724 O O . GLY A 1 363 ? 12.120 5.742 -2.614 1.00 84.62 363 GLY A O 1
ATOM 2725 N N . ASN A 1 364 ? 13.564 4.069 -2.255 1.00 81.25 364 ASN A N 1
ATOM 2726 C CA . ASN A 1 364 ? 14.471 4.813 -1.388 1.00 81.25 364 ASN A CA 1
ATOM 2727 C C . ASN A 1 364 ? 15.749 5.129 -2.176 1.00 81.25 364 ASN A C 1
ATOM 2729 O O . ASN A 1 364 ? 16.479 4.215 -2.565 1.00 81.25 364 ASN A O 1
ATOM 2733 N N . PHE A 1 365 ? 16.009 6.409 -2.438 1.00 77.81 365 PHE A N 1
ATOM 2734 C CA . PHE A 1 365 ? 17.133 6.851 -3.269 1.00 77.81 365 PHE A CA 1
ATOM 2735 C C . PHE A 1 365 ? 18.253 7.440 -2.405 1.00 77.81 365 PHE A C 1
ATOM 2737 O O . PHE A 1 365 ? 18.041 8.392 -1.646 1.00 77.81 365 PHE A O 1
ATOM 2744 N N . ASN A 1 366 ? 19.455 6.869 -2.519 1.00 64.12 366 ASN A N 1
ATOM 2745 C CA . ASN A 1 366 ? 20.595 7.148 -1.638 1.00 64.12 366 ASN A CA 1
ATOM 2746 C C . ASN A 1 366 ? 21.601 8.171 -2.193 1.00 64.12 366 ASN A C 1
ATOM 2748 O O . ASN A 1 366 ? 22.794 8.087 -1.910 1.00 64.12 366 ASN A O 1
ATOM 2752 N N . ASP A 1 367 ? 21.149 9.172 -2.943 1.00 57.53 367 ASP A N 1
ATOM 2753 C CA . ASP A 1 367 ? 22.006 10.259 -3.418 1.00 57.53 367 ASP A CA 1
ATOM 2754 C C . ASP A 1 367 ? 21.634 11.612 -2.796 1.00 57.53 367 ASP A C 1
ATOM 2756 O O . ASP A 1 367 ? 20.561 11.839 -2.233 1.00 57.53 367 ASP A O 1
ATOM 2760 N N . GLY A 1 368 ? 22.627 12.493 -2.731 1.00 47.84 368 GLY A N 1
ATOM 2761 C CA . GLY A 1 368 ? 22.549 13.713 -1.948 1.00 47.84 368 GLY A CA 1
ATOM 2762 C C . GLY A 1 368 ? 21.612 14.763 -2.549 1.00 47.84 368 GLY A C 1
ATOM 2763 O O . GLY A 1 368 ? 21.839 15.257 -3.643 1.00 47.84 368 GLY A O 1
ATOM 2764 N N . SER A 1 369 ? 20.706 15.256 -1.704 1.00 42.34 369 SER A N 1
ATOM 2765 C CA . SER A 1 369 ? 20.368 16.681 -1.546 1.00 42.34 369 SER A CA 1
ATOM 2766 C C . SER A 1 369 ? 19.207 17.342 -2.299 1.00 42.34 369 SER A C 1
ATOM 2768 O O . SER A 1 369 ? 19.079 18.549 -2.127 1.00 42.34 369 SER A O 1
ATOM 2770 N N . THR A 1 370 ? 18.273 16.647 -2.962 1.00 38.69 370 THR A N 1
ATOM 2771 C CA . THR A 1 370 ? 17.011 17.313 -3.376 1.00 38.69 370 THR A CA 1
ATOM 2772 C C . THR A 1 370 ? 15.788 16.405 -3.422 1.00 38.69 370 THR A C 1
ATOM 2774 O O . THR A 1 370 ? 15.794 15.378 -4.091 1.00 38.69 370 THR A O 1
ATOM 2777 N N . GLY A 1 371 ? 14.728 16.846 -2.736 1.00 43.34 371 GLY A N 1
ATOM 2778 C CA . GLY A 1 371 ? 13.429 16.193 -2.607 1.00 43.34 371 GLY A CA 1
ATOM 2779 C C . GLY A 1 371 ? 12.569 16.259 -3.864 1.00 43.34 371 GLY A C 1
ATOM 2780 O O . GLY A 1 371 ? 11.694 17.116 -3.973 1.00 43.34 371 GLY A O 1
ATOM 2781 N N . SER A 1 372 ? 12.796 15.329 -4.790 1.00 45.47 372 SER A N 1
ATOM 2782 C CA . SER A 1 372 ? 11.741 14.929 -5.720 1.00 45.47 372 SER A CA 1
ATOM 2783 C C . SER A 1 372 ? 10.895 13.870 -5.020 1.00 45.47 372 SER A C 1
ATOM 2785 O O . SER A 1 372 ? 11.355 12.770 -4.708 1.00 45.47 372 SER A O 1
ATOM 2787 N N . PHE A 1 373 ? 9.672 14.272 -4.719 1.00 53.72 373 PHE A N 1
ATOM 2788 C CA . PHE A 1 373 ? 8.684 13.569 -3.923 1.00 53.72 373 PHE A CA 1
ATOM 2789 C C . PHE A 1 373 ? 7.453 13.414 -4.799 1.00 53.72 373 PHE A C 1
ATOM 2791 O O . PHE A 1 373 ? 6.881 14.401 -5.266 1.00 53.72 373 PHE A O 1
ATOM 2798 N N . LYS A 1 374 ? 7.130 12.173 -5.140 1.00 56.25 374 LYS A N 1
ATOM 2799 C CA . LYS A 1 374 ? 5.994 11.855 -5.996 1.00 56.25 374 LYS A CA 1
ATOM 2800 C C . LYS A 1 374 ? 5.372 10.586 -5.462 1.00 56.25 374 LYS A C 1
ATOM 2802 O O . LYS A 1 374 ? 5.969 9.517 -5.562 1.00 56.25 374 LYS A O 1
ATOM 2807 N N . GLY A 1 375 ? 4.151 10.701 -4.962 1.00 49.34 375 GLY A N 1
ATOM 2808 C CA . GLY A 1 375 ? 3.225 9.585 -4.965 1.00 49.34 375 GLY A CA 1
ATOM 2809 C C . GLY A 1 375 ? 2.157 9.821 -6.018 1.00 49.34 375 GLY A C 1
ATOM 2810 O O . GLY A 1 375 ? 1.555 10.893 -6.080 1.00 49.34 375 GLY A O 1
ATOM 2811 N N . ARG A 1 376 ? 1.933 8.828 -6.876 1.00 54.06 376 ARG A N 1
ATOM 2812 C CA . ARG A 1 376 ? 0.777 8.811 -7.776 1.00 54.06 376 ARG A CA 1
ATOM 2813 C C . ARG A 1 376 ? -0.218 7.822 -7.195 1.00 54.06 376 ARG A C 1
ATOM 2815 O O . ARG A 1 376 ? 0.067 6.637 -7.213 1.00 54.06 376 ARG A O 1
ATOM 2822 N N . GLY A 1 377 ? -1.356 8.301 -6.691 1.00 45.28 377 GLY A N 1
ATOM 2823 C CA . GLY A 1 377 ? -2.473 7.437 -6.288 1.00 45.28 377 GLY A CA 1
ATOM 2824 C C . GLY A 1 377 ? -3.396 7.083 -7.460 1.00 45.28 377 GLY A C 1
ATOM 2825 O O . GLY A 1 377 ? -3.935 5.988 -7.525 1.00 45.28 377 GLY A O 1
ATOM 2826 N N . ASN A 1 378 ? -3.552 7.968 -8.450 1.00 45.16 378 ASN A N 1
ATOM 2827 C CA . ASN A 1 378 ? -4.691 7.856 -9.368 1.00 45.16 378 ASN A CA 1
ATOM 2828 C C . ASN A 1 378 ? -4.525 6.830 -10.510 1.00 45.16 378 ASN A C 1
ATOM 2830 O O . ASN A 1 378 ? -5.518 6.426 -11.098 1.00 45.16 378 ASN A O 1
ATOM 2834 N N . SER A 1 379 ? -3.310 6.346 -10.799 1.00 52.44 379 SER A N 1
ATOM 2835 C CA . SER A 1 379 ? -3.054 5.370 -11.883 1.00 52.44 379 SER A CA 1
ATOM 2836 C C . SER A 1 379 ? -2.076 4.244 -11.520 1.00 52.44 379 SER A C 1
ATOM 2838 O O . SER A 1 379 ? -1.773 3.390 -12.346 1.00 52.44 379 SER A O 1
ATOM 2840 N N . SER A 1 380 ? -1.540 4.231 -10.299 1.00 63.56 380 SER A N 1
ATOM 2841 C CA . SER A 1 380 ? -0.601 3.221 -9.789 1.00 63.56 380 SER A CA 1
ATOM 2842 C C . SER A 1 380 ? -0.471 3.359 -8.265 1.00 63.56 380 SER A C 1
ATOM 2844 O O . SER A 1 380 ? -1.081 4.247 -7.688 1.00 63.56 380 SER A O 1
ATOM 2846 N N . MET A 1 381 ? 0.260 2.465 -7.591 1.00 75.31 381 MET A N 1
ATOM 2847 C CA . MET A 1 381 ? 0.629 2.628 -6.177 1.00 75.31 381 MET A CA 1
ATOM 2848 C C . MET A 1 381 ? 2.151 2.629 -6.085 1.00 75.31 381 MET A C 1
ATOM 2850 O O . MET A 1 381 ? 2.765 1.593 -5.828 1.00 75.31 381 MET A O 1
ATOM 2854 N N . TYR A 1 382 ? 2.772 3.772 -6.362 1.00 81.25 382 TYR A N 1
ATOM 2855 C CA . TYR A 1 382 ? 4.196 3.933 -6.111 1.00 81.25 382 TYR A CA 1
ATOM 2856 C C . TYR A 1 382 ? 4.516 5.293 -5.509 1.00 81.25 382 TYR A C 1
ATOM 2858 O O . TYR A 1 382 ? 3.928 6.315 -5.869 1.00 81.25 382 TYR A O 1
ATOM 2866 N N . SER A 1 383 ? 5.496 5.284 -4.614 1.00 78.94 383 SER A N 1
ATOM 2867 C CA . SER A 1 383 ? 6.049 6.491 -4.023 1.00 78.94 383 SER A CA 1
ATOM 2868 C C . SER A 1 383 ? 7.554 6.399 -3.890 1.00 78.94 383 SER A C 1
ATOM 2870 O O . SER A 1 383 ? 8.158 5.345 -4.110 1.00 78.94 383 SER A O 1
ATOM 2872 N N . SER A 1 384 ? 8.190 7.503 -3.522 1.00 78.62 384 SER A N 1
ATOM 2873 C CA . SER A 1 384 ? 9.624 7.482 -3.311 1.00 78.62 384 SER A CA 1
ATOM 2874 C C . SER A 1 384 ? 10.132 8.602 -2.437 1.00 78.62 384 SER A C 1
ATOM 2876 O O . SER A 1 384 ? 9.613 9.708 -2.519 1.00 78.62 384 SER A O 1
ATOM 2878 N N . SER A 1 385 ? 11.203 8.342 -1.699 1.00 73.94 385 SER A N 1
ATOM 2879 C CA . SER A 1 385 ? 11.860 9.333 -0.855 1.00 73.94 385 SER A CA 1
ATOM 2880 C C . SER A 1 385 ? 13.373 9.358 -1.073 1.00 73.94 385 SER A C 1
ATOM 2882 O O . SER A 1 385 ? 13.986 8.367 -1.476 1.00 73.94 385 SER A O 1
ATOM 2884 N N . THR A 1 386 ? 13.981 10.514 -0.808 1.00 69.31 386 THR A N 1
ATOM 2885 C CA . THR A 1 386 ? 15.432 10.702 -0.886 1.00 69.31 386 THR A CA 1
ATOM 2886 C C . THR A 1 386 ? 16.057 10.708 0.503 1.00 69.31 386 THR A C 1
ATOM 2888 O O . THR A 1 386 ? 15.637 11.481 1.365 1.00 69.31 386 THR A O 1
ATOM 2891 N N . ASN A 1 387 ? 17.135 9.942 0.656 1.00 61.56 387 ASN A N 1
ATOM 2892 C CA . ASN A 1 387 ? 18.170 10.044 1.682 1.00 61.56 387 ASN A CA 1
ATOM 2893 C C . ASN A 1 387 ? 17.750 9.895 3.167 1.00 61.56 387 ASN A C 1
ATOM 2895 O O . ASN A 1 387 ? 17.232 10.808 3.806 1.00 61.56 387 ASN A O 1
ATOM 2899 N N . ALA A 1 388 ? 18.197 8.798 3.789 1.00 51.31 388 ALA A N 1
ATOM 2900 C CA . ALA A 1 388 ? 18.129 8.532 5.233 1.00 51.31 388 ALA A CA 1
ATOM 2901 C C . ALA A 1 388 ? 19.008 9.435 6.148 1.00 51.31 388 ALA A C 1
ATOM 2903 O O . ALA A 1 388 ? 19.053 9.225 7.361 1.00 51.31 388 ALA A O 1
ATOM 2904 N N . SER A 1 389 ? 19.728 10.430 5.609 1.00 47.25 389 SER A N 1
ATOM 2905 C CA . SER A 1 389 ? 20.510 11.422 6.381 1.00 47.25 389 SER A CA 1
ATOM 2906 C C . SER A 1 389 ? 19.840 12.784 6.552 1.00 47.25 389 SER A C 1
ATOM 2908 O O . SER A 1 389 ? 20.346 13.595 7.330 1.00 47.25 389 SER A O 1
ATOM 2910 N N . VAL A 1 390 ? 18.700 13.039 5.901 1.00 56.50 390 VAL A N 1
ATOM 2911 C CA . VAL A 1 390 ? 17.874 14.192 6.279 1.00 56.50 390 VAL A CA 1
ATOM 2912 C C . VAL A 1 390 ? 17.359 13.918 7.694 1.00 56.50 390 VAL A C 1
ATOM 2914 O O . VAL A 1 390 ? 16.892 12.799 7.937 1.00 56.50 390 VAL A O 1
ATOM 2917 N N . PRO A 1 391 ? 17.401 14.890 8.629 1.00 53.81 391 PRO A N 1
ATOM 2918 C CA . PRO A 1 391 ? 16.875 14.701 9.979 1.00 53.81 391 PRO A CA 1
ATOM 2919 C C . PRO A 1 391 ? 15.475 14.066 9.998 1.00 53.81 391 PRO A C 1
ATOM 2921 O O . PRO A 1 391 ? 15.193 13.314 10.925 1.00 53.81 391 PRO A O 1
ATOM 2924 N N . ASN A 1 392 ? 14.672 14.265 8.935 1.00 67.69 392 ASN A N 1
ATOM 2925 C CA . ASN A 1 392 ? 13.309 13.763 8.733 1.00 67.69 392 ASN A CA 1
ATOM 2926 C C . ASN A 1 392 ? 13.110 12.598 7.740 1.00 67.69 392 ASN A C 1
ATOM 2928 O O . ASN A 1 392 ? 12.015 12.405 7.220 1.00 67.69 392 ASN A O 1
ATOM 2932 N N . ALA A 1 393 ? 14.113 11.782 7.433 1.00 70.88 393 ALA A N 1
ATOM 2933 C CA . ALA A 1 393 ? 13.930 10.774 6.380 1.00 70.88 393 ALA A CA 1
ATOM 2934 C C . ALA A 1 393 ? 12.761 9.789 6.615 1.00 70.88 393 ALA A C 1
ATOM 2936 O O . ALA A 1 393 ? 12.084 9.386 5.675 1.00 70.88 393 ALA A O 1
ATOM 2937 N N . LYS A 1 394 ? 12.486 9.430 7.876 1.00 78.19 394 LYS A N 1
ATOM 2938 C CA . LYS A 1 394 ? 11.392 8.508 8.229 1.00 78.19 394 LYS A CA 1
ATOM 2939 C C . LYS A 1 394 ? 10.006 9.152 8.104 1.00 78.19 394 LYS A C 1
ATOM 2941 O O . LYS A 1 394 ? 9.072 8.495 7.656 1.00 78.19 394 LYS A O 1
ATOM 2946 N N . GLY A 1 395 ? 9.870 10.425 8.485 1.00 78.75 395 GLY A N 1
ATOM 2947 C CA . GLY A 1 395 ? 8.616 11.157 8.310 1.00 78.75 395 GLY A CA 1
ATOM 2948 C C . GLY A 1 395 ? 8.353 11.429 6.833 1.00 78.75 395 GLY A C 1
ATOM 2949 O O . GLY A 1 395 ? 7.243 11.200 6.368 1.00 78.75 395 GLY A O 1
ATOM 2950 N N . VAL A 1 396 ? 9.386 11.816 6.081 1.00 79.00 396 VAL A N 1
ATOM 2951 C CA . VAL A 1 396 ? 9.320 11.954 4.620 1.00 79.00 396 VAL A CA 1
ATOM 2952 C C . VAL A 1 396 ? 8.877 10.642 3.976 1.00 79.00 396 VAL A C 1
ATOM 2954 O O . VAL A 1 396 ? 7.903 10.639 3.242 1.00 79.00 396 VAL A O 1
ATOM 2957 N N . PHE A 1 397 ? 9.500 9.510 4.311 1.00 82.31 397 PHE A N 1
ATOM 2958 C CA . PHE A 1 397 ? 9.056 8.197 3.833 1.00 82.31 397 PHE A CA 1
ATOM 2959 C C . PHE A 1 397 ? 7.546 7.976 4.042 1.00 82.31 397 PHE A C 1
ATOM 2961 O O . PHE A 1 397 ? 6.837 7.587 3.115 1.00 82.31 397 PHE A O 1
ATOM 2968 N N . ALA A 1 398 ? 7.049 8.240 5.251 1.00 84.69 398 ALA A N 1
ATOM 2969 C CA . ALA A 1 398 ? 5.650 8.008 5.578 1.00 84.69 398 ALA A CA 1
ATOM 2970 C C . ALA A 1 398 ? 4.705 8.980 4.854 1.00 84.69 398 ALA A C 1
ATOM 2972 O O . ALA A 1 398 ? 3.620 8.583 4.436 1.00 84.69 398 ALA A O 1
ATOM 2973 N N . HIS A 1 399 ? 5.137 10.226 4.662 1.00 85.62 399 HIS A N 1
ATOM 2974 C CA . HIS A 1 399 ? 4.455 11.228 3.851 1.00 85.62 399 HIS A CA 1
ATOM 2975 C C . HIS A 1 399 ? 4.351 10.787 2.384 1.00 85.62 399 HIS A C 1
ATOM 2977 O O . HIS A 1 399 ? 3.250 10.713 1.847 1.00 85.62 399 HIS A O 1
ATOM 2983 N N . GLU A 1 400 ? 5.453 10.358 1.770 1.00 83.06 400 GLU A N 1
ATOM 2984 C CA . GLU A 1 400 ? 5.452 9.854 0.391 1.00 83.06 400 GLU A CA 1
ATOM 2985 C C . GLU A 1 400 ? 4.588 8.605 0.241 1.00 83.06 400 GLU A C 1
ATOM 2987 O O . GLU A 1 400 ? 3.842 8.453 -0.724 1.00 83.06 400 GLU A O 1
ATOM 2992 N N . PHE A 1 401 ? 4.654 7.688 1.206 1.00 85.69 401 PHE A N 1
ATOM 2993 C CA . PHE A 1 401 ? 3.792 6.511 1.213 1.00 85.69 401 PHE A CA 1
ATOM 2994 C C . PHE A 1 401 ? 2.312 6.877 1.366 1.00 85.69 401 PHE A C 1
ATOM 2996 O O . PHE A 1 401 ? 1.467 6.200 0.785 1.00 85.69 401 PHE A O 1
ATOM 3003 N N . SER A 1 402 ? 1.985 7.948 2.094 1.00 86.31 402 SER A N 1
ATOM 3004 C CA . SER A 1 402 ? 0.602 8.394 2.302 1.00 86.31 402 SER A CA 1
ATOM 3005 C C . SER A 1 402 ? -0.123 8.690 0.982 1.00 86.31 402 SER A C 1
ATOM 3007 O O . SER A 1 402 ? -1.302 8.378 0.841 1.00 86.31 402 SER A O 1
ATOM 3009 N N . HIS A 1 403 ? 0.589 9.160 -0.042 1.00 85.00 403 HIS A N 1
ATOM 3010 C CA . HIS A 1 403 ? 0.027 9.378 -1.376 1.00 85.00 403 HIS A CA 1
ATOM 3011 C C . HIS A 1 403 ? -0.394 8.090 -2.098 1.00 85.00 403 HIS A C 1
ATOM 3013 O O . HIS A 1 403 ? -1.324 8.119 -2.903 1.00 85.00 403 HIS A O 1
ATOM 3019 N N . ASN A 1 404 ? 0.213 6.938 -1.779 1.00 86.00 404 ASN A N 1
ATOM 3020 C CA . ASN A 1 404 ? -0.262 5.636 -2.275 1.00 86.00 404 ASN A CA 1
ATOM 3021 C C . ASN A 1 404 ? -1.634 5.264 -1.693 1.00 86.00 404 ASN A C 1
ATOM 3023 O O . ASN A 1 404 ? -2.283 4.337 -2.180 1.00 86.00 404 ASN A O 1
ATOM 3027 N N . LEU A 1 405 ? -2.055 5.964 -0.638 1.00 88.12 405 LEU A N 1
ATOM 3028 C CA . LEU A 1 405 ? -3.310 5.773 0.076 1.00 88.12 405 LEU A CA 1
ATOM 3029 C C . LEU A 1 405 ? -4.346 6.863 -0.252 1.00 88.12 405 LEU A C 1
ATOM 3031 O O . LEU A 1 405 ? -5.294 7.036 0.504 1.00 88.12 405 LEU A O 1
ATOM 3035 N N . ASP A 1 406 ? -4.163 7.586 -1.364 1.00 86.00 406 ASP A N 1
ATOM 3036 C CA . ASP A 1 406 ? -5.042 8.685 -1.802 1.00 86.00 406 ASP A CA 1
ATOM 3037 C C . ASP A 1 406 ? -5.094 9.863 -0.807 1.00 86.00 406 ASP A C 1
ATOM 3039 O O . ASP A 1 406 ? -6.106 10.551 -0.674 1.00 86.00 406 ASP A O 1
ATOM 3043 N N . LEU A 1 407 ? -3.990 10.098 -0.086 1.00 85.50 407 LEU A N 1
ATOM 3044 C CA . LEU A 1 407 ? -3.855 11.225 0.838 1.00 85.50 407 LEU A CA 1
ATOM 3045 C C . LEU A 1 407 ? -3.185 12.422 0.165 1.00 85.50 407 LEU A C 1
ATOM 3047 O O . LEU A 1 407 ? -2.268 12.274 -0.645 1.00 85.50 407 LEU A O 1
ATOM 3051 N N . TYR A 1 408 ? -3.639 13.621 0.527 1.00 81.94 408 TYR A N 1
ATOM 3052 C CA . TYR A 1 408 ? -3.246 14.883 -0.101 1.00 81.94 408 TYR A CA 1
ATOM 3053 C C . TYR A 1 408 ? -2.513 15.797 0.874 1.00 81.94 408 TYR A C 1
ATOM 3055 O O . TYR A 1 408 ? -2.654 15.675 2.091 1.00 81.94 408 TYR A O 1
ATOM 3063 N N . HIS A 1 409 ? -1.786 16.780 0.339 1.00 83.38 409 HIS A N 1
ATOM 3064 C CA . HIS A 1 409 ? -1.254 17.887 1.132 1.00 83.38 409 HIS A CA 1
ATOM 3065 C C . HIS A 1 409 ? -2.393 18.802 1.597 1.00 83.38 409 HIS A C 1
ATOM 3067 O O . HIS A 1 409 ? -2.663 19.841 0.997 1.00 83.38 409 HIS A O 1
ATOM 3073 N N . TRP A 1 410 ? -3.069 18.435 2.683 1.00 79.12 410 TRP A N 1
ATOM 3074 C CA . TRP A 1 410 ? -4.227 19.171 3.201 1.00 79.12 410 TRP A CA 1
ATOM 3075 C C . TRP A 1 410 ? -3.923 20.650 3.510 1.00 79.12 410 TRP A C 1
ATOM 3077 O O . TRP A 1 410 ? -4.769 21.521 3.314 1.00 79.12 410 TRP A O 1
ATOM 3087 N N . GLN A 1 411 ? -2.680 20.962 3.888 1.00 71.88 411 GLN A N 1
ATOM 3088 C CA . GLN A 1 411 ? -2.209 22.332 4.118 1.00 71.88 411 GLN A CA 1
ATOM 3089 C C . GLN A 1 411 ? -2.092 23.198 2.848 1.00 71.88 411 GLN A C 1
ATOM 3091 O O . GLN A 1 411 ? -1.953 24.412 2.950 1.00 71.88 411 GLN A O 1
ATOM 3096 N N . GLU A 1 412 ? -2.125 22.609 1.652 1.00 70.38 412 GLU A N 1
ATOM 3097 C CA . GLU A 1 412 ? -1.966 23.328 0.378 1.00 70.38 412 GLU A CA 1
ATOM 3098 C C . GLU A 1 412 ? -3.308 23.635 -0.301 1.00 70.38 412 GLU A C 1
ATOM 3100 O O . GLU A 1 412 ? -3.327 24.177 -1.405 1.00 70.38 412 GLU A O 1
ATOM 3105 N N . ARG A 1 413 ? -4.440 23.333 0.354 1.00 66.12 413 ARG A N 1
ATOM 3106 C CA . ARG A 1 413 ? -5.789 23.535 -0.203 1.00 66.12 413 ARG A CA 1
ATOM 3107 C C . ARG A 1 413 ? -6.032 24.963 -0.702 1.00 66.12 413 ARG A C 1
ATOM 3109 O O . ARG A 1 413 ? -6.557 25.154 -1.790 1.00 66.12 413 ARG A O 1
ATOM 3116 N N . ASN A 1 414 ? -5.585 25.959 0.059 1.00 58.84 414 ASN A N 1
ATOM 3117 C CA . ASN A 1 414 ? -5.781 27.375 -0.265 1.00 58.84 414 ASN A CA 1
ATOM 3118 C C . ASN A 1 414 ? -4.800 27.918 -1.326 1.00 58.84 414 ASN A C 1
ATOM 3120 O O . ASN A 1 414 ? -4.858 29.098 -1.657 1.00 58.84 414 ASN A O 1
ATOM 3124 N N . ALA A 1 415 ? -3.896 27.091 -1.862 1.00 58.78 415 ALA A N 1
ATOM 3125 C CA . ALA A 1 415 ? -2.864 27.512 -2.814 1.00 58.78 415 ALA A CA 1
ATOM 3126 C C . ALA A 1 415 ? -3.269 27.339 -4.295 1.00 58.78 415 ALA A C 1
ATOM 3128 O O . ALA A 1 415 ? -2.397 27.290 -5.159 1.00 58.78 415 ALA A O 1
ATOM 3129 N N . GLY A 1 416 ? -4.568 27.202 -4.600 1.00 54.81 416 GLY A N 1
ATOM 3130 C CA . GLY A 1 416 ? -5.064 27.064 -5.979 1.00 54.81 416 GLY A CA 1
ATOM 3131 C C . GLY A 1 416 ? -4.694 25.741 -6.667 1.00 54.81 416 GLY A C 1
ATOM 3132 O O . GLY A 1 416 ? -4.658 25.673 -7.891 1.00 54.81 416 GLY A O 1
ATOM 3133 N N . LYS A 1 417 ? -4.379 24.690 -5.898 1.00 59.78 417 LYS A N 1
ATOM 3134 C CA . LYS A 1 417 ? -4.046 23.356 -6.429 1.00 59.78 417 LYS A CA 1
ATOM 3135 C C . LYS A 1 417 ? -5.308 22.521 -6.684 1.00 59.78 417 LYS A C 1
ATOM 3137 O O . LYS A 1 417 ? -6.345 22.780 -6.086 1.00 59.78 417 LYS A O 1
ATOM 3142 N N . ALA A 1 418 ? -5.189 21.458 -7.487 1.00 53.16 418 ALA A N 1
ATOM 3143 C CA . ALA A 1 418 ? -6.272 20.559 -7.936 1.00 53.16 418 ALA A CA 1
ATOM 3144 C C . ALA A 1 418 ? -7.129 19.884 -6.832 1.00 53.16 418 ALA A C 1
ATOM 3146 O O . ALA A 1 418 ? -8.063 19.148 -7.131 1.00 53.16 418 ALA A O 1
ATOM 3147 N N . TYR A 1 419 ? -6.818 20.118 -5.555 1.00 61.62 419 TYR A N 1
ATOM 3148 C CA . TYR A 1 419 ? -7.541 19.587 -4.396 1.00 61.62 419 TYR A CA 1
ATOM 3149 C C . TYR A 1 419 ? -8.135 20.690 -3.507 1.00 61.62 419 TYR A C 1
ATOM 3151 O O . TYR A 1 419 ? -8.520 20.407 -2.371 1.00 61.62 419 TYR A O 1
ATOM 3159 N N . ALA A 1 420 ? -8.208 21.929 -4.011 1.00 58.16 420 ALA A N 1
ATOM 3160 C CA . ALA A 1 420 ? -8.831 23.070 -3.339 1.00 58.16 420 ALA A CA 1
ATOM 3161 C C . ALA A 1 420 ? -10.261 22.756 -2.858 1.00 58.16 420 ALA A C 1
ATOM 3163 O O . ALA A 1 420 ? -10.655 23.174 -1.771 1.00 58.16 420 ALA A O 1
ATOM 3164 N N . ASP A 1 421 ? -10.981 21.919 -3.608 1.00 62.06 421 ASP A N 1
ATOM 3165 C CA . ASP A 1 421 ? -12.393 21.622 -3.363 1.00 62.06 421 ASP A CA 1
ATOM 3166 C C . ASP A 1 421 ? -12.631 20.416 -2.440 1.00 62.06 421 ASP A C 1
ATOM 3168 O O . ASP A 1 421 ? -13.772 20.141 -2.074 1.00 62.06 421 ASP A O 1
ATOM 3172 N N . LYS A 1 422 ? -11.589 19.663 -2.049 1.00 68.25 422 LYS A N 1
ATOM 3173 C CA . LYS A 1 422 ? -11.754 18.481 -1.182 1.00 68.25 422 LYS A CA 1
ATOM 3174 C C . LYS A 1 422 ? -11.742 18.893 0.289 1.00 68.25 422 LYS A C 1
ATOM 3176 O O . LYS A 1 422 ? -10.655 19.218 0.754 1.00 68.25 422 LYS A O 1
ATOM 3181 N N . PRO A 1 423 ? -12.847 18.831 1.054 1.00 72.38 423 PRO A N 1
ATOM 3182 C CA . PRO A 1 423 ? -12.868 19.251 2.459 1.00 72.38 423 PRO A CA 1
ATOM 3183 C C . PRO A 1 423 ? -12.061 18.313 3.378 1.00 72.38 423 PRO A C 1
ATOM 3185 O O . PRO A 1 423 ? -12.102 17.095 3.229 1.00 72.38 423 PRO A O 1
ATOM 3188 N N . TYR A 1 424 ? -11.341 18.884 4.351 1.00 81.62 424 TYR A N 1
ATOM 3189 C CA . TYR A 1 424 ? -10.683 18.183 5.464 1.00 81.62 424 TYR A CA 1
ATOM 3190 C C . TYR A 1 424 ? -11.205 18.791 6.767 1.00 81.62 424 TYR A C 1
ATOM 3192 O O . TYR A 1 424 ? -11.205 20.017 6.893 1.00 81.62 424 TYR A O 1
ATOM 3200 N N . PRO A 1 425 ? -11.681 17.973 7.716 1.00 82.31 425 PRO A N 1
ATOM 3201 C CA . PRO A 1 425 ? -12.468 18.476 8.836 1.00 82.31 425 PRO A CA 1
ATOM 3202 C C . PRO A 1 425 ? -11.625 19.038 9.986 1.00 82.31 425 PRO A C 1
ATOM 3204 O O . PRO A 1 425 ? -12.162 19.779 10.804 1.00 82.31 425 PRO A O 1
ATOM 3207 N N . TYR A 1 426 ? -10.333 18.697 10.077 1.00 86.25 426 TYR A N 1
ATOM 3208 C CA . TYR A 1 426 ? -9.502 19.031 11.240 1.00 86.25 426 TYR A CA 1
ATOM 3209 C C . TYR A 1 426 ? -8.573 20.214 10.964 1.00 86.25 426 TYR A C 1
ATOM 3211 O O . TYR A 1 426 ? -7.420 20.061 10.543 1.00 86.25 426 TYR A O 1
ATOM 3219 N N . GLU A 1 427 ? -9.101 21.413 11.181 1.00 84.00 427 GLU A N 1
ATOM 3220 C CA . GLU A 1 427 ? -8.410 22.673 10.927 1.00 84.00 427 GLU A CA 1
ATOM 3221 C C . GLU A 1 427 ? -8.721 23.699 12.016 1.00 84.00 427 GLU A C 1
ATOM 3223 O O . GLU A 1 427 ? -9.881 23.907 12.375 1.00 84.00 427 GLU A O 1
ATOM 3228 N N . GLY A 1 428 ? -7.691 24.422 12.458 1.00 85.44 428 GLY A N 1
ATOM 3229 C CA . GLY A 1 428 ? -7.839 25.464 13.469 1.00 85.44 428 GLY A CA 1
ATOM 3230 C C . GLY A 1 428 ? -7.864 24.918 14.895 1.00 85.44 428 GLY A C 1
ATOM 3231 O O . GLY A 1 428 ? -7.378 23.828 15.173 1.00 85.44 428 GLY A O 1
ATOM 3232 N N . GLU A 1 429 ? -8.356 25.732 15.825 1.00 86.25 429 GLU A N 1
ATOM 3233 C CA . GLU A 1 429 ? -8.584 25.287 17.199 1.00 86.25 429 GLU A CA 1
ATOM 3234 C C . GLU A 1 429 ? -9.857 24.441 17.247 1.00 86.25 429 GLU A C 1
ATOM 3236 O O . GLU A 1 429 ? -10.883 24.830 16.690 1.00 86.25 429 GLU A O 1
ATOM 3241 N N . MET A 1 430 ? -9.789 23.286 17.906 1.00 82.75 430 MET A N 1
ATOM 3242 C CA . MET A 1 430 ? -10.934 22.392 18.088 1.00 82.75 430 MET A CA 1
ATOM 3243 C C . MET A 1 430 ? -10.916 21.833 19.505 1.00 82.75 430 MET A C 1
ATOM 3245 O O . MET A 1 430 ? -9.870 21.378 19.970 1.00 82.75 430 MET A O 1
ATOM 3249 N N . PHE A 1 431 ? -12.069 21.824 20.178 1.00 79.56 431 PHE A N 1
ATOM 3250 C CA . PHE A 1 431 ? -12.207 21.313 21.552 1.00 79.56 431 PHE A CA 1
ATOM 3251 C C . PHE A 1 431 ? -11.265 22.011 22.560 1.00 79.56 431 PHE A C 1
ATOM 3253 O O . PHE A 1 431 ? -10.802 21.402 23.521 1.00 79.56 431 PHE A O 1
ATOM 3260 N N . GLY A 1 432 ? -10.938 23.287 22.307 1.00 79.94 432 GLY A N 1
ATOM 3261 C CA . GLY A 1 432 ? -9.987 24.084 23.094 1.00 79.94 432 GLY A CA 1
ATOM 3262 C C . GLY A 1 432 ? -8.528 23.625 23.020 1.00 79.94 432 GLY A C 1
ATOM 3263 O O . GLY A 1 432 ? -7.708 24.028 23.845 1.00 79.94 432 GLY A O 1
ATOM 3264 N N . ILE A 1 433 ? -8.198 22.775 22.047 1.00 83.06 433 ILE A N 1
ATOM 3265 C CA . ILE A 1 433 ? -6.835 22.341 21.741 1.00 83.06 433 ILE A CA 1
ATOM 3266 C C . ILE A 1 433 ? -6.368 23.119 20.509 1.00 83.06 433 ILE A C 1
ATOM 3268 O O . ILE A 1 433 ? -7.055 23.178 19.483 1.00 83.06 433 ILE A O 1
ATOM 3272 N N . LEU A 1 434 ? -5.188 23.726 20.615 1.00 87.69 434 LEU A N 1
ATOM 3273 C CA . LEU A 1 434 ? -4.627 24.582 19.579 1.00 87.69 434 LEU A CA 1
ATOM 3274 C C . LEU A 1 434 ? -4.083 23.752 18.405 1.00 87.69 434 LEU A C 1
ATOM 3276 O O . LEU A 1 434 ? -3.547 22.657 18.602 1.00 87.69 434 LEU A O 1
ATOM 3280 N N . PRO A 1 435 ? -4.147 24.270 17.170 1.00 86.62 435 PRO A N 1
ATOM 3281 C CA . PRO A 1 435 ? -3.495 23.634 16.037 1.00 86.62 435 PRO A CA 1
ATOM 3282 C C . PRO A 1 435 ? -1.969 23.824 16.092 1.00 86.62 435 PRO A C 1
ATOM 3284 O O . PRO A 1 435 ? -1.474 24.754 16.739 1.00 86.62 435 PRO A O 1
ATOM 3287 N N . PRO A 1 436 ? -1.199 23.015 15.343 1.00 83.00 436 PRO A N 1
ATOM 3288 C CA . PRO A 1 436 ? 0.222 23.258 15.121 1.00 83.00 436 PRO A CA 1
ATOM 3289 C C . PRO A 1 436 ? 0.475 24.662 14.550 1.00 83.00 436 PRO A C 1
ATOM 3291 O O . PRO A 1 436 ? -0.111 25.044 13.538 1.00 83.00 436 PRO A O 1
ATOM 3294 N N . THR A 1 437 ? 1.403 25.414 15.147 1.00 74.06 437 THR A N 1
ATOM 3295 C CA . THR A 1 437 ? 1.728 26.798 14.739 1.00 74.06 437 THR A CA 1
ATOM 3296 C C . THR A 1 437 ? 2.443 26.903 13.389 1.00 74.06 437 THR A C 1
ATOM 3298 O O . THR A 1 437 ? 2.428 27.964 12.774 1.00 74.06 437 THR A O 1
ATOM 3301 N N . SER A 1 438 ? 3.065 25.819 12.917 1.00 65.69 438 SER A N 1
ATOM 3302 C CA . SER A 1 438 ? 3.853 25.772 11.678 1.00 65.69 438 SER A CA 1
ATOM 3303 C C . SER A 1 438 ? 3.123 25.169 10.470 1.00 65.69 438 SER A C 1
ATOM 3305 O O . SER A 1 438 ? 3.706 25.104 9.391 1.00 65.69 438 SER A O 1
ATOM 3307 N N . ALA A 1 439 ? 1.870 24.723 10.618 1.00 60.50 439 ALA A N 1
ATOM 3308 C CA . ALA A 1 439 ? 1.070 24.212 9.503 1.00 60.50 439 ALA A CA 1
ATOM 3309 C C . ALA A 1 439 ? 0.342 25.381 8.818 1.00 60.50 439 ALA A C 1
ATOM 3311 O O . ALA A 1 439 ? -0.443 26.065 9.471 1.00 60.50 439 ALA A O 1
ATOM 3312 N N . GLY A 1 440 ? 0.579 25.614 7.520 1.00 62.06 440 GLY A N 1
ATOM 3313 C CA . GLY A 1 440 ? 0.087 26.806 6.801 1.00 62.06 440 GLY A CA 1
ATOM 3314 C C . GLY A 1 440 ? -1.411 27.094 6.990 1.00 62.06 440 GLY A C 1
ATOM 3315 O O . GLY A 1 440 ? -1.779 28.222 7.308 1.00 62.06 440 GLY A O 1
ATOM 3316 N N . ASN A 1 441 ? -2.258 26.059 6.913 1.00 64.06 441 ASN A N 1
ATOM 3317 C CA . ASN A 1 441 ? -3.710 26.162 7.133 1.00 64.06 441 ASN A CA 1
ATOM 3318 C C . ASN A 1 441 ? -4.164 25.687 8.526 1.00 64.06 441 ASN A C 1
ATOM 3320 O O . ASN A 1 441 ? -5.337 25.373 8.709 1.00 64.06 441 ASN A O 1
ATOM 3324 N N . LYS A 1 442 ? -3.261 25.588 9.514 1.00 81.19 442 LYS A N 1
ATOM 3325 C CA . LYS A 1 442 ? -3.576 25.082 10.866 1.00 81.19 442 LYS A CA 1
ATOM 3326 C C . LYS A 1 442 ? -4.199 23.672 10.866 1.00 81.19 442 LYS A C 1
ATOM 3328 O O . LYS A 1 442 ? -4.986 23.342 11.747 1.00 81.19 442 LYS A O 1
ATOM 3333 N N . THR A 1 443 ? -3.870 22.849 9.871 1.00 85.81 443 THR A N 1
ATOM 3334 C CA . THR A 1 443 ? -4.367 21.475 9.720 1.00 85.81 443 THR A CA 1
ATOM 3335 C C . THR A 1 443 ? -3.737 20.525 10.745 1.00 85.81 443 THR A C 1
ATOM 3337 O O . THR A 1 443 ? -2.537 20.622 11.020 1.00 85.81 443 THR A O 1
ATOM 3340 N N . HIS A 1 444 ? -4.515 19.584 11.289 1.00 88.25 444 HIS A N 1
ATOM 3341 C CA . HIS A 1 444 ? -4.054 18.666 12.340 1.00 88.25 444 HIS A CA 1
ATOM 3342 C C . HIS A 1 444 ? -4.733 17.281 12.318 1.00 88.25 444 HIS A C 1
ATOM 3344 O O . HIS A 1 444 ? -5.600 17.012 11.489 1.00 88.25 444 HIS A O 1
ATOM 3350 N N . ASN A 1 445 ? -4.318 16.373 13.210 1.00 85.44 445 ASN A N 1
ATOM 3351 C CA . ASN A 1 445 ? -4.768 14.971 13.245 1.00 85.44 445 ASN A CA 1
ATOM 3352 C C . ASN A 1 445 ? -6.167 14.721 13.831 1.00 85.44 445 ASN A C 1
ATOM 3354 O O . ASN A 1 445 ? -6.594 13.571 13.896 1.00 85.44 445 ASN A O 1
ATOM 3358 N N . GLY A 1 446 ? -6.880 15.772 14.231 1.00 86.19 446 GLY A N 1
ATOM 3359 C CA . GLY A 1 446 ? -8.188 15.649 14.871 1.00 86.19 446 GLY A CA 1
ATOM 3360 C C . GLY A 1 446 ? -8.137 15.209 16.343 1.00 86.19 446 GLY A C 1
ATOM 3361 O O . GLY A 1 446 ? -7.055 15.077 16.917 1.00 86.19 446 GLY A O 1
ATOM 3362 N N . PRO A 1 447 ? -9.311 15.022 16.974 1.00 83.06 447 PRO A N 1
ATOM 3363 C CA . PRO A 1 447 ? -9.469 14.791 18.417 1.00 83.06 447 PRO A CA 1
ATOM 3364 C C . PRO A 1 447 ? -9.237 13.339 18.863 1.00 83.06 447 PRO A C 1
ATOM 3366 O O . PRO A 1 447 ? -9.414 13.003 20.035 1.00 83.06 447 PRO A O 1
ATOM 3369 N N . THR A 1 448 ? -8.883 12.456 17.939 1.00 85.06 448 THR A N 1
ATOM 3370 C CA . THR A 1 448 ? -8.996 11.010 18.124 1.00 85.06 448 THR A CA 1
ATOM 3371 C C . THR A 1 448 ? -7.708 10.429 18.700 1.00 85.06 448 THR A C 1
ATOM 3373 O O . THR A 1 448 ? -6.617 10.640 18.168 1.00 85.06 448 THR A O 1
ATOM 3376 N N . TRP A 1 449 ? -7.813 9.679 19.799 1.00 87.19 449 TRP A N 1
ATOM 3377 C CA . TRP A 1 449 ? -6.650 9.059 20.436 1.00 87.19 449 TRP A CA 1
ATOM 3378 C C . TRP A 1 449 ? -6.093 7.922 19.582 1.00 87.19 449 TRP A C 1
ATOM 3380 O O . TRP A 1 449 ? -6.840 7.127 19.005 1.00 87.19 449 TRP A O 1
ATOM 3390 N N . HIS A 1 450 ? -4.768 7.825 19.532 1.00 87.25 450 HIS A N 1
ATOM 3391 C CA . HIS A 1 450 ? -4.069 6.788 18.788 1.00 87.25 450 HIS A CA 1
ATOM 3392 C C . HIS A 1 450 ? -3.894 5.532 19.640 1.00 87.25 450 HIS A C 1
ATOM 3394 O O . HIS A 1 450 ? -3.516 5.612 20.806 1.00 87.25 450 HIS A O 1
ATOM 3400 N N . TYR A 1 451 ? -4.109 4.372 19.039 1.00 89.19 451 TYR A N 1
ATOM 3401 C CA . TYR A 1 451 ? -3.943 3.059 19.634 1.00 89.19 451 TYR A CA 1
ATOM 3402 C C . TYR A 1 451 ? -2.777 2.323 18.974 1.00 89.19 451 TYR A C 1
ATOM 3404 O O . TYR A 1 451 ? -2.771 2.085 17.766 1.00 89.19 451 TYR A O 1
ATOM 3412 N N . ILE A 1 452 ? -1.801 1.949 19.792 1.00 87.06 452 ILE A N 1
ATOM 3413 C CA . ILE A 1 452 ? -0.705 1.055 19.444 1.00 87.06 452 ILE A CA 1
ATOM 3414 C C . ILE A 1 452 ? -1.116 -0.355 19.891 1.00 87.06 452 ILE A C 1
ATOM 3416 O O . ILE A 1 452 ? -1.321 -0.553 21.092 1.00 87.06 452 ILE A O 1
ATOM 3420 N N . PRO A 1 453 ? -1.201 -1.334 18.970 1.00 85.25 453 PRO A N 1
ATOM 3421 C CA . PRO A 1 453 ? -1.565 -2.710 19.300 1.00 85.25 453 PRO A CA 1
ATOM 3422 C C . PRO A 1 453 ? -0.647 -3.373 20.345 1.00 85.25 453 PRO A C 1
ATOM 3424 O O . PRO A 1 453 ? 0.459 -2.879 20.599 1.00 85.25 453 PRO A O 1
ATOM 3427 N N . PRO A 1 454 ? -1.066 -4.513 20.926 1.00 86.44 454 PRO A N 1
ATOM 3428 C CA . PRO A 1 454 ? -0.322 -5.210 21.971 1.00 86.44 454 PRO A CA 1
ATOM 3429 C C . PRO A 1 454 ? 1.126 -5.544 21.595 1.00 86.44 454 PRO A C 1
ATOM 3431 O O . PRO A 1 454 ? 1.457 -5.807 20.436 1.00 86.44 454 PRO A O 1
ATOM 3434 N N . SER A 1 455 ? 1.996 -5.576 22.602 1.00 80.06 455 SER A N 1
ATOM 3435 C CA . SER A 1 455 ? 3.400 -5.982 22.478 1.00 80.06 455 SER A CA 1
ATOM 3436 C C . SER A 1 455 ? 3.826 -6.824 23.685 1.00 80.06 455 SER A C 1
ATOM 3438 O O . SER A 1 455 ? 3.075 -6.973 24.651 1.00 80.06 455 SER A O 1
ATOM 3440 N N . SER A 1 456 ? 5.025 -7.416 23.640 1.00 73.00 456 SER A N 1
ATOM 3441 C CA . SER A 1 456 ? 5.550 -8.199 24.766 1.00 73.00 456 SER A CA 1
ATOM 3442 C C . SER A 1 456 ? 5.627 -7.331 26.028 1.00 73.00 456 SER A C 1
ATOM 3444 O O . SER A 1 456 ? 6.441 -6.415 26.095 1.00 73.00 456 SER A O 1
ATOM 3446 N N . GLY A 1 457 ? 4.791 -7.627 27.027 1.00 77.94 457 GLY A N 1
ATOM 3447 C CA . GLY A 1 457 ? 4.698 -6.871 28.283 1.00 77.94 457 GLY A CA 1
ATOM 3448 C C . GLY A 1 457 ? 3.534 -5.877 28.362 1.00 77.94 457 GLY A C 1
ATOM 3449 O O . GLY A 1 457 ? 3.283 -5.346 29.439 1.00 77.94 457 GLY A O 1
ATOM 3450 N N . ASN A 1 458 ? 2.789 -5.663 27.273 1.00 83.69 458 ASN A N 1
ATOM 3451 C CA . ASN A 1 458 ? 1.554 -4.880 27.279 1.00 83.69 458 ASN A CA 1
ATOM 3452 C C . ASN A 1 458 ? 0.456 -5.599 26.462 1.00 83.69 458 ASN A C 1
ATOM 3454 O O . ASN A 1 458 ? 0.353 -5.378 25.250 1.00 83.69 458 ASN A O 1
ATOM 3458 N N . PRO A 1 459 ? -0.352 -6.469 27.102 1.00 85.56 459 PRO A N 1
ATOM 3459 C CA . PRO A 1 459 ? -1.293 -7.359 26.415 1.00 85.56 459 PRO A CA 1
ATOM 3460 C C . PRO A 1 459 ? -2.489 -6.639 25.780 1.00 85.56 459 PRO A C 1
ATOM 3462 O O . PRO A 1 459 ? -3.131 -7.210 24.904 1.00 85.56 459 PRO A O 1
ATOM 3465 N N . PHE A 1 460 ? -2.775 -5.399 26.187 1.00 87.25 460 PHE A N 1
ATOM 3466 C CA . PHE A 1 460 ? -3.873 -4.595 25.641 1.00 87.25 460 PHE A CA 1
ATOM 3467 C C . PHE A 1 460 ? -3.393 -3.433 24.772 1.00 87.25 460 PHE A C 1
ATOM 3469 O O . PHE A 1 460 ? -4.220 -2.737 24.192 1.00 87.25 460 PHE A O 1
ATOM 3476 N N . GLY A 1 461 ? -2.079 -3.250 24.619 1.00 87.12 461 GLY A N 1
ATOM 3477 C CA . GLY A 1 461 ? -1.505 -2.164 23.831 1.00 87.12 461 GLY A CA 1
ATOM 3478 C C . GLY A 1 461 ? -1.486 -0.822 24.565 1.00 87.12 461 GLY A C 1
ATOM 3479 O O . GLY A 1 461 ? -1.749 -0.724 25.762 1.00 87.12 461 GLY A O 1
ATOM 3480 N N . GLN A 1 462 ? -1.111 0.234 23.852 1.00 87.44 462 GLN A N 1
ATOM 3481 C CA . GLN A 1 462 ? -0.945 1.575 24.410 1.00 87.44 462 GLN A CA 1
ATOM 3482 C C . GLN A 1 462 ? -1.849 2.566 23.692 1.00 87.44 462 GLN A C 1
ATOM 3484 O O . GLN A 1 462 ? -1.992 2.542 22.475 1.00 87.44 462 GLN A O 1
ATOM 3489 N N . VAL A 1 463 ? -2.408 3.492 24.451 1.00 87.06 463 VAL A N 1
ATOM 3490 C CA . VAL A 1 463 ? -3.233 4.591 23.957 1.00 87.06 463 VAL A CA 1
ATOM 3491 C C . VAL A 1 463 ? -2.496 5.907 24.145 1.00 87.06 463 VAL A C 1
ATOM 3493 O O . VAL A 1 463 ? -1.838 6.122 25.161 1.00 87.06 463 VAL A O 1
ATOM 3496 N N . ASN A 1 464 ? -2.560 6.778 23.145 1.00 85.94 464 ASN A N 1
ATOM 3497 C CA . ASN A 1 464 ? -1.819 8.029 23.128 1.00 85.94 464 ASN A CA 1
ATOM 3498 C C . ASN A 1 464 ? -2.721 9.196 22.728 1.00 85.94 464 ASN A C 1
ATOM 3500 O O . ASN A 1 464 ? -3.511 9.057 21.789 1.00 85.94 464 ASN A O 1
ATOM 3504 N N . PRO A 1 465 ? -2.567 10.360 23.379 1.00 86.62 465 PRO A N 1
ATOM 3505 C CA . PRO A 1 465 ? -3.409 11.512 23.107 1.00 86.62 465 PRO A CA 1
ATOM 3506 C C . PRO A 1 465 ? -3.183 12.085 21.702 1.00 86.62 465 PRO A C 1
ATOM 3508 O O . PRO A 1 465 ? -2.097 11.919 21.126 1.00 86.62 465 PRO A O 1
ATOM 3511 N N . PRO A 1 466 ? -4.178 12.804 21.154 1.00 84.62 466 PRO A N 1
ATOM 3512 C CA . PRO A 1 466 ? -4.088 13.4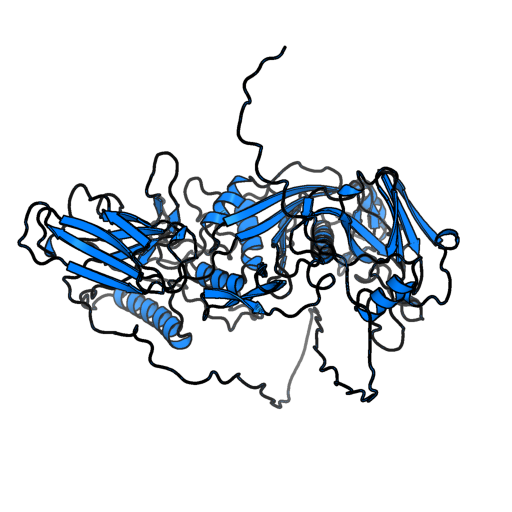70 19.853 1.00 84.62 466 PRO A CA 1
ATOM 3513 C C . PRO A 1 466 ? -3.184 14.714 19.876 1.00 84.62 466 PRO A C 1
ATOM 3515 O O . PRO A 1 466 ? -2.826 15.246 18.825 1.00 84.62 466 PRO A O 1
ATOM 3518 N N . PHE A 1 467 ? -2.799 15.178 21.065 1.00 85.12 467 PHE A N 1
ATOM 3519 C CA . PHE A 1 467 ? -1.947 16.341 21.284 1.00 85.12 467 PHE A CA 1
ATOM 3520 C C . PHE A 1 467 ? -0.522 15.958 21.702 1.00 85.12 467 PHE A C 1
ATOM 3522 O O . PHE A 1 467 ? -0.225 14.809 22.052 1.00 85.12 467 PHE A O 1
ATOM 3529 N N . ARG A 1 468 ? 0.383 16.934 21.617 1.00 81.88 468 ARG A N 1
ATOM 3530 C CA . ARG A 1 468 ? 1.764 16.837 22.094 1.00 81.88 468 ARG A CA 1
ATOM 3531 C C . ARG A 1 468 ? 1.781 16.748 23.614 1.00 81.88 468 ARG A C 1
ATOM 3533 O O . ARG A 1 468 ? 1.056 17.471 24.292 1.00 81.88 468 ARG A O 1
ATOM 3540 N N . VAL A 1 469 ? 2.614 15.849 24.127 1.00 71.25 469 VAL A N 1
ATOM 3541 C CA . VAL A 1 469 ? 2.843 15.665 25.563 1.00 71.25 469 VAL A CA 1
ATOM 3542 C C . VAL A 1 469 ? 4.307 15.991 25.823 1.00 71.25 469 VAL A C 1
ATOM 3544 O O . VAL A 1 469 ? 5.151 15.101 25.897 1.00 71.25 469 VAL A O 1
ATOM 3547 N N . ASP A 1 470 ? 4.627 17.279 25.866 1.00 67.56 470 ASP A N 1
ATOM 3548 C CA . ASP A 1 470 ? 5.950 17.769 26.246 1.00 67.56 470 ASP A CA 1
ATOM 3549 C C . ASP A 1 470 ? 5.831 19.004 27.153 1.00 67.56 470 ASP A C 1
ATOM 3551 O O . ASP A 1 470 ? 4.763 19.598 27.308 1.00 67.56 470 ASP A O 1
ATOM 3555 N N . ALA A 1 471 ? 6.936 19.368 27.807 1.00 49.25 471 ALA A N 1
ATOM 3556 C CA . ALA A 1 471 ? 6.948 20.386 28.858 1.00 49.25 471 ALA A CA 1
ATOM 3557 C C . ALA A 1 471 ? 6.524 21.794 28.390 1.00 49.25 471 ALA A C 1
ATOM 3559 O O . ALA A 1 471 ? 6.290 22.659 29.233 1.00 49.25 471 ALA A O 1
ATOM 3560 N N . THR A 1 472 ? 6.443 22.045 27.080 1.00 57.31 472 THR A N 1
ATOM 3561 C CA . THR A 1 472 ? 6.232 23.382 26.508 1.00 57.31 472 THR A CA 1
ATOM 3562 C C . THR A 1 472 ? 5.048 23.475 25.542 1.00 57.31 472 THR A C 1
ATOM 3564 O O . THR A 1 472 ? 4.700 24.590 25.156 1.00 57.31 472 THR A O 1
ATOM 3567 N N . SER A 1 473 ? 4.414 22.362 25.150 1.00 61.44 473 SER A N 1
ATOM 3568 C CA . SER A 1 473 ? 3.362 22.340 24.119 1.00 61.44 473 SER A CA 1
ATOM 3569 C C . SER A 1 473 ? 2.148 21.450 24.420 1.00 61.44 473 SER A C 1
ATOM 3571 O O . SER A 1 473 ? 1.405 21.086 23.504 1.00 61.44 473 SER A O 1
ATOM 3573 N N . ASN A 1 474 ? 1.892 21.144 25.699 1.00 68.06 474 ASN A N 1
ATOM 3574 C CA . ASN A 1 474 ? 0.630 20.523 26.115 1.00 68.06 474 ASN A CA 1
ATOM 3575 C C . ASN A 1 474 ? -0.569 21.300 25.528 1.00 68.06 474 ASN A C 1
ATOM 3577 O O . ASN A 1 474 ? -0.594 22.529 25.573 1.00 68.06 474 ASN A O 1
ATOM 3581 N N . ASN A 1 475 ? -1.553 20.576 24.982 1.00 79.38 475 ASN A N 1
ATOM 3582 C CA . ASN A 1 475 ? -2.727 21.103 24.263 1.00 79.38 475 ASN A CA 1
ATOM 3583 C C . ASN A 1 475 ? -2.464 21.688 22.862 1.00 79.38 475 ASN A C 1
ATOM 3585 O O . ASN A 1 475 ? -3.242 22.517 22.387 1.00 79.38 475 ASN A O 1
ATOM 3589 N N . ILE A 1 476 ? -1.421 21.230 22.164 1.00 86.62 476 ILE A N 1
ATOM 3590 C CA . ILE A 1 476 ? -1.278 21.428 20.713 1.00 86.62 476 ILE A CA 1
ATOM 3591 C C . ILE A 1 476 ? -1.515 20.101 19.994 1.00 86.62 476 ILE A C 1
ATOM 3593 O O . ILE A 1 476 ? -0.859 19.107 20.310 1.00 86.62 476 ILE A O 1
ATOM 3597 N N . TYR A 1 477 ? -2.420 20.067 19.015 1.00 88.12 477 TYR A N 1
ATOM 3598 C CA . TYR A 1 477 ? -2.645 18.873 18.203 1.00 88.12 477 TYR A CA 1
ATOM 3599 C C . TYR A 1 477 ? -1.390 18.435 17.446 1.00 88.12 477 TYR A C 1
ATOM 3601 O O . TYR A 1 477 ? -0.563 19.245 17.028 1.00 88.12 477 TYR A O 1
ATOM 3609 N N . LYS A 1 478 ? -1.291 17.132 17.188 1.00 87.50 478 LYS A N 1
ATOM 3610 C CA . LYS A 1 478 ? -0.290 16.562 16.283 1.00 87.50 478 LYS A CA 1
ATOM 3611 C C . LYS A 1 478 ? -0.594 16.915 14.824 1.00 87.50 478 LYS A C 1
ATOM 3613 O O . LYS A 1 478 ? -1.759 16.989 14.424 1.00 87.50 478 LYS A O 1
ATOM 3618 N N . ARG A 1 479 ? 0.449 17.109 14.010 1.00 85.75 479 ARG A N 1
ATOM 3619 C CA . ARG A 1 479 ? 0.322 17.317 12.555 1.00 85.75 479 ARG A CA 1
ATOM 3620 C C . ARG A 1 479 ? -0.089 16.038 11.829 1.00 85.75 479 ARG A C 1
ATOM 3622 O O . ARG A 1 479 ? 0.274 14.941 12.240 1.00 85.75 479 ARG A O 1
ATOM 3629 N N . VAL A 1 480 ? -0.759 16.221 10.694 1.00 84.06 480 VAL A N 1
ATOM 3630 C CA . VAL A 1 480 ? -1.077 15.146 9.746 1.00 84.06 480 VAL A CA 1
ATOM 3631 C C . VAL A 1 480 ? 0.160 14.622 9.040 1.00 84.06 480 VAL A C 1
ATOM 3633 O O . VAL A 1 480 ? 1.066 15.384 8.701 1.00 84.06 480 VAL A O 1
ATOM 3636 N N . ILE A 1 481 ? 0.198 13.314 8.784 1.00 83.31 481 ILE A N 1
ATOM 3637 C CA . ILE A 1 481 ? 1.345 12.661 8.137 1.00 83.31 481 ILE A CA 1
ATOM 3638 C C . ILE A 1 481 ? 1.578 13.177 6.709 1.00 83.31 481 ILE A C 1
ATOM 3640 O O . ILE A 1 481 ? 2.720 13.303 6.265 1.00 83.31 481 ILE A O 1
ATOM 3644 N N . SER A 1 482 ? 0.509 13.596 6.026 1.00 76.81 482 SER A N 1
ATOM 3645 C CA . SER A 1 482 ? 0.558 14.254 4.716 1.00 76.81 482 SER A CA 1
ATOM 3646 C C . SER A 1 482 ? 1.072 15.703 4.768 1.00 76.81 482 SER A C 1
ATOM 3648 O O . SER A 1 482 ? 1.130 16.382 3.749 1.00 76.81 482 SER A O 1
ATOM 3650 N N . THR A 1 483 ? 1.493 16.190 5.939 1.00 74.94 483 THR A N 1
ATOM 3651 C CA . THR A 1 483 ? 2.141 17.491 6.144 1.00 74.94 483 THR A CA 1
ATOM 3652 C C . THR A 1 483 ? 3.538 17.276 6.724 1.00 74.94 483 THR A C 1
ATOM 3654 O O . THR A 1 483 ? 3.728 17.116 7.933 1.00 74.94 483 THR A O 1
ATOM 3657 N N . SER A 1 484 ? 4.540 17.240 5.843 1.00 66.81 484 SER A N 1
ATOM 3658 C CA . SER A 1 484 ? 5.960 17.092 6.207 1.00 66.81 484 SER A CA 1
ATOM 3659 C C . SER A 1 484 ? 6.274 15.844 7.054 1.00 66.81 484 SER A C 1
ATOM 3661 O O . SER A 1 484 ? 7.242 15.834 7.820 1.00 66.81 484 SER A O 1
ATOM 3663 N N . GLY A 1 485 ? 5.452 14.792 6.971 1.00 65.62 485 GLY A N 1
ATOM 3664 C CA . GLY A 1 485 ? 5.676 13.530 7.681 1.00 65.62 485 GLY A CA 1
ATOM 3665 C C . GLY A 1 485 ? 5.409 13.546 9.183 1.00 65.62 485 GLY A C 1
ATOM 3666 O O . GLY A 1 485 ? 5.716 12.557 9.850 1.00 65.62 485 GLY A O 1
ATOM 3667 N N . ALA A 1 486 ? 4.883 14.654 9.723 1.00 70.50 486 ALA A N 1
ATOM 3668 C CA . ALA A 1 486 ? 4.564 14.827 11.144 1.00 70.50 486 ALA A CA 1
ATOM 3669 C C . ALA A 1 486 ? 5.700 14.410 12.106 1.00 70.50 486 ALA A C 1
ATOM 3671 O O . ALA A 1 486 ? 5.466 13.811 13.154 1.00 70.50 486 ALA A O 1
ATOM 3672 N N . GLN A 1 487 ? 6.954 14.705 11.752 1.00 68.19 487 GLN A N 1
ATOM 3673 C CA . GLN A 1 487 ? 8.109 14.142 12.455 1.00 68.19 487 GLN A CA 1
ATOM 3674 C C . GLN A 1 487 ? 8.203 14.530 13.928 1.00 68.19 487 GLN A C 1
ATOM 3676 O O . GLN A 1 487 ? 8.457 13.674 14.777 1.00 68.19 487 GLN A O 1
ATOM 3681 N N . ASP A 1 488 ? 8.005 15.814 14.219 1.00 69.00 488 ASP A N 1
ATOM 3682 C CA . ASP A 1 488 ? 8.087 16.329 15.591 1.00 69.00 488 ASP A CA 1
ATOM 3683 C C . ASP A 1 488 ? 6.843 15.948 16.414 1.00 69.00 488 ASP A C 1
ATOM 3685 O O . ASP A 1 488 ? 6.734 16.316 17.574 1.00 69.00 488 ASP A O 1
ATOM 3689 N N . ASP A 1 489 ? 5.900 15.218 15.808 1.00 75.88 489 ASP A N 1
ATOM 3690 C CA . ASP A 1 489 ? 4.626 14.786 16.387 1.00 75.88 489 ASP A CA 1
ATOM 3691 C C . ASP A 1 489 ? 4.518 13.259 16.527 1.00 75.88 489 ASP A C 1
ATOM 3693 O O . ASP A 1 489 ? 3.449 12.723 16.848 1.00 75.88 489 ASP A O 1
ATOM 3697 N N . LYS A 1 490 ? 5.615 12.535 16.274 1.00 74.50 490 LYS A N 1
ATOM 3698 C CA . LYS A 1 490 ? 5.684 11.088 16.494 1.00 74.50 490 LYS A CA 1
ATOM 3699 C C . LYS A 1 490 ? 5.681 10.766 17.990 1.00 74.50 490 LYS A C 1
ATOM 3701 O O . LYS A 1 490 ? 6.115 11.563 18.819 1.00 74.50 490 LYS A O 1
ATOM 3706 N N . LEU A 1 491 ? 5.209 9.574 18.332 1.00 74.69 491 LEU A N 1
ATOM 3707 C CA . LEU A 1 491 ? 5.237 9.093 19.710 1.00 74.69 491 LEU A CA 1
ATOM 3708 C C . LEU A 1 491 ? 6.667 8.733 20.130 1.00 74.69 491 LEU A C 1
ATOM 3710 O O . LEU A 1 491 ? 7.532 8.452 19.297 1.00 74.69 491 LEU A O 1
ATOM 3714 N N . THR A 1 492 ? 6.930 8.733 21.435 1.00 70.19 492 THR A N 1
ATOM 3715 C CA . THR A 1 492 ? 8.215 8.273 21.971 1.00 70.19 492 THR A CA 1
ATOM 3716 C C . THR A 1 492 ? 8.463 6.835 21.510 1.00 70.19 492 THR A C 1
ATOM 3718 O O . THR A 1 492 ? 7.646 5.959 21.775 1.00 70.19 492 THR A O 1
ATOM 3721 N N . ASN A 1 493 ? 9.598 6.606 20.839 1.00 74.62 493 ASN A N 1
ATOM 3722 C CA . ASN A 1 493 ? 10.021 5.351 20.190 1.00 74.62 493 ASN A CA 1
ATOM 3723 C C . ASN A 1 493 ? 9.416 5.036 18.810 1.00 74.62 493 ASN A C 1
ATOM 3725 O O . ASN A 1 493 ? 9.908 4.117 18.156 1.00 74.62 493 ASN A O 1
ATOM 3729 N N . ASP A 1 494 ? 8.465 5.828 18.314 1.00 80.06 494 ASP A N 1
ATOM 3730 C CA . ASP A 1 494 ? 7.958 5.682 16.948 1.00 80.06 494 ASP A CA 1
ATOM 3731 C C . ASP A 1 494 ? 8.955 6.221 15.905 1.00 80.06 494 ASP A C 1
ATOM 3733 O O . ASP A 1 494 ? 9.770 7.130 16.130 1.00 80.06 494 ASP A O 1
ATOM 3737 N N . HIS A 1 495 ? 8.888 5.646 14.714 1.00 80.19 495 HIS A N 1
ATOM 3738 C CA . HIS A 1 495 ? 9.643 6.014 13.529 1.00 80.19 495 HIS A CA 1
ATOM 3739 C C . HIS A 1 495 ? 8.868 6.940 12.602 1.00 80.19 495 HIS A C 1
ATOM 3741 O O . HIS A 1 495 ? 9.499 7.805 11.991 1.00 80.19 495 HIS A O 1
ATOM 3747 N N . VAL A 1 496 ? 7.548 6.781 12.498 1.00 83.31 496 VAL A N 1
ATOM 3748 C CA . VAL A 1 496 ? 6.688 7.548 11.587 1.00 83.31 496 VAL A CA 1
ATOM 3749 C C . VAL A 1 496 ? 5.619 8.329 12.355 1.00 83.31 496 VAL A C 1
ATOM 3751 O O . VAL A 1 496 ? 5.247 7.980 13.474 1.00 83.31 496 VAL A O 1
ATOM 3754 N N . GLY A 1 497 ? 5.116 9.414 11.763 1.00 81.31 497 GLY A N 1
ATOM 3755 C CA . GLY A 1 497 ? 4.026 10.201 12.342 1.00 81.31 497 GLY A CA 1
ATOM 3756 C C . GLY A 1 497 ? 2.733 9.397 12.530 1.00 81.31 497 GLY A C 1
ATOM 3757 O O . GLY A 1 497 ? 2.595 8.269 12.053 1.00 81.31 497 GLY A O 1
ATOM 3758 N N . THR A 1 498 ? 1.773 9.975 13.248 1.00 83.00 498 THR A N 1
ATOM 3759 C CA . THR A 1 498 ? 0.415 9.418 13.339 1.00 83.00 498 THR A CA 1
ATOM 3760 C C . THR A 1 498 ? -0.405 9.860 12.125 1.00 83.00 498 THR A C 1
ATOM 3762 O O . THR A 1 498 ? -0.251 10.980 11.640 1.00 83.00 498 THR A O 1
ATOM 3765 N N . ILE A 1 499 ? -1.243 8.962 11.612 1.00 86.38 499 ILE A N 1
ATOM 3766 C CA . ILE A 1 499 ? -2.258 9.263 10.594 1.00 86.38 499 ILE A CA 1
ATOM 3767 C C . ILE A 1 499 ? -3.532 9.699 11.318 1.00 86.38 499 ILE A C 1
ATOM 3769 O O . ILE A 1 499 ? -3.810 9.144 12.375 1.00 86.38 499 ILE A O 1
ATOM 3773 N N . SER A 1 500 ? -4.290 10.665 10.801 1.00 88.06 500 SER A N 1
ATOM 3774 C CA . SER A 1 500 ? -5.585 11.014 11.399 1.00 88.06 500 SER A CA 1
ATOM 3775 C C . SER A 1 500 ? -6.604 9.893 11.179 1.00 88.06 500 SER A C 1
ATOM 3777 O O . SER A 1 500 ? -6.452 9.049 10.289 1.00 88.06 500 SER A O 1
ATOM 3779 N N . ASP A 1 501 ? -7.671 9.849 11.970 1.00 86.50 501 ASP A N 1
ATOM 3780 C CA . ASP A 1 501 ? -8.778 8.925 11.713 1.00 86.50 501 ASP A CA 1
ATOM 3781 C C . ASP A 1 501 ? -9.520 9.260 10.413 1.00 86.50 501 ASP A C 1
ATOM 3783 O O . ASP A 1 501 ? -9.967 8.349 9.716 1.00 86.50 501 ASP A O 1
ATOM 3787 N N . PHE A 1 502 ? -9.547 10.537 10.026 1.00 87.19 502 PHE A N 1
ATOM 3788 C CA . PHE A 1 502 ? -10.003 10.964 8.707 1.00 87.19 502 PHE A CA 1
ATOM 3789 C C . PHE A 1 502 ? -9.153 10.376 7.573 1.00 87.19 502 PHE A C 1
ATOM 3791 O O . PHE A 1 502 ? -9.687 9.713 6.685 1.00 87.19 502 PHE A O 1
ATOM 3798 N N . ASP A 1 503 ? -7.832 10.566 7.613 1.00 88.06 503 ASP A N 1
ATOM 3799 C CA . ASP A 1 503 ? -6.911 10.043 6.597 1.00 88.06 503 ASP A CA 1
ATOM 3800 C C . ASP A 1 503 ? -6.962 8.517 6.553 1.00 88.06 503 ASP A C 1
ATOM 3802 O O . ASP A 1 503 ? -6.929 7.907 5.483 1.00 88.06 503 ASP A O 1
ATOM 3806 N N . ARG A 1 504 ? -7.108 7.874 7.715 1.00 89.69 504 ARG A N 1
ATOM 3807 C CA . ARG A 1 504 ? -7.338 6.434 7.797 1.00 89.69 504 ARG A CA 1
ATOM 3808 C C . ARG A 1 504 ? -8.618 6.040 7.057 1.00 89.69 504 ARG A C 1
ATOM 3810 O O . ARG A 1 504 ? -8.586 5.060 6.321 1.00 89.69 504 ARG A O 1
ATOM 3817 N N . ARG A 1 505 ? -9.720 6.776 7.209 1.00 87.00 505 ARG A N 1
ATOM 3818 C CA . ARG A 1 505 ? -10.979 6.493 6.500 1.00 87.00 505 ARG A CA 1
ATOM 3819 C C . ARG A 1 505 ? -10.825 6.647 4.986 1.00 87.00 505 ARG A C 1
ATOM 3821 O O . ARG A 1 505 ? -11.181 5.727 4.252 1.00 87.00 505 ARG A O 1
ATOM 3828 N N . VAL A 1 506 ? -10.229 7.753 4.531 1.00 87.56 506 VAL A N 1
ATOM 3829 C CA . VAL A 1 506 ? -9.921 7.995 3.106 1.00 87.56 506 VAL A CA 1
ATOM 3830 C C . VAL A 1 506 ? -9.082 6.847 2.542 1.00 87.56 506 VAL A C 1
ATOM 3832 O O . VAL A 1 506 ? -9.457 6.232 1.544 1.00 87.56 506 VAL A O 1
ATOM 3835 N N . SER A 1 507 ? -8.014 6.481 3.254 1.00 91.12 507 SER A N 1
ATOM 3836 C CA . SER A 1 507 ? -7.139 5.361 2.897 1.00 91.12 507 SER A CA 1
ATOM 3837 C C . SER A 1 507 ? -7.898 4.036 2.828 1.00 91.12 507 SER A C 1
ATOM 3839 O O . SER A 1 507 ? -7.647 3.226 1.941 1.00 91.12 507 SER A O 1
ATOM 3841 N N . GLN A 1 508 ? -8.825 3.787 3.757 1.00 92.62 508 GLN A N 1
ATOM 3842 C CA . GLN A 1 508 ? -9.584 2.540 3.800 1.00 92.62 508 GLN A CA 1
ATOM 3843 C C . GLN A 1 508 ? -10.520 2.424 2.598 1.00 92.62 508 GLN A C 1
ATOM 3845 O O . GLN A 1 508 ? -10.496 1.406 1.909 1.00 92.62 508 GLN A O 1
ATOM 3850 N N . HIS A 1 509 ? -11.293 3.471 2.304 1.00 89.69 509 HIS A N 1
ATOM 3851 C CA . HIS A 1 509 ? -12.169 3.496 1.131 1.00 89.69 509 HIS A CA 1
ATOM 3852 C C . HIS A 1 509 ? -11.385 3.372 -0.171 1.00 89.69 509 HIS A C 1
ATOM 3854 O O . HIS A 1 509 ? -11.795 2.638 -1.072 1.00 89.69 509 HIS A O 1
ATOM 3860 N N . TRP A 1 510 ? -10.244 4.055 -0.262 1.00 90.50 510 TRP A N 1
ATOM 3861 C CA . TRP A 1 510 ? -9.341 3.933 -1.394 1.00 90.50 510 TRP A CA 1
ATOM 3862 C C . TRP A 1 510 ? -8.888 2.487 -1.596 1.00 90.50 510 TRP A C 1
ATOM 3864 O O . TRP A 1 510 ? -9.109 1.921 -2.667 1.00 90.50 510 TRP A O 1
ATOM 3874 N N . LEU A 1 511 ? -8.317 1.865 -0.560 1.00 93.62 511 LEU A N 1
ATOM 3875 C CA . LEU A 1 511 ? -7.791 0.504 -0.638 1.00 93.62 511 LEU A CA 1
ATOM 3876 C C . LEU A 1 511 ? -8.881 -0.515 -0.983 1.00 93.62 511 LEU A C 1
ATOM 3878 O O . LEU A 1 511 ? -8.663 -1.372 -1.833 1.00 93.62 511 LEU A O 1
ATOM 3882 N N . GLU A 1 512 ? -10.065 -0.409 -0.385 1.00 93.38 512 GLU A N 1
ATOM 3883 C CA . GLU A 1 512 ? -11.204 -1.279 -0.706 1.00 93.38 512 GLU A CA 1
ATOM 3884 C C . GLU A 1 512 ? -11.654 -1.127 -2.167 1.00 93.38 512 GLU A C 1
ATOM 3886 O O . GLU A 1 512 ? -11.999 -2.113 -2.824 1.00 93.38 512 GLU A O 1
ATOM 3891 N N . ARG A 1 513 ? -11.602 0.097 -2.703 1.00 90.69 513 ARG A N 1
ATOM 3892 C CA . ARG A 1 513 ? -11.996 0.398 -4.082 1.00 90.69 513 ARG A CA 1
ATOM 3893 C C . ARG A 1 513 ? -10.996 -0.118 -5.110 1.00 90.69 513 ARG A C 1
ATOM 3895 O O . ARG A 1 513 ? -11.430 -0.601 -6.157 1.00 90.69 513 ARG A O 1
ATOM 3902 N N . VAL A 1 514 ? -9.694 0.029 -4.858 1.00 89.12 514 VAL A N 1
ATOM 3903 C CA . VAL A 1 514 ? -8.676 -0.195 -5.898 1.00 89.12 514 VAL A CA 1
ATOM 3904 C C . VAL A 1 514 ? -7.873 -1.467 -5.740 1.00 89.12 514 VAL A C 1
ATOM 3906 O O . VAL A 1 514 ? -7.464 -2.009 -6.766 1.00 89.12 514 VAL A O 1
ATOM 3909 N N . VAL A 1 515 ? -7.651 -1.960 -4.514 1.00 92.38 515 VAL A N 1
ATOM 3910 C CA . VAL A 1 515 ? -6.794 -3.133 -4.308 1.00 92.38 515 VAL A CA 1
ATOM 3911 C C . VAL A 1 515 ? -7.422 -4.344 -4.977 1.00 92.38 515 VAL A C 1
ATOM 3913 O O . VAL A 1 515 ? -8.557 -4.730 -4.683 1.00 92.38 515 VAL A O 1
ATOM 3916 N N . ARG A 1 516 ? -6.660 -4.950 -5.886 1.00 91.38 516 ARG A N 1
ATOM 3917 C CA . ARG A 1 516 ? -7.110 -6.086 -6.689 1.00 91.38 516 ARG A CA 1
ATOM 3918 C C . ARG A 1 516 ? -6.596 -7.376 -6.083 1.00 91.38 516 ARG A C 1
ATOM 3920 O O . ARG A 1 516 ? -5.394 -7.568 -5.927 1.00 91.38 516 ARG A O 1
ATOM 3927 N N . VAL A 1 517 ? -7.517 -8.287 -5.808 1.00 91.88 517 VAL A N 1
ATOM 3928 C CA . VAL A 1 517 ? -7.231 -9.629 -5.302 1.00 91.88 517 VAL A CA 1
ATOM 3929 C C . VAL A 1 517 ? -7.732 -10.640 -6.319 1.00 91.88 517 VAL A C 1
ATOM 3931 O O . VAL A 1 517 ? -8.813 -10.481 -6.887 1.00 91.88 517 VAL A O 1
ATOM 3934 N N . TYR A 1 518 ? -6.951 -11.686 -6.579 1.00 90.75 518 TYR A N 1
ATOM 3935 C CA . TYR A 1 518 ? -7.426 -12.776 -7.418 1.00 90.75 518 TYR A CA 1
ATOM 3936 C C . TYR A 1 518 ? -8.385 -13.665 -6.624 1.00 90.75 518 TYR A C 1
ATOM 3938 O O . TYR A 1 518 ? -7.988 -14.341 -5.674 1.00 90.75 518 TYR A O 1
ATOM 3946 N N . ASN A 1 519 ? -9.655 -13.668 -7.016 1.00 90.31 519 ASN A N 1
ATOM 3947 C CA . ASN A 1 519 ? -10.667 -14.530 -6.435 1.00 90.31 519 ASN A CA 1
ATOM 3948 C C . ASN A 1 519 ? -10.574 -15.918 -7.085 1.00 90.31 519 ASN A C 1
ATOM 3950 O O . ASN A 1 519 ? -10.943 -16.107 -8.244 1.00 90.31 519 ASN A O 1
ATOM 3954 N N . THR A 1 520 ? -10.099 -16.900 -6.319 1.00 88.50 520 THR A N 1
ATOM 3955 C CA . THR A 1 520 ? -9.903 -18.281 -6.786 1.00 88.50 520 THR A CA 1
ATOM 3956 C C . THR A 1 520 ? -11.207 -19.025 -7.065 1.00 88.50 520 THR A C 1
ATOM 3958 O O . THR A 1 520 ? -11.210 -19.926 -7.896 1.00 88.50 520 THR A O 1
ATOM 3961 N N . GLN A 1 521 ? -12.318 -18.645 -6.429 1.00 87.62 521 GLN A N 1
ATOM 3962 C CA . GLN A 1 521 ? -13.627 -19.273 -6.648 1.00 87.62 521 GLN A CA 1
ATOM 3963 C C . GLN A 1 521 ? -14.232 -18.867 -7.995 1.00 87.62 521 GLN A C 1
ATOM 3965 O O . GLN A 1 521 ? -14.885 -19.670 -8.652 1.00 87.62 521 GLN A O 1
ATOM 3970 N N . THR A 1 522 ? -14.004 -17.620 -8.413 1.00 86.69 522 THR A N 1
ATOM 3971 C CA . THR A 1 522 ? -14.510 -17.070 -9.685 1.00 86.69 522 THR A CA 1
ATOM 3972 C C . THR A 1 522 ? -13.433 -16.965 -10.768 1.00 86.69 522 THR A C 1
ATOM 3974 O O . THR A 1 522 ? -13.716 -16.491 -11.866 1.00 86.69 522 THR A O 1
ATOM 3977 N N . ALA A 1 523 ? -12.207 -17.407 -10.468 1.00 87.88 523 ALA A N 1
ATOM 3978 C CA . ALA A 1 523 ? -11.036 -17.399 -11.344 1.00 87.88 523 ALA A CA 1
ATOM 3979 C C . ALA A 1 523 ? -10.735 -16.037 -12.008 1.00 87.88 523 ALA A C 1
ATOM 3981 O O . ALA A 1 523 ? -10.239 -15.976 -13.137 1.00 87.88 523 ALA A O 1
ATOM 3982 N N . ARG A 1 524 ? -11.005 -14.929 -11.308 1.00 88.38 524 ARG A N 1
ATOM 3983 C CA . ARG A 1 524 ? -10.847 -13.562 -11.830 1.00 88.38 524 ARG A CA 1
ATOM 3984 C C . ARG A 1 524 ? -10.267 -12.616 -10.788 1.00 88.38 524 ARG A C 1
ATOM 3986 O O . ARG A 1 524 ? -10.436 -12.808 -9.588 1.00 88.38 524 ARG A O 1
ATOM 3993 N N . TRP A 1 525 ? -9.631 -11.547 -11.255 1.00 90.75 525 TRP A N 1
ATOM 3994 C CA . TRP A 1 525 ? -9.282 -10.418 -10.397 1.00 90.75 525 TRP A CA 1
ATOM 3995 C C . TRP A 1 525 ? -10.555 -9.694 -9.946 1.00 90.75 525 TRP A C 1
ATOM 3997 O O . TRP A 1 525 ? -11.524 -9.578 -10.700 1.00 90.75 525 TRP A O 1
ATOM 4007 N N . SER A 1 526 ? -10.588 -9.243 -8.699 1.00 93.38 526 SER A N 1
ATOM 4008 C CA . SER A 1 526 ? -11.742 -8.570 -8.104 1.00 93.38 526 SER A CA 1
ATOM 4009 C C . SER A 1 526 ? -11.303 -7.525 -7.083 1.00 93.38 526 SER A C 1
ATOM 4011 O O . SER A 1 526 ? -10.233 -7.641 -6.485 1.00 93.38 526 SER A O 1
ATOM 4013 N N . THR A 1 527 ? -12.129 -6.504 -6.885 1.00 94.25 527 THR A N 1
ATOM 4014 C CA . THR A 1 527 ? -12.025 -5.558 -5.766 1.00 94.25 527 THR A CA 1
ATOM 4015 C C . THR A 1 527 ? -13.075 -5.881 -4.714 1.00 94.25 527 THR A C 1
ATOM 4017 O O . THR A 1 527 ? -13.900 -6.789 -4.885 1.00 94.25 527 THR A O 1
ATOM 4020 N N . TRP A 1 528 ? -13.001 -5.184 -3.584 1.00 95.75 528 TRP A N 1
ATOM 4021 C CA . TRP A 1 528 ? -13.942 -5.378 -2.497 1.00 95.75 528 TRP A CA 1
ATOM 4022 C C . TRP A 1 528 ? -15.355 -4.969 -2.913 1.00 95.75 528 TRP A C 1
ATOM 4024 O O . TRP A 1 528 ? -15.577 -3.902 -3.490 1.00 95.75 528 TRP A O 1
ATOM 4034 N N . ASP A 1 529 ? -16.316 -5.821 -2.585 1.00 94.19 529 ASP A N 1
ATOM 4035 C CA . ASP A 1 529 ? -17.734 -5.528 -2.667 1.00 94.19 529 ASP A CA 1
ATOM 4036 C C . ASP A 1 529 ? -18.314 -5.463 -1.253 1.00 94.19 529 ASP A C 1
ATOM 4038 O O . ASP A 1 529 ? -18.429 -6.474 -0.554 1.00 94.19 529 ASP A O 1
ATOM 4042 N N . GLN A 1 530 ? -18.697 -4.253 -0.845 1.00 88.25 530 GLN A N 1
ATOM 4043 C CA . GLN A 1 530 ? -19.276 -4.005 0.469 1.00 88.25 530 GLN A CA 1
ATOM 4044 C C . GLN A 1 530 ? -20.627 -4.710 0.651 1.00 88.25 530 GLN A C 1
ATOM 4046 O O . GLN A 1 530 ? -20.940 -5.104 1.772 1.00 88.25 530 GLN A O 1
ATOM 4051 N N . ALA A 1 531 ? -21.407 -4.901 -0.420 1.00 88.25 531 ALA A N 1
ATOM 4052 C CA . ALA A 1 531 ? -22.734 -5.510 -0.332 1.00 88.25 531 ALA A CA 1
ATOM 4053 C C . ALA A 1 531 ? -22.647 -7.005 -0.003 1.00 88.25 531 ALA A C 1
ATOM 4055 O O . ALA A 1 531 ? -23.424 -7.523 0.797 1.00 88.25 531 ALA A O 1
ATOM 4056 N N . THR A 1 532 ? -21.674 -7.702 -0.593 1.00 90.50 532 THR A N 1
ATOM 4057 C CA . THR A 1 532 ? -21.449 -9.131 -0.328 1.00 90.50 532 THR A CA 1
ATOM 4058 C C . THR A 1 532 ? -20.453 -9.390 0.803 1.00 90.50 532 THR A C 1
ATOM 4060 O O . THR A 1 532 ? -20.377 -10.519 1.294 1.00 90.50 532 THR A O 1
ATOM 4063 N N . GLY A 1 533 ? -19.695 -8.372 1.227 1.00 91.50 533 GLY A N 1
ATOM 4064 C CA . GLY A 1 533 ? -18.633 -8.510 2.224 1.00 91.50 533 GLY A CA 1
ATOM 4065 C C . GLY A 1 533 ? -17.484 -9.387 1.728 1.00 91.50 533 GLY A C 1
ATOM 4066 O O . GLY A 1 533 ? -16.951 -10.197 2.487 1.00 91.50 533 GLY A O 1
ATOM 4067 N N . SER A 1 534 ? -17.166 -9.316 0.431 1.00 93.69 534 SER A N 1
ATOM 4068 C CA . SER A 1 534 ? -16.185 -10.200 -0.207 1.00 93.69 534 SER A CA 1
ATOM 4069 C C . SER A 1 534 ? -15.502 -9.549 -1.414 1.00 93.69 534 SER A C 1
ATOM 4071 O O . SER A 1 534 ? -15.996 -8.575 -1.974 1.00 93.69 534 SER A O 1
ATOM 4073 N N . TYR A 1 535 ? -14.367 -10.098 -1.858 1.00 94.81 535 TYR A N 1
ATOM 4074 C CA . TYR A 1 535 ? -13.714 -9.684 -3.108 1.00 94.81 535 TYR A CA 1
ATOM 4075 C C . TYR A 1 535 ? -14.425 -10.290 -4.322 1.00 94.81 535 TYR A C 1
ATOM 4077 O O . TYR A 1 535 ? -13.974 -11.294 -4.877 1.00 94.81 535 TYR A O 1
ATOM 4085 N N . SER A 1 536 ? -15.561 -9.721 -4.716 1.00 94.06 536 SER A N 1
ATOM 4086 C CA . SER A 1 536 ? -16.422 -10.264 -5.779 1.00 94.06 536 SER A CA 1
ATOM 4087 C C . SER A 1 536 ? -16.700 -9.277 -6.916 1.00 94.06 536 SER A C 1
ATOM 4089 O O . SER A 1 536 ? -17.111 -9.711 -8.002 1.00 94.06 536 SER A O 1
ATOM 4091 N N . LYS A 1 537 ? -16.436 -7.977 -6.712 1.00 93.75 537 LYS A N 1
ATOM 4092 C CA . LYS A 1 537 ? -16.629 -6.935 -7.724 1.00 93.75 537 LYS A CA 1
ATOM 4093 C C . LYS A 1 537 ? -15.605 -7.111 -8.838 1.00 93.75 537 LYS A C 1
ATOM 4095 O O . LYS A 1 537 ? -14.403 -6.998 -8.610 1.00 93.75 537 LYS A O 1
ATOM 4100 N N . SER A 1 538 ? -16.082 -7.403 -10.047 1.00 86.88 538 SER A N 1
ATOM 4101 C CA . SER A 1 538 ? -15.204 -7.600 -11.201 1.00 86.88 538 SER A CA 1
ATOM 4102 C C . SER A 1 538 ? -14.427 -6.322 -11.502 1.00 86.88 538 SER A C 1
ATOM 4104 O O . SER A 1 538 ? -15.004 -5.235 -11.538 1.00 86.88 538 SER A O 1
ATOM 4106 N N . VAL A 1 539 ? -13.130 -6.461 -11.767 1.00 86.38 539 VAL A N 1
ATOM 4107 C CA . VAL A 1 539 ? -12.291 -5.352 -12.234 1.00 86.38 539 VAL A CA 1
ATOM 4108 C C . VAL A 1 539 ? -12.115 -5.418 -13.743 1.00 86.38 539 VAL A C 1
ATOM 4110 O O . VAL A 1 539 ? -12.037 -6.502 -14.320 1.00 86.38 539 VAL A O 1
ATOM 4113 N N . GLY A 1 540 ? -12.035 -4.249 -14.374 1.00 76.81 540 GLY A N 1
ATOM 4114 C CA . GLY A 1 540 ? -11.570 -4.133 -15.751 1.00 76.81 540 GLY A CA 1
ATOM 4115 C C . GLY A 1 540 ? -10.057 -4.355 -15.867 1.00 76.81 540 GLY A C 1
ATOM 4116 O O . GLY A 1 540 ? -9.299 -4.233 -14.896 1.00 76.81 540 GLY A O 1
ATOM 4117 N N . GLY A 1 541 ? -9.615 -4.644 -17.087 1.00 75.38 541 GLY A N 1
ATOM 4118 C CA . GLY A 1 541 ? -8.217 -4.886 -17.429 1.00 75.38 541 GLY A CA 1
ATOM 4119 C C . GLY A 1 541 ? -7.973 -6.317 -17.891 1.00 75.38 541 GLY A C 1
ATOM 4120 O O . GLY A 1 541 ? -8.618 -7.265 -17.447 1.00 75.38 541 GLY A O 1
ATOM 4121 N N . THR A 1 542 ? -7.014 -6.469 -18.793 1.00 79.06 542 THR A N 1
ATOM 4122 C CA . THR A 1 542 ? -6.717 -7.757 -19.416 1.00 79.06 542 THR A CA 1
ATOM 4123 C C . THR A 1 542 ? -5.568 -8.441 -18.680 1.00 79.06 542 THR A C 1
ATOM 4125 O O . THR A 1 542 ? -4.509 -7.839 -18.462 1.00 79.06 542 THR A O 1
ATOM 4128 N N . ALA A 1 543 ? -5.770 -9.703 -18.290 1.00 83.06 543 ALA A N 1
ATOM 4129 C CA . ALA A 1 543 ? -4.724 -10.535 -17.697 1.00 83.06 543 ALA A CA 1
ATOM 4130 C C . ALA A 1 543 ? -3.502 -10.606 -18.622 1.00 83.06 543 ALA A C 1
ATOM 4132 O O . ALA A 1 543 ? -3.646 -10.717 -19.836 1.00 83.06 543 ALA A O 1
ATOM 4133 N N . GLY A 1 544 ? -2.308 -10.501 -18.046 1.00 83.56 544 GLY A N 1
ATOM 4134 C CA . GLY A 1 544 ? -1.037 -10.441 -18.765 1.00 83.56 544 GLY A CA 1
ATOM 4135 C C . GLY A 1 544 ? -0.759 -9.123 -19.503 1.00 83.56 544 GLY A C 1
ATOM 4136 O O . GLY A 1 544 ? 0.305 -9.003 -20.104 1.00 83.56 544 GLY A O 1
ATOM 4137 N N . ILE A 1 545 ? -1.656 -8.133 -19.446 1.00 82.69 545 ILE A N 1
ATOM 4138 C CA . ILE A 1 545 ? -1.412 -6.766 -19.932 1.00 82.69 545 ILE A CA 1
ATOM 4139 C C . ILE A 1 545 ? -1.442 -5.827 -18.725 1.00 82.69 545 ILE A C 1
ATOM 4141 O O . ILE A 1 545 ? -0.415 -5.571 -18.113 1.00 82.69 545 ILE A O 1
ATOM 4145 N N . ASN A 1 546 ? -2.610 -5.354 -18.299 1.00 83.06 546 ASN A N 1
ATOM 4146 C CA . ASN A 1 546 ? -2.728 -4.441 -17.157 1.00 83.06 546 ASN A CA 1
ATOM 4147 C C . ASN A 1 546 ? -2.600 -5.174 -15.816 1.00 83.06 546 ASN A C 1
ATOM 4149 O O . ASN A 1 546 ? -2.240 -4.563 -14.812 1.00 83.06 546 ASN A O 1
ATOM 4153 N N . LEU A 1 547 ? -2.915 -6.469 -15.825 1.00 88.12 547 LEU A N 1
ATOM 4154 C CA . LEU A 1 547 ? -2.888 -7.383 -14.689 1.00 88.12 547 LEU A CA 1
ATOM 4155 C C . LEU A 1 547 ? -1.827 -8.470 -14.923 1.00 88.12 547 LEU A C 1
ATOM 4157 O O . LEU A 1 547 ? -1.476 -8.727 -16.078 1.00 88.12 547 LEU A O 1
ATOM 4161 N N . PRO A 1 548 ? -1.346 -9.171 -13.886 1.00 89.88 548 PRO A N 1
ATOM 4162 C CA . PRO A 1 548 ? -0.409 -10.267 -14.052 1.00 89.88 548 PRO A CA 1
ATOM 4163 C C . PRO A 1 548 ? -1.058 -11.403 -14.840 1.00 89.88 548 PRO A C 1
ATOM 4165 O O . PRO A 1 548 ? -2.267 -11.639 -14.747 1.00 89.88 548 PRO A O 1
ATOM 4168 N N . ARG A 1 549 ? -0.250 -12.128 -15.616 1.00 88.00 549 ARG A N 1
ATOM 4169 C CA . ARG A 1 549 ? -0.703 -13.314 -16.359 1.00 88.00 549 ARG A CA 1
ATOM 4170 C C . ARG A 1 549 ? -1.160 -14.439 -15.423 1.00 88.00 549 ARG A C 1
ATOM 4172 O O . ARG A 1 549 ? -2.003 -15.241 -15.804 1.00 88.00 549 ARG A O 1
ATOM 4179 N N . GLN A 1 550 ? -0.577 -14.503 -14.224 1.00 85.94 550 GLN A N 1
ATOM 4180 C CA . GLN A 1 550 ? -0.834 -15.520 -13.212 1.00 85.94 550 GLN A CA 1
ATOM 4181 C C . GLN A 1 550 ? -1.237 -14.870 -11.880 1.00 85.94 550 GLN A C 1
ATOM 4183 O O . GLN A 1 550 ? -0.736 -13.795 -11.556 1.00 85.94 550 GLN A O 1
ATOM 4188 N N . PRO A 1 551 ? -2.128 -15.508 -11.099 1.00 83.00 551 PRO A N 1
ATOM 4189 C CA . PRO A 1 551 ? -2.603 -14.973 -9.821 1.00 83.00 551 PRO A CA 1
ATOM 4190 C C . PRO A 1 551 ? -1.538 -14.829 -8.739 1.00 83.00 551 PRO A C 1
ATOM 4192 O O . PRO A 1 551 ? -1.512 -13.836 -8.016 1.00 83.00 551 PRO A O 1
ATOM 4195 N N . ALA A 1 552 ? -0.707 -15.860 -8.589 1.00 84.88 552 ALA A N 1
ATOM 4196 C CA . ALA A 1 552 ? 0.322 -15.887 -7.571 1.00 84.88 552 ALA A CA 1
ATOM 4197 C C . ALA A 1 552 ? 1.529 -15.079 -8.062 1.00 84.88 552 ALA A C 1
ATOM 4199 O O . ALA A 1 552 ? 1.900 -15.215 -9.231 1.00 84.88 552 ALA A O 1
ATOM 4200 N N . PRO A 1 553 ? 2.150 -14.259 -7.198 1.00 85.44 553 PRO A N 1
ATOM 4201 C CA . PRO A 1 553 ? 3.437 -13.681 -7.535 1.00 85.44 553 PRO A CA 1
ATOM 4202 C C . PRO A 1 553 ? 4.450 -14.806 -7.787 1.00 85.44 553 PRO A C 1
ATOM 4204 O O . PRO A 1 553 ? 4.467 -15.824 -7.092 1.00 85.44 553 PRO A O 1
ATOM 4207 N N . GLU A 1 554 ? 5.266 -14.614 -8.816 1.00 90.81 554 GLU A N 1
ATOM 4208 C CA . GLU A 1 554 ? 6.370 -15.489 -9.184 1.00 90.81 554 GLU A CA 1
ATOM 4209 C C . GLU A 1 554 ? 7.685 -14.838 -8.723 1.00 90.81 554 GLU A C 1
ATOM 4211 O O . GLU A 1 554 ? 7.781 -13.618 -8.565 1.00 90.81 554 GLU A O 1
ATOM 4216 N N . SER A 1 555 ? 8.728 -15.646 -8.527 1.00 95.00 555 SER A N 1
ATOM 4217 C CA . SER A 1 555 ? 10.084 -15.116 -8.360 1.00 95.00 555 SER A CA 1
ATOM 4218 C C . SER A 1 555 ? 10.586 -14.619 -9.716 1.00 95.00 555 SER A C 1
ATOM 4220 O O . SER A 1 555 ? 10.674 -15.414 -10.655 1.00 95.00 555 SER A O 1
ATOM 4222 N N . VAL A 1 556 ? 10.903 -13.329 -9.838 1.00 95.44 556 VAL A N 1
ATOM 4223 C CA . VAL A 1 556 ? 11.279 -12.691 -11.109 1.00 95.44 556 VAL A CA 1
ATOM 4224 C C . VAL A 1 556 ? 12.596 -11.935 -11.028 1.00 95.44 556 VAL A C 1
ATOM 4226 O O . VAL A 1 556 ? 12.980 -11.444 -9.966 1.00 95.44 556 VAL A O 1
ATOM 4229 N N . PHE A 1 557 ? 13.235 -11.769 -12.184 1.00 96.19 557 PHE A N 1
ATOM 4230 C CA . PHE A 1 557 ? 14.160 -10.668 -12.431 1.00 96.19 557 PHE A CA 1
ATOM 4231 C C . PHE A 1 557 ? 13.449 -9.588 -13.249 1.00 96.19 557 PHE A C 1
ATOM 4233 O O . PHE A 1 557 ? 12.848 -9.893 -14.281 1.00 96.19 557 PHE A O 1
ATOM 4240 N N . SER A 1 558 ? 13.551 -8.328 -12.835 1.00 95.38 558 SER A N 1
ATOM 4241 C CA . SER A 1 558 ? 13.221 -7.196 -13.703 1.00 95.38 558 SER A CA 1
ATOM 4242 C C . SER A 1 558 ? 14.437 -6.807 -14.520 1.00 95.38 558 SER A C 1
ATOM 4244 O O . SER A 1 558 ? 15.500 -6.505 -13.971 1.00 95.38 558 SER A O 1
ATOM 4246 N N . LEU A 1 559 ? 14.265 -6.777 -15.835 1.00 95.38 559 LEU A N 1
ATOM 4247 C CA . LEU A 1 559 ? 15.238 -6.222 -16.762 1.00 95.38 559 LEU A CA 1
ATOM 4248 C C . LEU A 1 559 ? 14.772 -4.836 -17.175 1.00 95.38 559 LEU A C 1
ATOM 4250 O O . LEU A 1 559 ? 13.663 -4.701 -17.685 1.00 95.38 559 LEU A O 1
ATOM 4254 N N . ILE A 1 560 ? 15.606 -3.825 -16.946 1.00 93.44 560 ILE A N 1
ATOM 4255 C CA . ILE A 1 560 ? 15.289 -2.424 -17.232 1.00 93.44 560 ILE A CA 1
ATOM 4256 C C . ILE A 1 560 ? 16.208 -1.947 -18.349 1.00 93.44 560 ILE A C 1
ATOM 4258 O O . ILE A 1 560 ? 17.411 -2.232 -18.342 1.00 93.44 560 ILE A O 1
ATOM 4262 N N . PHE A 1 561 ? 15.644 -1.190 -19.280 1.00 91.88 561 PHE A N 1
ATOM 4263 C CA . PHE A 1 561 ? 16.338 -0.672 -20.448 1.00 91.88 561 PHE A CA 1
ATOM 4264 C C . PHE A 1 561 ? 16.094 0.826 -20.573 1.00 91.88 561 PHE A C 1
ATOM 4266 O O . PHE A 1 561 ? 14.975 1.291 -20.360 1.00 91.88 561 PHE A O 1
ATOM 4273 N N . ALA A 1 562 ? 17.140 1.557 -20.941 1.00 89.56 562 ALA A N 1
ATOM 4274 C CA . ALA A 1 562 ? 17.061 2.907 -21.473 1.00 89.56 562 ALA A CA 1
ATOM 4275 C C . ALA A 1 562 ? 17.447 2.836 -22.950 1.00 89.56 562 ALA A C 1
ATOM 4277 O O . ALA A 1 562 ? 18.514 2.304 -23.278 1.00 89.56 562 ALA A O 1
ATOM 4278 N N . THR A 1 563 ? 16.592 3.343 -23.831 1.00 87.50 563 THR A N 1
ATOM 4279 C CA . THR A 1 563 ? 16.870 3.418 -25.265 1.00 87.50 563 THR A CA 1
ATOM 4280 C C . THR A 1 563 ? 16.765 4.850 -25.754 1.00 87.50 563 THR A C 1
ATOM 4282 O O . THR A 1 563 ? 15.920 5.612 -25.291 1.00 87.50 563 THR A O 1
ATOM 4285 N N . SER A 1 564 ? 17.636 5.238 -26.677 1.00 81.81 564 SER A N 1
ATOM 4286 C CA . SER A 1 564 ? 17.614 6.557 -27.294 1.00 81.81 564 SER A CA 1
ATOM 4287 C C . SER A 1 564 ? 17.736 6.456 -28.798 1.00 81.81 564 SER A C 1
ATOM 4289 O O . SER A 1 564 ? 18.643 5.820 -29.342 1.00 81.81 564 SER A O 1
ATOM 4291 N N . VAL A 1 565 ? 16.840 7.187 -29.442 1.00 69.81 565 VAL A N 1
ATOM 4292 C CA . VAL A 1 565 ? 16.731 7.316 -30.894 1.00 69.81 565 VAL A CA 1
ATOM 4293 C C . VAL A 1 565 ? 17.696 8.371 -31.447 1.00 69.81 565 VAL A C 1
ATOM 4295 O O . VAL A 1 565 ? 18.172 8.257 -32.575 1.00 69.81 565 VAL A O 1
ATOM 4298 N N . VAL A 1 566 ? 18.058 9.361 -30.622 1.00 73.81 566 VAL A N 1
ATOM 4299 C CA . VAL A 1 566 ? 18.929 10.491 -30.991 1.00 73.81 566 VAL A CA 1
ATOM 4300 C C . VAL A 1 566 ? 20.352 10.381 -30.439 1.00 73.81 566 VAL A C 1
ATOM 4302 O O . VAL A 1 566 ? 21.267 10.964 -31.015 1.00 73.81 566 VAL A O 1
ATOM 4305 N N . ASN A 1 567 ? 20.572 9.627 -29.354 1.00 78.44 567 ASN A N 1
ATOM 4306 C CA . ASN A 1 567 ? 21.892 9.441 -28.749 1.00 78.44 567 ASN A CA 1
ATOM 4307 C C . ASN A 1 567 ? 22.180 7.965 -28.460 1.00 78.44 567 ASN A C 1
ATOM 4309 O O . ASN A 1 567 ? 21.874 7.454 -27.384 1.00 78.44 567 ASN A O 1
ATOM 4313 N N . ARG A 1 568 ? 22.854 7.279 -29.385 1.00 78.94 568 ARG A N 1
ATOM 4314 C CA . ARG A 1 568 ? 23.155 5.849 -29.223 1.00 78.94 568 ARG A CA 1
ATOM 4315 C C . ARG A 1 568 ? 23.971 5.519 -27.971 1.00 78.94 568 ARG A C 1
ATOM 4317 O O . ARG A 1 568 ? 23.784 4.439 -27.412 1.00 78.94 568 ARG A O 1
ATOM 4324 N N . ASP A 1 569 ? 24.802 6.444 -27.498 1.00 81.38 569 ASP A N 1
ATOM 4325 C CA . ASP A 1 569 ? 25.615 6.256 -26.292 1.00 81.38 569 ASP A CA 1
ATOM 4326 C C . ASP A 1 569 ? 24.775 6.282 -25.005 1.00 81.38 569 ASP A C 1
ATOM 4328 O O . ASP A 1 569 ? 25.231 5.829 -23.953 1.00 81.38 569 ASP A O 1
ATOM 4332 N N . ALA A 1 570 ? 23.531 6.768 -25.081 1.00 83.31 570 ALA A N 1
ATOM 4333 C CA . ALA A 1 570 ? 22.559 6.727 -23.993 1.00 83.31 570 ALA A CA 1
ATOM 4334 C C . ALA A 1 570 ? 21.797 5.390 -23.906 1.00 83.31 570 ALA A C 1
ATOM 4336 O O . ALA A 1 570 ? 21.029 5.203 -22.967 1.00 83.31 570 ALA A O 1
ATOM 4337 N N . ASN A 1 571 ? 22.011 4.439 -24.826 1.00 88.25 571 ASN A N 1
ATOM 4338 C CA . ASN A 1 571 ? 21.428 3.099 -24.710 1.00 88.25 571 ASN A CA 1
ATOM 4339 C C . ASN A 1 571 ? 22.094 2.304 -23.572 1.00 88.25 571 ASN A C 1
ATOM 4341 O O . ASN A 1 571 ? 23.327 2.237 -23.482 1.00 88.25 571 ASN A O 1
ATOM 4345 N N . LEU A 1 572 ? 21.290 1.666 -22.718 1.00 90.44 572 LEU A N 1
ATOM 4346 C CA . LEU A 1 572 ? 21.768 0.895 -21.568 1.00 90.44 572 LEU A CA 1
ATOM 4347 C C . LEU A 1 572 ? 20.775 -0.204 -21.159 1.00 90.44 572 LEU A C 1
ATOM 4349 O O . LEU A 1 572 ? 19.578 0.043 -21.051 1.00 90.44 572 LEU A O 1
ATOM 4353 N N . ALA A 1 573 ? 21.288 -1.396 -20.841 1.00 92.06 573 ALA A N 1
ATOM 4354 C CA . ALA A 1 573 ? 20.598 -2.363 -19.988 1.00 92.06 573 ALA A CA 1
ATOM 4355 C C . ALA A 1 573 ? 21.192 -2.256 -18.592 1.00 92.06 573 ALA A C 1
ATOM 4357 O O . ALA A 1 573 ? 22.411 -2.389 -18.411 1.00 92.06 573 ALA A O 1
ATOM 4358 N N . TYR A 1 574 ? 20.332 -2.021 -17.613 1.00 91.75 574 TYR A N 1
ATOM 4359 C CA . TYR A 1 574 ? 20.725 -2.006 -16.213 1.00 91.75 574 TYR A CA 1
ATOM 4360 C C . TYR A 1 574 ? 21.029 -3.423 -15.729 1.00 91.75 574 TYR A C 1
ATOM 4362 O O . TYR A 1 574 ? 20.686 -4.412 -16.382 1.00 91.75 574 TYR A O 1
ATOM 4370 N N . ARG A 1 575 ? 21.686 -3.525 -14.570 1.00 91.94 575 ARG A N 1
ATOM 4371 C CA . ARG A 1 575 ? 21.822 -4.818 -13.898 1.00 91.94 575 ARG A CA 1
ATOM 4372 C C . ARG A 1 575 ? 20.425 -5.386 -13.606 1.00 91.94 575 ARG A C 1
ATOM 4374 O O . ARG A 1 575 ? 19.561 -4.620 -13.176 1.00 91.94 575 ARG A O 1
ATOM 4381 N N . PRO A 1 576 ? 20.198 -6.692 -13.829 1.00 94.06 576 PRO A N 1
ATOM 4382 C CA . PRO A 1 576 ? 18.950 -7.346 -13.459 1.00 94.06 576 PRO A CA 1
ATOM 4383 C C . PRO A 1 576 ? 18.615 -7.086 -11.989 1.00 94.06 576 PRO A C 1
ATOM 4385 O O . PRO A 1 576 ? 19.473 -7.251 -11.120 1.00 94.06 576 PRO A O 1
ATOM 4388 N N . VAL A 1 577 ? 17.372 -6.697 -11.709 1.00 93.94 577 VAL A N 1
ATOM 4389 C CA . VAL A 1 577 ? 16.890 -6.474 -10.341 1.00 93.94 577 VAL A CA 1
ATOM 4390 C C . VAL A 1 577 ? 16.115 -7.700 -9.881 1.00 93.94 577 VAL A C 1
ATOM 4392 O O . VAL A 1 577 ? 15.098 -8.047 -10.476 1.00 93.94 577 VAL A O 1
ATOM 4395 N N . GLY A 1 578 ? 16.587 -8.364 -8.828 1.00 92.69 578 GLY A N 1
ATOM 4396 C CA . GLY A 1 578 ? 15.963 -9.567 -8.280 1.00 92.69 578 GLY A CA 1
ATOM 4397 C C . GLY A 1 578 ? 16.977 -10.653 -7.905 1.00 92.69 578 GLY A C 1
ATOM 4398 O O . GLY A 1 578 ? 18.183 -10.396 -7.920 1.00 92.69 578 GLY A O 1
ATOM 4399 N N . PRO A 1 579 ? 16.509 -11.868 -7.575 1.00 94.38 579 PRO A N 1
ATOM 4400 C CA . PRO A 1 579 ? 15.116 -12.306 -7.665 1.00 94.38 579 PRO A CA 1
ATOM 4401 C C . PRO A 1 579 ? 14.201 -11.657 -6.612 1.00 94.38 579 PRO A C 1
ATOM 4403 O O . PRO A 1 579 ? 14.643 -11.381 -5.498 1.00 94.38 579 PRO A O 1
ATOM 4406 N N . TYR A 1 580 ? 12.926 -11.432 -6.941 1.00 94.19 580 TYR A N 1
ATOM 4407 C CA . TYR A 1 580 ? 11.904 -10.973 -5.987 1.00 94.19 580 TYR A CA 1
ATOM 4408 C C . TYR A 1 580 ? 10.488 -11.396 -6.383 1.00 94.19 580 TYR A C 1
ATOM 4410 O O . TYR A 1 580 ? 10.271 -11.826 -7.512 1.00 94.19 580 TYR A O 1
ATOM 4418 N N . GLN A 1 581 ? 9.523 -11.289 -5.465 1.00 92.69 581 GLN A N 1
ATOM 4419 C CA . GLN A 1 581 ? 8.142 -11.698 -5.732 1.00 92.69 581 GLN A CA 1
ATOM 4420 C C . GLN A 1 581 ? 7.394 -10.612 -6.505 1.00 92.69 581 GLN A C 1
ATOM 4422 O O . GLN A 1 581 ? 7.234 -9.494 -6.015 1.00 92.69 581 GLN A O 1
ATOM 4427 N N . SER A 1 582 ? 6.930 -10.929 -7.710 1.00 91.69 582 SER A N 1
ATOM 4428 C CA . SER A 1 582 ? 6.157 -10.009 -8.545 1.00 91.69 582 SER A CA 1
ATOM 4429 C C . SER A 1 582 ? 5.319 -10.769 -9.569 1.00 91.69 582 SER A C 1
ATOM 4431 O O . SER A 1 582 ? 5.501 -11.959 -9.801 1.00 91.69 582 SER A O 1
ATOM 4433 N N . GLY A 1 583 ? 4.396 -10.072 -10.216 1.00 90.19 583 GLY A N 1
ATOM 4434 C CA . GLY A 1 583 ? 3.698 -10.595 -11.385 1.00 90.19 583 GLY A CA 1
ATOM 4435 C C . GLY A 1 583 ? 4.540 -10.495 -12.652 1.00 90.19 583 GLY A C 1
ATOM 4436 O O . GLY A 1 583 ? 5.550 -9.785 -12.714 1.00 90.19 583 GLY A O 1
ATOM 4437 N N . ILE A 1 584 ? 4.068 -11.184 -13.684 1.00 91.31 584 ILE A N 1
ATOM 4438 C CA . ILE A 1 584 ? 4.656 -11.194 -15.022 1.00 91.31 584 ILE A CA 1
ATOM 4439 C C . ILE A 1 584 ? 3.560 -10.807 -16.021 1.00 91.31 584 ILE A C 1
ATOM 4441 O O . ILE A 1 584 ? 2.454 -11.354 -15.976 1.00 91.31 584 ILE A O 1
ATOM 4445 N N . ARG A 1 585 ? 3.845 -9.855 -16.915 1.00 90.81 585 ARG A N 1
ATOM 4446 C CA . ARG A 1 585 ? 3.026 -9.620 -18.117 1.00 90.81 585 ARG A CA 1
ATOM 4447 C C . ARG A 1 585 ? 3.297 -10.696 -19.162 1.00 90.81 585 ARG A C 1
ATOM 4449 O O . ARG A 1 585 ? 4.244 -11.463 -19.046 1.00 90.81 585 ARG A O 1
ATOM 4456 N N . PHE A 1 586 ? 2.489 -10.760 -20.210 1.00 91.69 586 PHE A N 1
ATOM 4457 C CA . PHE A 1 586 ? 2.873 -11.549 -21.371 1.00 91.69 586 PHE A CA 1
ATOM 4458 C C . PHE A 1 586 ? 4.198 -11.036 -21.939 1.00 91.69 586 PHE A C 1
ATOM 4460 O O . PHE A 1 586 ? 4.393 -9.835 -22.121 1.00 91.69 586 PHE A O 1
ATOM 4467 N N . LEU A 1 587 ? 5.098 -11.982 -22.183 1.00 93.38 587 LEU A N 1
ATOM 4468 C CA . LEU A 1 587 ? 6.342 -11.786 -22.904 1.00 93.38 587 LEU A CA 1
ATOM 4469 C C . LEU A 1 587 ? 6.138 -12.369 -24.299 1.00 93.38 587 LEU A C 1
ATOM 4471 O O . LEU A 1 587 ? 5.494 -13.411 -24.426 1.00 93.38 587 LEU A O 1
ATOM 4475 N N . TYR A 1 588 ? 6.666 -11.697 -25.314 1.00 93.81 588 TYR A N 1
ATOM 4476 C CA . TYR A 1 588 ? 6.464 -12.071 -26.710 1.00 93.81 588 TYR A CA 1
ATOM 4477 C C . TYR A 1 588 ? 7.811 -12.318 -27.373 1.00 93.81 588 TYR A C 1
ATOM 4479 O O . TYR A 1 588 ? 8.682 -11.444 -27.334 1.00 93.81 588 TYR A O 1
ATOM 4487 N N . ASP A 1 589 ? 7.973 -13.487 -27.982 1.00 94.81 589 ASP A N 1
ATOM 4488 C CA . ASP A 1 589 ? 9.159 -13.819 -28.764 1.00 94.81 589 ASP A CA 1
ATOM 4489 C C . ASP A 1 589 ? 9.036 -13.233 -30.185 1.00 94.81 589 ASP A C 1
ATOM 4491 O O . ASP A 1 589 ? 8.139 -13.625 -30.941 1.00 94.81 589 ASP A O 1
ATOM 4495 N N . PRO A 1 590 ? 9.925 -12.311 -30.607 1.00 92.62 590 PRO A N 1
ATOM 4496 C CA . PRO A 1 590 ? 9.880 -11.740 -31.953 1.00 92.62 590 PRO A CA 1
ATOM 4497 C C . PRO A 1 590 ? 10.104 -12.757 -33.073 1.00 92.62 590 PRO A C 1
ATOM 4499 O O . PRO A 1 590 ? 9.689 -12.522 -34.212 1.00 92.62 590 PRO A O 1
ATOM 4502 N N . GLN A 1 591 ? 10.721 -13.899 -32.793 1.00 91.25 591 GLN A N 1
ATOM 4503 C CA . GLN A 1 591 ? 10.958 -14.945 -33.786 1.00 91.25 591 GLN A CA 1
ATOM 4504 C C . GLN A 1 591 ? 9.677 -15.745 -34.078 1.00 91.25 591 GLN A C 1
ATOM 4506 O O . GLN A 1 591 ? 9.507 -16.249 -35.192 1.00 91.25 591 GLN A O 1
ATOM 4511 N N . ASN A 1 592 ? 8.724 -15.781 -33.140 1.00 92.00 592 ASN A N 1
ATOM 4512 C CA . ASN A 1 592 ? 7.447 -16.476 -33.277 1.00 92.00 592 ASN A CA 1
ATOM 4513 C C . ASN A 1 592 ? 6.358 -15.560 -33.864 1.00 92.00 592 ASN A C 1
ATOM 4515 O O . ASN A 1 592 ? 5.899 -14.618 -33.223 1.00 92.00 592 ASN A O 1
ATOM 4519 N N . SER A 1 593 ? 5.875 -15.867 -35.071 1.00 90.00 593 SER A N 1
ATOM 4520 C CA . SER A 1 593 ? 4.836 -15.076 -35.755 1.00 90.00 593 SER A CA 1
ATOM 4521 C C . SER A 1 593 ? 3.507 -14.977 -34.993 1.00 90.00 593 SER A C 1
ATOM 4523 O O . SER A 1 593 ? 2.806 -13.969 -35.116 1.00 90.00 593 SER A O 1
ATOM 4525 N N . THR A 1 594 ? 3.164 -15.986 -34.187 1.00 91.25 594 THR A N 1
ATOM 4526 C CA . THR A 1 594 ? 1.961 -15.958 -33.341 1.00 91.25 594 THR A CA 1
ATOM 4527 C C . THR A 1 594 ? 2.112 -14.917 -32.240 1.00 91.25 594 THR A C 1
ATOM 4529 O O . THR A 1 594 ? 1.211 -14.106 -32.039 1.00 91.25 594 THR A O 1
ATOM 4532 N N . ASP A 1 595 ? 3.273 -14.873 -31.586 1.00 92.31 595 ASP A N 1
ATOM 4533 C CA . ASP A 1 595 ? 3.567 -13.897 -30.535 1.00 92.31 595 ASP A CA 1
ATOM 4534 C C . ASP A 1 595 ? 3.585 -12.471 -31.085 1.00 92.31 595 ASP A C 1
ATOM 4536 O O . ASP A 1 595 ? 3.043 -11.572 -30.449 1.00 92.31 595 ASP A O 1
ATOM 4540 N N . ARG A 1 596 ? 4.106 -12.268 -32.301 1.00 89.88 596 ARG A N 1
ATOM 4541 C CA . ARG A 1 596 ? 4.032 -10.975 -33.009 1.00 89.88 596 ARG A CA 1
ATOM 4542 C C . ARG A 1 596 ? 2.601 -10.494 -33.200 1.00 89.88 596 ARG A C 1
ATOM 4544 O O . ARG A 1 596 ? 2.260 -9.374 -32.828 1.00 89.88 596 ARG A O 1
ATOM 4551 N N . THR A 1 597 ? 1.752 -11.380 -33.710 1.00 87.38 597 THR A N 1
ATOM 4552 C CA . THR A 1 597 ? 0.329 -11.087 -33.923 1.00 87.38 597 THR A CA 1
ATOM 4553 C C . THR A 1 597 ? -0.372 -10.782 -32.597 1.00 87.38 597 THR A C 1
ATOM 4555 O O . THR A 1 597 ? -1.155 -9.834 -32.494 1.00 87.38 597 THR A O 1
ATOM 4558 N N . LEU A 1 598 ? -0.066 -11.552 -31.547 1.00 89.00 598 LEU A N 1
ATOM 4559 C CA . LEU A 1 598 ? -0.637 -11.344 -30.221 1.00 89.00 598 LEU A CA 1
ATOM 4560 C C . LEU A 1 598 ? -0.187 -10.018 -29.604 1.00 89.00 598 LEU A C 1
ATOM 4562 O O . LEU A 1 598 ? -1.047 -9.292 -29.109 1.00 89.00 598 LEU A O 1
ATOM 4566 N N . ALA A 1 599 ? 1.102 -9.675 -29.676 1.00 88.19 599 ALA A N 1
ATOM 4567 C CA . ALA A 1 599 ? 1.646 -8.412 -29.178 1.00 88.19 599 ALA A CA 1
ATOM 4568 C C . ALA A 1 599 ? 0.925 -7.202 -29.794 1.00 88.19 599 ALA A C 1
ATOM 4570 O O . ALA A 1 599 ? 0.545 -6.273 -29.075 1.00 88.19 599 ALA A O 1
ATOM 4571 N N . GLN A 1 600 ? 0.648 -7.256 -31.101 1.00 82.69 600 GLN A N 1
ATOM 4572 C CA . GLN A 1 600 ? -0.107 -6.224 -31.808 1.00 82.69 600 GLN A CA 1
ATOM 4573 C C . GLN A 1 600 ? -1.572 -6.161 -31.346 1.00 82.69 600 GLN A C 1
ATOM 4575 O O . GLN A 1 600 ? -2.069 -5.095 -30.989 1.00 82.69 600 GLN A O 1
ATOM 4580 N N . SER A 1 601 ? -2.264 -7.304 -31.292 1.00 81.88 601 SER A N 1
ATOM 4581 C CA . SER A 1 601 ? -3.689 -7.365 -30.913 1.00 81.88 601 SER A CA 1
ATOM 4582 C C . SER A 1 601 ? -3.972 -6.987 -29.453 1.00 81.88 601 SER A C 1
ATOM 4584 O O . SER A 1 601 ? -5.101 -6.656 -29.098 1.00 81.88 601 SER A O 1
ATOM 4586 N N . ARG A 1 602 ? -2.950 -7.051 -28.594 1.00 81.44 602 ARG A N 1
ATOM 4587 C CA . ARG A 1 602 ? -3.043 -6.834 -27.147 1.00 81.44 602 ARG A CA 1
ATOM 4588 C C . ARG A 1 602 ? -2.511 -5.474 -26.704 1.00 81.44 602 ARG A C 1
ATOM 4590 O O . ARG A 1 602 ? -2.267 -5.299 -25.518 1.00 81.44 602 ARG A O 1
ATOM 4597 N N . ALA A 1 603 ? -2.293 -4.532 -27.624 1.00 78.12 603 ALA A N 1
ATOM 4598 C CA . ALA A 1 603 ? -1.729 -3.218 -27.298 1.00 78.12 603 ALA A CA 1
ATOM 4599 C C . ALA A 1 603 ? -0.455 -3.317 -26.427 1.00 78.12 603 ALA A C 1
ATOM 4601 O O . ALA A 1 603 ? -0.234 -2.509 -25.526 1.00 78.12 603 ALA A O 1
ATOM 4602 N N . TYR A 1 604 ? 0.354 -4.364 -26.646 1.00 85.38 604 TYR A N 1
ATOM 4603 C CA . TYR A 1 604 ? 1.637 -4.506 -25.963 1.00 85.38 604 TYR A CA 1
ATOM 4604 C C . TYR A 1 604 ? 2.642 -3.516 -26.544 1.00 85.38 604 TYR A C 1
ATOM 4606 O O . TYR A 1 604 ? 3.327 -2.820 -25.801 1.00 85.38 604 TYR A O 1
ATOM 4614 N N . CYS A 1 605 ? 2.693 -3.436 -27.874 1.00 84.56 605 CYS A N 1
ATOM 4615 C CA . CYS A 1 605 ? 3.446 -2.406 -28.572 1.00 84.56 605 CYS A CA 1
ATOM 4616 C C . CYS A 1 605 ? 2.666 -1.079 -28.532 1.00 84.56 605 CYS A C 1
ATOM 4618 O O . CYS A 1 605 ? 1.439 -1.110 -28.691 1.00 84.56 605 CYS A O 1
ATOM 4620 N N . PRO A 1 606 ? 3.343 0.066 -28.325 1.00 77.94 606 PRO A N 1
ATOM 4621 C CA . PRO A 1 606 ? 2.713 1.381 -28.366 1.00 77.94 606 PRO A CA 1
ATOM 4622 C C . PRO A 1 606 ? 1.855 1.587 -29.623 1.00 77.94 606 PRO A C 1
ATOM 4624 O O . PRO A 1 606 ? 2.241 1.210 -30.731 1.00 77.94 606 PRO A O 1
ATOM 4627 N N . ALA A 1 607 ? 0.661 2.156 -29.438 1.00 66.56 607 ALA A N 1
ATOM 4628 C CA . ALA A 1 607 ? -0.255 2.445 -30.534 1.00 66.56 607 ALA A CA 1
ATOM 4629 C C . ALA A 1 607 ? 0.220 3.669 -31.332 1.00 66.56 607 ALA A C 1
ATOM 4631 O O . ALA A 1 607 ? 0.750 4.619 -30.765 1.00 66.56 607 ALA A O 1
ATOM 4632 N N . ALA A 1 608 ? -0.018 3.662 -32.645 1.00 56.78 608 ALA A N 1
ATOM 4633 C CA . ALA A 1 608 ? 0.311 4.781 -33.521 1.00 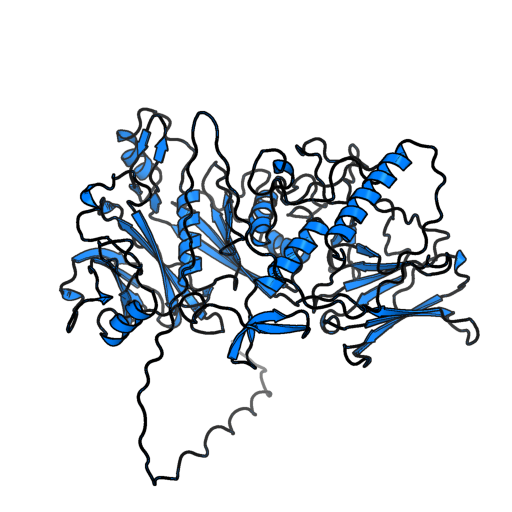56.78 608 ALA A CA 1
ATOM 4634 C C . ALA A 1 608 ? -0.504 6.031 -33.148 1.00 56.78 608 ALA A C 1
ATOM 4636 O O . ALA A 1 608 ? -1.711 6.081 -33.398 1.00 56.78 608 ALA A O 1
ATOM 4637 N N . THR A 1 609 ? 0.137 7.062 -32.605 1.00 47.75 609 THR A N 1
ATOM 4638 C CA . THR A 1 609 ? -0.464 8.393 -32.509 1.00 47.75 609 THR A CA 1
ATOM 4639 C C . THR A 1 609 ? -0.286 9.096 -33.852 1.00 47.75 609 THR A C 1
ATOM 4641 O O . THR A 1 609 ? 0.756 9.667 -34.130 1.00 47.75 609 THR A O 1
ATOM 4644 N N . VAL A 1 610 ? -1.327 9.041 -34.687 1.00 43.69 610 VAL A N 1
ATOM 4645 C CA . VAL A 1 610 ? -1.511 9.826 -35.927 1.00 43.69 610 VAL A CA 1
ATOM 4646 C C . VAL A 1 610 ? -0.456 9.609 -37.037 1.00 43.69 610 VAL A C 1
ATOM 4648 O O . VAL A 1 610 ? 0.648 10.121 -36.985 1.00 43.69 610 VAL A O 1
ATOM 4651 N N . ALA A 1 611 ? -0.850 8.926 -38.122 1.00 43.97 611 ALA A N 1
ATOM 4652 C CA . ALA A 1 611 ? -0.156 8.799 -39.425 1.00 43.97 611 ALA A CA 1
ATOM 4653 C C . ALA A 1 611 ? 1.277 8.201 -39.470 1.00 43.97 611 ALA A C 1
ATOM 4655 O O . ALA A 1 611 ? 1.649 7.630 -40.497 1.00 43.97 611 ALA A O 1
ATOM 4656 N N . SER A 1 612 ? 2.060 8.244 -38.395 1.00 50.12 612 SER A N 1
ATOM 4657 C CA . SER A 1 612 ? 3.349 7.565 -38.229 1.00 50.12 612 SER A CA 1
ATOM 4658 C C . SER A 1 612 ? 3.132 6.307 -37.395 1.00 50.12 612 SER A C 1
ATOM 4660 O O . SER A 1 612 ? 2.860 6.368 -36.202 1.00 50.12 612 SER A O 1
ATOM 4662 N N . GLY A 1 613 ? 3.150 5.145 -38.048 1.00 56.09 613 GLY A N 1
ATOM 4663 C CA . GLY A 1 613 ? 2.861 3.875 -37.392 1.00 56.09 613 GLY A CA 1
ATOM 4664 C C . GLY A 1 613 ? 3.794 3.604 -36.207 1.00 56.09 613 GLY A C 1
ATOM 4665 O O . GLY A 1 613 ? 4.985 3.473 -36.432 1.00 56.09 613 GLY A O 1
ATOM 4666 N N . GLY A 1 614 ? 3.240 3.444 -35.004 1.00 66.62 614 GLY A N 1
ATOM 4667 C CA . GLY A 1 614 ? 4.006 3.044 -33.820 1.00 66.62 614 GLY A CA 1
ATOM 4668 C C . GLY A 1 614 ? 4.141 1.534 -33.650 1.00 66.62 614 GLY A C 1
ATOM 4669 O O . GLY A 1 614 ? 3.309 0.795 -34.171 1.00 66.62 614 GLY A O 1
ATOM 4670 N N . GLY A 1 615 ? 5.177 1.057 -32.966 1.00 80.75 615 GLY A N 1
ATOM 4671 C CA . GLY A 1 615 ? 5.450 -0.378 -32.861 1.00 80.75 615 GLY A CA 1
ATOM 4672 C C . GLY A 1 615 ? 6.428 -0.758 -31.757 1.00 80.75 615 GLY A C 1
ATOM 4673 O O . GLY A 1 615 ? 6.799 0.051 -30.912 1.00 80.75 615 GLY A O 1
ATOM 4674 N N . CYS A 1 616 ? 6.826 -2.028 -31.741 1.00 88.06 616 CYS A N 1
ATOM 4675 C CA . CYS A 1 616 ? 7.931 -2.510 -30.925 1.00 88.06 616 CYS A CA 1
ATOM 4676 C C . CYS A 1 616 ? 9.211 -2.436 -31.766 1.00 88.06 616 CYS A C 1
ATOM 4678 O O . CYS A 1 616 ? 9.505 -3.331 -32.556 1.00 88.06 616 CYS A O 1
ATOM 4680 N N . ASP A 1 617 ? 9.985 -1.369 -31.601 1.00 87.56 617 ASP A N 1
ATOM 4681 C CA . ASP A 1 617 ? 11.188 -1.107 -32.401 1.00 87.56 617 ASP A CA 1
ATOM 4682 C C . ASP A 1 617 ? 12.468 -1.704 -31.797 1.00 87.56 617 ASP A C 1
ATOM 4684 O O . ASP A 1 617 ? 13.560 -1.589 -32.361 1.00 87.56 617 ASP A O 1
ATOM 4688 N N . TYR A 1 618 ? 12.341 -2.376 -30.654 1.00 90.62 618 TYR A N 1
ATOM 4689 C CA . TYR A 1 618 ? 13.450 -2.959 -29.913 1.00 90.62 618 TYR A CA 1
ATOM 4690 C C . TYR A 1 618 ? 13.129 -4.378 -29.451 1.00 90.62 618 TYR A C 1
ATOM 4692 O O . TYR A 1 618 ? 11.989 -4.724 -29.129 1.00 90.62 618 TYR A O 1
ATOM 4700 N N . SER A 1 619 ? 14.170 -5.198 -29.358 1.00 93.75 619 SER A N 1
ATOM 4701 C CA . SER A 1 619 ? 14.106 -6.528 -28.758 1.00 93.75 619 SER A CA 1
ATOM 4702 C C . SER A 1 619 ? 15.373 -6.823 -27.972 1.00 93.75 619 SER A C 1
ATOM 4704 O O . SER A 1 619 ? 16.420 -6.202 -28.166 1.00 93.75 619 SER A O 1
ATOM 4706 N N . VAL A 1 620 ? 15.277 -7.768 -27.047 1.00 95.56 620 VAL A N 1
ATOM 4707 C CA . VAL A 1 620 ? 16.375 -8.144 -26.167 1.00 95.56 620 VAL A CA 1
ATOM 4708 C C . VAL A 1 620 ? 16.585 -9.647 -26.196 1.00 95.56 620 VAL A C 1
ATOM 4710 O O . VAL A 1 620 ? 15.644 -10.409 -25.999 1.00 95.56 620 VAL A O 1
ATOM 4713 N N . LYS A 1 621 ? 17.830 -10.077 -26.399 1.00 96.81 621 LYS A N 1
ATOM 4714 C CA . LYS A 1 621 ? 18.260 -11.451 -26.123 1.00 96.81 621 LYS A CA 1
ATOM 4715 C C . LYS A 1 621 ? 18.785 -11.514 -24.698 1.00 96.81 621 LYS A C 1
ATOM 4717 O O . LYS A 1 621 ? 19.637 -10.711 -24.316 1.00 96.81 621 LYS A O 1
ATOM 4722 N N . VAL A 1 622 ? 18.303 -12.485 -23.940 1.00 97.56 622 VAL A N 1
ATOM 4723 C CA . VAL A 1 622 ? 18.682 -12.726 -22.550 1.00 97.56 622 VAL A CA 1
ATOM 4724 C C . VAL A 1 622 ? 19.220 -14.143 -22.439 1.00 97.56 622 VAL A C 1
ATOM 4726 O O . VAL A 1 622 ? 18.554 -15.090 -22.852 1.00 97.56 622 VAL A O 1
ATOM 4729 N N . VAL A 1 623 ? 20.409 -14.288 -21.861 1.00 97.69 623 VAL A N 1
ATOM 4730 C CA . VAL A 1 623 ? 20.962 -15.593 -21.482 1.00 97.69 623 VAL A CA 1
ATOM 4731 C C . VAL A 1 623 ? 20.749 -15.784 -19.983 1.00 97.69 623 VAL A C 1
ATOM 4733 O O . VAL A 1 623 ? 21.348 -15.063 -19.180 1.00 97.69 623 VAL A O 1
ATOM 4736 N N . GLN A 1 624 ? 19.900 -16.740 -19.601 1.00 96.31 624 GLN A N 1
ATOM 4737 C CA . GLN A 1 624 ? 19.648 -17.133 -18.209 1.00 96.31 624 GLN A CA 1
ATOM 4738 C C . GLN A 1 624 ? 20.128 -18.564 -17.989 1.00 96.31 624 GLN A C 1
ATOM 4740 O O . GLN A 1 624 ? 19.652 -19.487 -18.642 1.00 96.31 624 GLN A O 1
ATOM 4745 N N . GLY A 1 625 ? 21.100 -18.764 -17.097 1.00 93.06 625 GLY A N 1
ATOM 4746 C CA . GLY A 1 625 ? 21.704 -20.084 -16.904 1.00 93.06 625 GLY A CA 1
ATOM 4747 C C . GLY A 1 625 ? 22.291 -20.642 -18.210 1.00 93.06 625 GLY A C 1
ATOM 4748 O O . GLY A 1 625 ? 23.332 -20.166 -18.674 1.00 93.06 625 GLY A O 1
ATOM 4749 N N . THR A 1 626 ? 21.635 -21.662 -18.770 1.00 91.75 626 THR A N 1
ATOM 4750 C CA . THR A 1 626 ? 21.943 -22.272 -20.080 1.00 91.75 626 THR A CA 1
ATOM 4751 C C . THR A 1 626 ? 20.923 -21.930 -21.167 1.00 91.75 626 THR A C 1
ATOM 4753 O O . THR A 1 626 ? 21.119 -22.300 -22.322 1.00 91.75 626 THR A O 1
ATOM 4756 N N . GLU A 1 627 ? 19.826 -21.266 -20.812 1.00 95.12 627 GLU A N 1
ATOM 4757 C CA . GLU A 1 627 ? 18.750 -20.895 -21.723 1.00 95.12 627 GLU A CA 1
ATOM 4758 C C . GLU A 1 627 ? 19.035 -19.544 -22.378 1.00 95.12 627 GLU A C 1
ATOM 4760 O O . GLU A 1 627 ? 19.661 -18.654 -21.798 1.00 95.12 627 GLU A O 1
ATOM 4765 N N . THR A 1 628 ? 18.578 -19.393 -23.618 1.00 96.06 628 THR A N 1
ATOM 4766 C CA . THR A 1 628 ? 18.615 -18.130 -24.354 1.00 96.06 628 THR A CA 1
ATOM 4767 C C . THR A 1 628 ? 17.219 -17.843 -24.868 1.00 96.06 628 THR A C 1
ATOM 4769 O O . THR A 1 628 ? 16.660 -18.655 -25.602 1.00 96.06 628 THR A O 1
ATOM 4772 N N . SER A 1 629 ? 16.694 -16.677 -24.515 1.00 96.50 629 SER A N 1
ATOM 4773 C CA . SER A 1 629 ? 15.367 -16.222 -24.926 1.00 96.50 629 SER A CA 1
ATOM 4774 C C . SER A 1 629 ? 15.467 -14.852 -25.572 1.00 96.50 629 SER A C 1
ATOM 4776 O O . SER A 1 629 ? 16.335 -14.054 -25.209 1.00 96.50 629 SER A O 1
ATOM 4778 N N . VAL A 1 630 ? 14.572 -14.563 -26.513 1.00 96.00 630 VAL A N 1
ATOM 4779 C CA . VAL A 1 630 ? 14.450 -13.241 -27.128 1.00 96.00 630 VAL A CA 1
ATOM 4780 C C . VAL A 1 630 ? 13.073 -12.682 -26.802 1.00 96.00 630 VAL A C 1
ATOM 4782 O O . VAL A 1 630 ? 12.075 -13.385 -26.916 1.00 96.00 630 VAL A O 1
ATOM 4785 N N . TYR A 1 631 ? 13.018 -11.421 -26.386 1.00 96.00 631 TYR A N 1
ATOM 4786 C CA . TYR A 1 631 ? 11.779 -10.746 -26.016 1.00 96.00 631 TYR A CA 1
ATOM 4787 C C . TYR A 1 631 ? 11.634 -9.442 -26.790 1.00 96.00 631 TYR A C 1
ATOM 4789 O O . TYR A 1 631 ? 12.599 -8.688 -26.936 1.00 96.00 631 TYR A O 1
ATOM 4797 N N . MET A 1 632 ? 10.425 -9.151 -27.263 1.00 94.06 632 MET A N 1
ATOM 4798 C CA . MET A 1 632 ? 10.068 -7.804 -27.706 1.00 94.06 632 MET A CA 1
ATOM 4799 C C . MET A 1 632 ? 10.104 -6.839 -26.528 1.00 94.06 632 MET A C 1
ATOM 4801 O O . MET A 1 632 ? 9.814 -7.225 -25.396 1.00 94.06 632 MET A O 1
ATOM 4805 N N . LEU A 1 633 ? 10.417 -5.579 -26.806 1.00 92.00 633 LEU A N 1
ATOM 4806 C CA . LEU A 1 633 ? 10.301 -4.496 -25.842 1.00 92.00 633 LEU A CA 1
ATOM 4807 C C . LEU A 1 633 ? 9.203 -3.527 -26.294 1.00 92.00 633 LEU A C 1
ATOM 4809 O O . LEU A 1 633 ? 9.171 -3.169 -27.472 1.00 92.00 633 LEU A O 1
ATOM 4813 N N . PRO A 1 634 ? 8.326 -3.065 -25.382 1.00 86.81 634 PRO A N 1
ATOM 4814 C CA . PRO A 1 634 ? 7.228 -2.164 -25.713 1.00 86.81 634 PRO A CA 1
ATOM 4815 C C . PRO A 1 634 ? 7.746 -0.721 -25.782 1.00 86.81 634 PRO A C 1
ATOM 4817 O O . PRO A 1 634 ? 7.380 0.132 -24.975 1.00 86.81 634 PRO A O 1
ATOM 4820 N N . ILE A 1 635 ? 8.677 -0.478 -26.700 1.00 84.88 635 ILE A N 1
ATOM 4821 C CA . ILE A 1 635 ? 9.237 0.835 -27.007 1.00 84.88 635 ILE A CA 1
ATOM 4822 C C . ILE A 1 635 ? 9.126 1.045 -28.505 1.00 84.88 635 ILE A C 1
ATOM 4824 O O . ILE A 1 635 ? 9.576 0.209 -29.287 1.00 84.88 635 ILE A O 1
ATOM 4828 N N . ASP A 1 636 ? 8.597 2.206 -28.854 1.00 80.88 636 ASP A N 1
ATOM 4829 C CA . ASP A 1 636 ? 8.549 2.727 -30.206 1.00 80.88 636 ASP A CA 1
ATOM 4830 C C . ASP A 1 636 ? 9.689 3.738 -30.417 1.00 80.88 636 ASP A C 1
ATOM 4832 O O . ASP A 1 636 ? 9.970 4.570 -29.548 1.00 80.88 636 ASP A O 1
ATOM 4836 N N . ASP A 1 637 ? 10.370 3.628 -31.551 1.00 73.69 637 ASP A N 1
ATOM 4837 C CA . ASP A 1 637 ? 11.429 4.509 -32.058 1.00 73.69 637 ASP A CA 1
ATOM 4838 C C . ASP A 1 637 ? 10.845 5.485 -33.101 1.00 73.69 637 ASP A C 1
ATOM 4840 O O . ASP A 1 637 ? 11.604 6.224 -33.704 1.00 73.69 637 ASP A O 1
ATOM 4844 N N . GLU A 1 638 ? 9.526 5.490 -33.362 1.00 62.25 638 GLU A N 1
ATOM 4845 C CA . GLU A 1 638 ? 8.835 6.274 -34.407 1.00 62.25 638 GLU A CA 1
ATOM 4846 C C . GLU A 1 638 ? 9.686 6.472 -35.669 1.00 62.25 638 GLU A C 1
ATOM 4848 O O . GLU A 1 638 ? 10.030 7.580 -36.110 1.00 62.25 638 GLU A O 1
ATOM 4853 N N . THR A 1 639 ? 10.025 5.358 -36.301 1.00 52.47 639 THR A N 1
ATOM 4854 C CA . THR A 1 639 ? 10.647 5.371 -37.620 1.00 52.47 639 THR A CA 1
ATOM 4855 C C . THR A 1 639 ? 9.605 5.720 -38.681 1.00 52.47 639 THR A C 1
ATOM 4857 O O . THR A 1 639 ? 9.095 4.833 -39.347 1.00 52.47 639 THR A O 1
ATOM 4860 N N . ASN A 1 640 ? 9.277 7.015 -38.821 1.00 43.84 640 ASN A N 1
ATOM 4861 C CA . ASN A 1 640 ? 8.868 7.683 -40.071 1.00 43.84 640 ASN A CA 1
ATOM 4862 C C . ASN A 1 640 ? 8.796 9.223 -39.890 1.00 43.84 640 ASN A C 1
ATOM 4864 O O . ASN A 1 640 ? 7.751 9.801 -39.620 1.00 43.84 640 ASN A O 1
ATOM 4868 N N . ASN A 1 641 ? 9.928 9.900 -40.114 1.00 40.84 641 ASN A N 1
ATOM 4869 C CA . ASN A 1 641 ? 10.080 11.342 -40.395 1.00 40.84 641 ASN A CA 1
ATOM 4870 C C . ASN A 1 641 ? 9.808 12.410 -39.308 1.00 40.84 641 ASN A C 1
ATOM 4872 O O . ASN A 1 641 ? 10.304 13.519 -39.500 1.00 40.84 641 ASN A O 1
ATOM 4876 N N . LEU A 1 642 ? 9.146 12.136 -38.178 1.00 44.84 642 LEU A N 1
ATOM 4877 C CA . LEU A 1 642 ? 8.938 13.156 -37.121 1.00 44.84 642 LEU A CA 1
ATOM 4878 C C . LEU A 1 642 ? 10.059 13.218 -36.061 1.00 44.84 642 LEU A C 1
ATOM 4880 O O . LEU A 1 642 ? 10.250 14.248 -35.418 1.00 44.84 642 LEU A O 1
ATOM 4884 N N . GLN A 1 643 ? 10.886 12.177 -35.923 1.00 48.38 643 GLN A N 1
ATOM 4885 C CA . GLN A 1 643 ? 11.955 12.158 -34.912 1.00 48.38 643 GLN A CA 1
ATOM 4886 C C . GLN A 1 643 ? 13.279 12.826 -35.310 1.00 48.38 643 GLN A C 1
ATOM 4888 O O . GLN A 1 643 ? 14.130 13.045 -34.450 1.00 48.38 643 GLN A O 1
ATOM 4893 N N . ARG A 1 644 ? 13.459 13.269 -36.566 1.00 49.25 644 ARG A N 1
ATOM 4894 C CA . ARG A 1 644 ? 14.603 14.149 -36.904 1.00 49.25 644 ARG A CA 1
ATOM 4895 C C . ARG A 1 644 ? 14.514 15.535 -36.250 1.00 49.25 644 ARG A C 1
ATOM 4897 O O . ARG A 1 644 ? 15.473 16.296 -36.342 1.00 49.25 644 ARG A O 1
ATOM 4904 N N . THR A 1 645 ? 13.397 15.855 -35.597 1.00 54.69 645 THR A N 1
ATOM 4905 C CA . THR A 1 645 ? 13.170 17.124 -34.893 1.00 54.69 645 THR A CA 1
ATOM 4906 C C . THR A 1 645 ? 13.181 17.017 -33.365 1.00 54.69 645 THR A C 1
ATOM 4908 O O . THR A 1 645 ? 13.108 18.054 -32.709 1.00 54.69 645 THR A O 1
ATOM 4911 N N . VAL A 1 646 ? 13.321 15.820 -32.775 1.00 64.44 646 VAL A N 1
ATOM 4912 C CA . VAL A 1 646 ? 13.446 15.679 -31.311 1.00 64.44 646 VAL A CA 1
ATOM 4913 C C . VAL A 1 646 ? 14.858 16.090 -30.893 1.00 64.44 646 VAL A C 1
ATOM 4915 O O . VAL A 1 646 ? 15.850 15.519 -31.344 1.00 64.44 646 VAL A O 1
ATOM 4918 N N . ALA A 1 647 ? 14.972 17.116 -30.051 1.00 69.31 647 ALA A N 1
ATOM 4919 C CA . ALA A 1 647 ? 16.268 17.590 -29.578 1.00 69.31 647 ALA A CA 1
ATOM 4920 C C . ALA A 1 647 ? 16.919 16.568 -28.627 1.00 69.31 647 ALA A C 1
ATOM 4922 O O . ALA A 1 647 ? 16.233 15.903 -27.859 1.00 69.31 647 ALA A O 1
ATOM 4923 N N . LEU A 1 648 ? 18.258 16.510 -28.586 1.00 72.06 648 LEU A N 1
ATOM 4924 C CA . LEU A 1 648 ? 19.020 15.678 -27.627 1.00 72.06 648 LEU A CA 1
ATOM 4925 C C . LEU A 1 648 ? 18.684 15.955 -26.150 1.00 72.06 648 LEU A C 1
ATOM 4927 O O . LEU A 1 648 ? 19.028 15.170 -25.266 1.00 72.06 648 LEU A O 1
ATOM 4931 N N . THR A 1 649 ? 18.079 17.108 -25.892 1.00 72.06 649 THR A N 1
ATOM 4932 C CA . THR A 1 649 ? 17.698 17.599 -24.572 1.00 72.06 649 THR A CA 1
ATOM 4933 C C . THR A 1 649 ? 16.213 17.402 -24.291 1.00 72.06 649 THR A C 1
ATOM 4935 O O . THR A 1 649 ? 15.766 17.783 -23.218 1.00 72.06 649 THR A O 1
ATOM 4938 N N . ASP A 1 650 ? 15.433 16.855 -25.226 1.00 73.62 650 ASP A N 1
ATOM 4939 C CA . ASP A 1 650 ? 14.016 16.543 -25.031 1.00 73.62 650 ASP A CA 1
ATOM 4940 C C . ASP A 1 650 ? 13.834 15.391 -24.037 1.00 73.62 650 ASP A C 1
ATOM 4942 O O . ASP A 1 650 ? 14.555 14.403 -24.110 1.00 73.62 650 ASP A O 1
ATOM 4946 N N . ASP A 1 651 ? 12.849 15.480 -23.141 1.00 68.81 651 ASP A N 1
ATOM 4947 C CA . ASP A 1 651 ? 12.557 14.410 -22.179 1.00 68.81 651 ASP A CA 1
ATOM 4948 C C . ASP A 1 651 ? 12.126 13.106 -22.876 1.00 68.81 651 ASP A C 1
ATOM 4950 O O . ASP A 1 651 ? 12.270 12.018 -22.319 1.00 68.81 651 ASP A O 1
ATOM 4954 N N . ASN A 1 652 ? 11.646 13.194 -24.121 1.00 73.19 652 ASN A N 1
ATOM 4955 C CA . ASN A 1 652 ? 11.275 12.054 -24.953 1.00 73.19 652 ASN A CA 1
ATOM 4956 C C . ASN A 1 652 ? 12.443 11.428 -25.728 1.00 73.19 652 ASN A C 1
ATOM 4958 O O . ASN A 1 652 ? 12.238 10.395 -26.368 1.00 73.19 652 ASN A O 1
ATOM 4962 N N . ALA A 1 653 ? 13.648 12.005 -25.680 1.00 75.62 653 ALA A N 1
ATOM 4963 C CA . ALA A 1 653 ? 14.811 11.510 -26.420 1.00 75.62 653 ALA A CA 1
ATOM 4964 C C . ALA A 1 653 ? 15.369 10.179 -25.880 1.00 75.62 653 ALA A C 1
ATOM 4966 O O . ALA A 1 653 ? 16.032 9.447 -26.626 1.00 75.62 653 ALA A O 1
ATOM 4967 N N . VAL A 1 654 ? 15.108 9.854 -24.610 1.00 80.88 654 VAL A N 1
ATOM 4968 C CA . VAL A 1 654 ? 15.346 8.530 -24.018 1.00 80.88 654 VAL A CA 1
ATOM 4969 C C . VAL A 1 654 ? 14.032 7.953 -23.512 1.00 80.88 654 VAL A C 1
ATOM 4971 O O . VAL A 1 654 ? 13.332 8.569 -22.710 1.00 80.88 654 VAL A O 1
ATOM 4974 N N . LYS A 1 655 ? 13.733 6.720 -23.911 1.00 83.19 655 LYS A N 1
ATOM 4975 C CA . LYS A 1 655 ? 12.610 5.941 -23.397 1.00 83.19 655 LYS A CA 1
ATOM 4976 C C . LYS A 1 655 ? 13.121 4.872 -22.442 1.00 83.19 655 LYS A C 1
ATOM 4978 O O . LYS A 1 655 ? 14.141 4.233 -22.686 1.00 83.19 655 LYS A O 1
ATOM 4983 N N . HIS A 1 656 ? 12.397 4.683 -21.345 1.00 86.50 656 HIS A N 1
ATOM 4984 C CA . HIS A 1 656 ? 12.663 3.608 -20.397 1.00 86.50 656 HIS A CA 1
ATOM 4985 C C . HIS A 1 656 ? 11.580 2.545 -20.517 1.00 86.50 656 HIS A C 1
ATOM 4987 O O . HIS A 1 656 ? 10.399 2.866 -20.644 1.00 86.50 656 HIS A O 1
ATOM 4993 N N . THR A 1 657 ? 11.970 1.280 -20.423 1.00 90.25 657 THR A N 1
ATOM 4994 C CA . THR A 1 657 ? 11.026 0.167 -20.299 1.00 90.25 657 THR A CA 1
ATOM 4995 C C . THR A 1 657 ? 11.592 -0.914 -19.402 1.00 90.25 657 THR A C 1
ATOM 4997 O O . THR A 1 657 ? 12.793 -0.940 -19.116 1.00 90.25 657 THR A O 1
ATOM 5000 N N . ALA A 1 658 ? 10.729 -1.824 -18.970 1.00 92.62 658 ALA A N 1
ATOM 5001 C CA . ALA A 1 658 ? 11.150 -3.005 -18.251 1.00 92.62 658 ALA A CA 1
ATOM 5002 C C . ALA A 1 658 ? 10.260 -4.210 -18.565 1.00 92.62 658 ALA A C 1
ATOM 5004 O O . ALA A 1 658 ? 9.076 -4.071 -18.878 1.00 92.62 658 ALA A O 1
ATOM 5005 N N . ILE A 1 659 ? 10.843 -5.399 -18.435 1.00 94.94 659 ILE A N 1
ATOM 5006 C CA . ILE A 1 659 ? 10.134 -6.682 -18.483 1.00 94.94 659 ILE A CA 1
ATOM 5007 C C . ILE A 1 659 ? 10.487 -7.506 -17.245 1.00 94.94 659 ILE A C 1
ATOM 5009 O O . ILE A 1 659 ? 11.625 -7.467 -16.774 1.00 94.94 659 ILE A O 1
ATOM 5013 N N . ASN A 1 660 ? 9.518 -8.263 -16.733 1.00 95.06 660 ASN A N 1
ATOM 5014 C CA . ASN A 1 660 ? 9.759 -9.259 -15.694 1.00 95.06 660 ASN A CA 1
ATOM 5015 C C . ASN A 1 660 ? 9.889 -10.629 -16.343 1.00 95.06 660 ASN A C 1
ATOM 5017 O O . ASN A 1 660 ? 8.977 -11.062 -17.045 1.00 95.06 660 ASN A O 1
ATOM 5021 N N . ILE A 1 661 ? 10.999 -11.311 -16.078 1.00 95.75 661 ILE A N 1
ATOM 5022 C CA . ILE A 1 661 ? 11.244 -12.681 -16.534 1.00 95.75 661 ILE A CA 1
ATOM 5023 C C . ILE A 1 661 ? 11.295 -13.630 -15.331 1.00 95.75 661 ILE A C 1
ATOM 5025 O O . ILE A 1 661 ? 11.753 -13.219 -14.258 1.00 95.75 661 ILE A O 1
ATOM 5029 N N . PRO A 1 662 ? 10.862 -14.894 -15.474 1.00 95.56 662 PRO A N 1
ATOM 5030 C CA . PRO A 1 662 ? 10.944 -15.864 -14.389 1.00 95.56 662 PRO A CA 1
ATOM 5031 C C . PRO A 1 662 ? 12.389 -16.082 -13.919 1.00 95.56 662 PRO A C 1
ATOM 5033 O O . PRO A 1 662 ? 13.299 -16.324 -14.715 1.00 95.56 662 PRO A O 1
ATOM 5036 N N . ALA A 1 663 ? 12.604 -16.071 -12.604 1.00 96.12 663 ALA A N 1
ATOM 5037 C CA . ALA A 1 663 ? 13.890 -16.426 -12.006 1.00 96.12 663 ALA A CA 1
ATOM 5038 C C . ALA A 1 663 ? 14.180 -17.937 -12.085 1.00 96.12 663 ALA A C 1
ATOM 5040 O O . ALA A 1 663 ? 15.315 -18.358 -11.873 1.00 96.12 663 ALA A O 1
ATOM 5041 N N . SER A 1 664 ? 13.176 -18.757 -12.421 1.00 94.75 664 SER A N 1
ATOM 5042 C CA . SER A 1 664 ? 13.329 -20.202 -12.631 1.00 94.75 664 SER A CA 1
ATOM 5043 C C . SER A 1 664 ? 14.267 -20.556 -13.789 1.00 94.75 664 SER A C 1
ATOM 5045 O O . SER A 1 664 ? 14.824 -21.647 -13.775 1.00 94.75 664 SER A O 1
ATOM 5047 N N . GLY A 1 665 ? 14.492 -19.640 -14.742 1.00 92.25 665 GLY A N 1
ATOM 5048 C CA . GLY A 1 665 ? 15.506 -19.793 -15.799 1.00 92.25 665 GLY A CA 1
ATOM 5049 C C . GLY A 1 665 ? 16.954 -19.670 -15.296 1.00 92.25 665 GLY A C 1
ATOM 5050 O O . GLY A 1 665 ? 17.903 -19.869 -16.049 1.00 92.25 665 GLY A O 1
ATOM 5051 N N . GLY A 1 666 ? 17.155 -19.346 -14.014 1.00 94.38 666 GLY A N 1
ATOM 5052 C CA . GLY A 1 666 ? 18.467 -19.141 -13.408 1.00 94.38 666 GLY A CA 1
ATOM 5053 C C . GLY A 1 666 ? 18.958 -17.695 -13.495 1.00 94.38 666 GLY A C 1
ATOM 5054 O O . GLY A 1 666 ? 18.231 -16.776 -13.885 1.00 94.38 666 GLY A O 1
ATOM 5055 N N . ALA A 1 667 ? 20.213 -17.487 -13.088 1.00 93.94 667 ALA A N 1
ATOM 5056 C CA . ALA A 1 667 ? 20.836 -16.169 -13.093 1.00 93.94 667 ALA A CA 1
ATOM 5057 C C . ALA A 1 667 ? 21.000 -15.642 -14.525 1.00 93.94 667 ALA A C 1
ATOM 5059 O O . ALA A 1 667 ? 21.440 -16.370 -15.419 1.00 93.94 667 ALA A O 1
ATOM 5060 N N . VAL A 1 668 ? 20.675 -14.367 -14.723 1.00 96.38 668 VAL A N 1
ATOM 5061 C CA . VAL A 1 668 ? 20.921 -13.652 -15.978 1.00 96.38 668 VAL A CA 1
ATOM 5062 C C . VAL A 1 668 ? 22.424 -13.416 -16.120 1.00 96.38 668 VAL A C 1
ATOM 5064 O O . VAL A 1 668 ? 23.040 -12.833 -15.232 1.00 96.38 668 VAL A O 1
ATOM 5067 N N . ARG A 1 669 ? 23.005 -13.872 -17.229 1.00 96.25 669 ARG A N 1
ATOM 5068 C CA . ARG A 1 669 ? 24.450 -13.808 -17.508 1.00 96.25 669 ARG A CA 1
ATOM 5069 C C . ARG A 1 669 ? 24.796 -12.803 -18.592 1.00 96.25 669 ARG A C 1
ATOM 5071 O O . ARG A 1 669 ? 25.828 -12.154 -18.522 1.00 96.25 669 ARG A O 1
ATOM 5078 N N . GLU A 1 670 ? 23.924 -12.670 -19.584 1.00 96.69 670 GLU A N 1
ATOM 5079 C CA . GLU A 1 670 ? 24.130 -11.789 -20.729 1.00 96.69 670 GLU A CA 1
ATOM 5080 C C . GLU A 1 670 ? 22.806 -11.151 -21.136 1.00 96.69 670 GLU A C 1
ATOM 5082 O O . GLU A 1 670 ? 21.761 -11.807 -21.155 1.00 96.69 670 GLU A O 1
ATOM 5087 N N . ILE A 1 671 ? 22.876 -9.875 -21.500 1.00 96.88 671 ILE A N 1
ATOM 5088 C CA . ILE A 1 671 ? 21.807 -9.145 -22.168 1.00 96.88 671 ILE A CA 1
ATOM 5089 C C . ILE A 1 671 ? 22.380 -8.493 -23.426 1.00 96.88 671 ILE A C 1
ATOM 5091 O O . ILE A 1 671 ? 23.340 -7.723 -23.352 1.00 96.88 671 ILE A O 1
ATOM 5095 N N . THR A 1 672 ? 21.748 -8.744 -24.569 1.00 95.19 672 THR A N 1
ATOM 5096 C CA . THR A 1 672 ? 22.019 -8.036 -25.825 1.00 95.19 672 THR A CA 1
ATOM 5097 C C . THR A 1 672 ? 20.768 -7.287 -26.257 1.00 95.19 672 THR A C 1
ATOM 5099 O O . THR A 1 672 ? 19.724 -7.907 -26.460 1.00 95.19 672 THR A O 1
ATOM 5102 N N . LEU A 1 673 ? 20.875 -5.966 -26.408 1.00 92.62 673 LEU A N 1
ATOM 5103 C CA . LEU A 1 673 ? 19.797 -5.130 -26.933 1.00 92.62 673 LEU A CA 1
ATOM 5104 C C . LEU A 1 673 ? 19.957 -4.958 -28.446 1.00 92.62 673 LEU A C 1
ATOM 5106 O O . LEU A 1 673 ? 21.036 -4.593 -28.923 1.00 92.62 673 LEU A O 1
ATOM 5110 N N . TYR A 1 674 ? 18.862 -5.156 -29.172 1.00 91.81 674 TYR A N 1
ATOM 5111 C CA . TYR A 1 674 ? 18.784 -5.002 -30.617 1.00 91.81 674 TYR A CA 1
ATOM 5112 C C . TYR A 1 674 ? 17.811 -3.893 -31.004 1.00 91.81 674 TYR A C 1
ATOM 5114 O O . TYR A 1 674 ? 16.750 -3.747 -30.389 1.00 91.81 674 TYR A O 1
ATOM 5122 N N . LYS A 1 675 ? 18.142 -3.168 -32.076 1.00 88.44 675 LYS A N 1
ATOM 5123 C CA . LYS A 1 675 ? 17.174 -2.358 -32.819 1.00 88.44 675 LYS A CA 1
ATOM 5124 C C . LYS A 1 675 ? 16.479 -3.259 -33.838 1.00 88.44 675 LYS A C 1
ATOM 5126 O O . LYS A 1 675 ? 17.120 -3.826 -34.725 1.00 88.44 675 LYS A O 1
ATOM 5131 N N . THR A 1 676 ? 15.172 -3.414 -33.687 1.00 87.44 676 THR A N 1
ATOM 5132 C CA . THR A 1 676 ? 14.305 -4.268 -34.508 1.00 87.44 676 THR A CA 1
ATOM 5133 C C . THR A 1 676 ? 13.033 -3.510 -34.865 1.00 87.44 676 THR A C 1
ATOM 5135 O O . THR A 1 676 ? 12.006 -3.747 -34.234 1.00 87.44 676 THR A O 1
ATOM 5138 N N . PRO A 1 677 ? 13.092 -2.585 -35.838 1.00 84.12 677 PRO A N 1
ATOM 5139 C CA . PRO A 1 677 ? 11.974 -1.705 -36.140 1.00 84.12 677 PRO A CA 1
ATOM 5140 C C . PRO A 1 677 ? 10.700 -2.475 -36.508 1.00 84.12 677 PRO A C 1
ATOM 5142 O O . PRO A 1 677 ? 10.739 -3.353 -37.371 1.00 84.12 677 PRO A O 1
ATOM 5145 N N . ASN A 1 678 ? 9.585 -2.115 -35.873 1.00 80.19 678 ASN A N 1
ATOM 5146 C CA . ASN A 1 678 ? 8.228 -2.594 -36.090 1.00 80.19 678 ASN A CA 1
ATOM 5147 C C . ASN A 1 678 ? 8.187 -4.120 -36.131 1.00 80.19 678 ASN A C 1
ATOM 5149 O O . ASN A 1 678 ? 7.608 -4.729 -37.044 1.00 80.19 678 ASN A O 1
ATOM 5153 N N . ILE A 1 67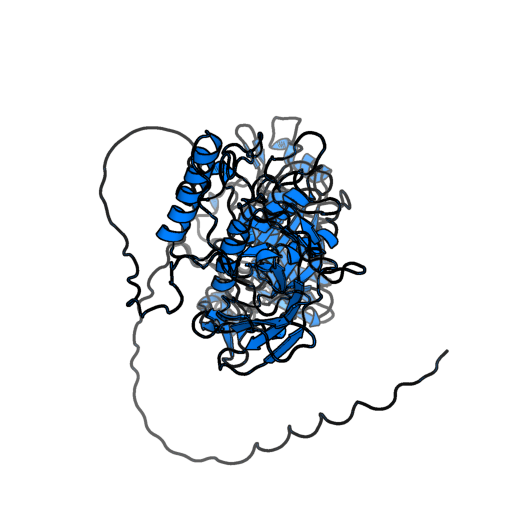9 ? 8.875 -4.754 -35.176 1.00 85.12 679 ILE A N 1
ATOM 5154 C CA . ILE A 1 679 ? 9.118 -6.188 -35.245 1.00 85.12 679 ILE A CA 1
ATOM 5155 C C . ILE A 1 679 ? 7.810 -6.965 -35.297 1.00 85.12 679 ILE A C 1
ATOM 5157 O O . ILE A 1 679 ? 7.698 -7.916 -36.067 1.00 85.12 679 ILE A O 1
ATOM 5161 N N . GLU A 1 680 ? 6.787 -6.499 -34.582 1.00 83.19 680 GLU A N 1
ATOM 5162 C CA . GLU A 1 680 ? 5.453 -7.088 -34.522 1.00 83.19 680 GLU A CA 1
ATOM 5163 C C . GLU A 1 680 ? 4.738 -7.120 -35.882 1.00 83.19 680 GLU A C 1
ATOM 5165 O O . GLU A 1 680 ? 3.884 -7.976 -36.103 1.00 83.19 680 GLU A O 1
ATOM 5170 N N . ARG A 1 681 ? 5.130 -6.253 -36.825 1.00 81.56 681 ARG A N 1
ATOM 5171 C CA . ARG A 1 681 ? 4.549 -6.143 -38.177 1.00 81.56 681 ARG A CA 1
ATOM 5172 C C . ARG A 1 681 ? 5.350 -6.880 -39.245 1.00 81.56 681 ARG A C 1
ATOM 5174 O O . ARG A 1 681 ? 4.939 -6.919 -40.404 1.00 81.56 681 ARG A O 1
ATOM 5181 N N . THR A 1 682 ? 6.495 -7.461 -38.890 1.00 77.06 682 THR A N 1
ATOM 5182 C CA . THR A 1 682 ? 7.369 -8.124 -39.862 1.00 77.06 682 THR A CA 1
ATOM 5183 C C . THR A 1 682 ? 6.703 -9.383 -40.431 1.00 77.06 682 THR A C 1
ATOM 5185 O O . THR A 1 682 ? 6.412 -10.347 -39.708 1.00 77.06 682 THR A O 1
ATOM 5188 N N . ALA A 1 683 ? 6.495 -9.385 -41.752 1.00 68.25 683 ALA A N 1
ATOM 5189 C CA . ALA A 1 683 ? 5.997 -10.535 -42.499 1.00 68.25 683 ALA A CA 1
ATOM 5190 C C . ALA A 1 683 ? 7.101 -11.599 -42.673 1.00 68.25 683 ALA A C 1
ATOM 5192 O O . ALA A 1 683 ? 8.225 -11.281 -43.050 1.00 68.25 683 ALA A O 1
ATOM 5193 N N . GLY A 1 684 ? 6.778 -12.876 -42.434 1.00 68.50 684 GLY A N 1
ATOM 5194 C CA . GLY A 1 684 ? 7.707 -14.002 -42.628 1.00 68.50 684 GLY A CA 1
ATOM 5195 C C . GLY A 1 684 ? 8.561 -14.367 -41.404 1.00 68.50 684 GLY A C 1
ATOM 5196 O O . GLY A 1 684 ? 8.235 -14.018 -40.269 1.00 68.50 684 GLY A O 1
ATOM 5197 N N . ALA A 1 685 ? 9.625 -15.147 -41.614 1.00 67.00 685 ALA A N 1
ATOM 5198 C CA . ALA A 1 685 ? 10.524 -15.580 -40.542 1.00 67.00 685 ALA A CA 1
ATOM 5199 C C . ALA A 1 685 ? 11.508 -14.453 -40.184 1.00 67.00 685 ALA A C 1
ATOM 5201 O O . ALA A 1 685 ? 12.353 -14.087 -40.997 1.00 67.00 685 ALA A O 1
ATOM 5202 N N . PHE A 1 686 ? 11.403 -13.909 -38.971 1.00 78.19 686 PHE A N 1
ATOM 5203 C CA . PHE A 1 686 ? 12.387 -12.968 -38.440 1.00 78.19 686 PHE A CA 1
ATOM 5204 C C . PHE A 1 686 ? 13.576 -13.720 -37.828 1.00 78.19 686 PHE A C 1
ATOM 5206 O O . PHE A 1 686 ? 13.394 -14.692 -37.094 1.00 78.19 686 PHE A O 1
ATOM 5213 N N . SER A 1 687 ? 14.793 -13.234 -38.087 1.00 79.12 687 SER A N 1
ATOM 5214 C CA . SER A 1 687 ? 16.013 -13.713 -37.439 1.00 79.12 687 SER A CA 1
ATOM 5215 C C . SER A 1 687 ? 16.708 -12.570 -36.710 1.00 79.12 687 SER A C 1
ATOM 5217 O O . SER A 1 687 ? 17.034 -11.544 -37.304 1.00 79.12 687 SER A O 1
ATOM 5219 N N . ILE A 1 688 ? 17.014 -12.779 -35.429 1.00 78.81 688 ILE A N 1
ATOM 5220 C CA . ILE A 1 688 ? 17.765 -11.806 -34.627 1.00 78.81 688 ILE A CA 1
ATOM 5221 C C . ILE A 1 688 ? 19.209 -11.626 -35.132 1.00 78.81 688 ILE A C 1
ATOM 5223 O O . ILE A 1 688 ? 19.844 -10.618 -34.847 1.00 78.81 688 ILE A O 1
ATOM 5227 N N . GLN A 1 689 ? 19.731 -12.571 -35.925 1.00 75.50 689 GLN A N 1
ATOM 5228 C CA . GLN A 1 689 ? 21.089 -12.497 -36.481 1.00 75.50 689 GLN A CA 1
ATOM 5229 C C . GLN A 1 689 ? 21.273 -11.350 -37.482 1.00 75.50 689 GLN A C 1
ATOM 5231 O O . GLN A 1 689 ? 22.397 -10.905 -37.690 1.00 75.50 689 GLN A O 1
ATOM 5236 N N . SER A 1 690 ? 20.189 -10.872 -38.098 1.00 74.81 690 SER A N 1
ATOM 5237 C CA . SER A 1 690 ? 20.210 -9.724 -39.012 1.00 74.81 690 SER A CA 1
ATOM 5238 C C . SER A 1 690 ? 19.877 -8.395 -38.330 1.00 74.81 690 SER A C 1
ATOM 5240 O O . SER A 1 690 ? 19.860 -7.365 -38.999 1.00 74.81 690 SER A O 1
ATOM 5242 N N . ALA A 1 691 ? 19.573 -8.403 -37.029 1.00 84.25 691 ALA A N 1
ATOM 5243 C CA . ALA A 1 691 ? 19.224 -7.197 -36.293 1.00 84.25 691 ALA A CA 1
ATOM 5244 C C . ALA A 1 691 ? 20.471 -6.401 -35.886 1.00 84.25 691 ALA A C 1
ATOM 5246 O O . ALA A 1 691 ? 21.529 -6.963 -35.594 1.00 84.25 691 ALA A O 1
ATOM 5247 N N . GLU A 1 692 ? 20.337 -5.077 -35.827 1.00 88.31 692 GLU A N 1
ATOM 5248 C CA . GLU A 1 692 ? 21.411 -4.202 -35.368 1.00 88.31 692 GLU A CA 1
ATOM 5249 C C . GLU A 1 692 ? 21.620 -4.378 -33.859 1.00 88.31 692 GLU A C 1
ATOM 5251 O O . GLU A 1 692 ? 20.713 -4.133 -33.062 1.00 88.31 692 GLU A O 1
ATOM 5256 N N . VAL A 1 693 ? 22.829 -4.777 -33.460 1.00 90.81 693 VAL A N 1
ATOM 5257 C CA . VAL A 1 693 ? 23.231 -4.854 -32.051 1.00 90.81 693 VAL A CA 1
ATOM 5258 C C . VAL A 1 693 ? 23.569 -3.453 -31.556 1.00 90.81 693 VAL A C 1
ATOM 5260 O O . VAL A 1 693 ? 24.523 -2.842 -32.034 1.00 90.81 693 VAL A O 1
ATOM 5263 N N . LEU A 1 694 ? 22.830 -2.963 -30.561 1.00 87.62 694 LEU A N 1
ATOM 5264 C CA . LEU A 1 694 ? 23.120 -1.672 -29.932 1.00 87.62 694 LEU A CA 1
ATOM 5265 C C . LEU A 1 694 ? 24.182 -1.809 -28.843 1.00 87.62 694 LEU A C 1
ATOM 5267 O O . LEU A 1 694 ? 25.099 -0.996 -28.765 1.00 87.62 694 LEU A O 1
ATOM 5271 N N . PHE A 1 695 ? 24.081 -2.849 -28.015 1.00 87.56 695 PHE A N 1
ATOM 5272 C CA . PHE A 1 695 ? 25.137 -3.244 -27.084 1.00 87.56 695 PHE A CA 1
ATOM 5273 C C . PHE A 1 695 ? 24.924 -4.681 -26.595 1.00 87.56 695 PHE A C 1
ATOM 5275 O O . PHE A 1 695 ? 23.823 -5.228 -26.654 1.00 87.56 695 PHE A O 1
ATOM 5282 N N . THR A 1 696 ? 25.986 -5.268 -26.045 1.00 92.12 696 THR A N 1
ATOM 5283 C CA . THR A 1 696 ? 25.928 -6.494 -25.238 1.00 92.12 696 THR A CA 1
ATOM 5284 C C . THR A 1 696 ? 26.556 -6.226 -23.882 1.00 92.12 696 THR A C 1
ATOM 5286 O O . THR A 1 696 ? 27.594 -5.568 -23.794 1.00 92.12 696 THR A O 1
ATOM 5289 N N . ARG A 1 697 ? 25.928 -6.732 -22.824 1.00 91.50 697 ARG A N 1
ATOM 5290 C CA . ARG A 1 697 ? 26.399 -6.612 -21.450 1.00 91.50 697 ARG A CA 1
ATOM 5291 C C . ARG A 1 697 ? 26.411 -7.981 -20.779 1.00 91.50 697 ARG A C 1
ATOM 5293 O O . ARG A 1 697 ? 25.409 -8.687 -20.815 1.00 91.50 697 ARG A O 1
ATOM 5300 N N . GLN A 1 698 ? 27.545 -8.317 -20.172 1.00 92.75 698 GLN A N 1
ATOM 5301 C CA . GLN A 1 698 ? 27.727 -9.503 -19.331 1.00 92.75 698 GLN A CA 1
ATOM 5302 C C . GLN A 1 698 ? 27.558 -9.117 -17.856 1.00 92.75 698 GLN A C 1
ATOM 5304 O O . GLN A 1 698 ? 27.871 -7.975 -17.497 1.00 92.75 698 GLN A O 1
ATOM 5309 N N . PHE A 1 699 ? 27.093 -10.050 -17.026 1.00 88.75 699 PHE A N 1
ATOM 5310 C CA . PHE A 1 699 ? 26.847 -9.853 -15.593 1.00 88.75 699 PHE A CA 1
ATOM 5311 C C . PHE A 1 699 ? 27.586 -10.852 -14.711 1.00 88.75 699 PHE A C 1
ATOM 5313 O O . PHE A 1 699 ? 27.752 -12.021 -15.136 1.00 88.75 699 PHE A O 1
#

Mean predicted aligned error: 13.21 Å

Sequence (699 aa):
MLNSKNGLFLSLLTAVLAASLSGCLQGSGSSADNTVATVAAGGDPLDDADGADSGGQTDGGDGTTMPTPTEPGNGNDPGDSNTPISENEPAIWLAQTHIQLLNNPSAAAVSPTNTFDDNLKFAEDKLNTYLNTTGEKMLKLTGDKDTLLKLDLTQAHGFSNPRAKVTLFDKNGAVVWESFASSPAAIPASFDYRPGMVTHKLEESFVLMLPGQHLATGAQLEVTVQEQGTSSAADWTKRFALNVGAPVVLPVTMFDFRVFENNQRTLPSEAMVELGRKIPVKALAFQRLEVNMDQAVFLPIKSSTSSIPHIRASSFTEWQTKAQPFTTTTLLPRNYRSVDHSQTMLAVMLNAGGQLYISSYHGNFNDGSTGSFKGRGNSSMYSSSTNASVPNAKGVFAHEFSHNLDLYHWQERNAGKAYADKPYPYEGEMFGILPPTSAGNKTHNGPTWHYIPPSSGNPFGQVNPPFRVDATSNNIYKRVISTSGAQDDKLTNDHVGTISDFDRRVSQHWLERVVRVYNTQTARWSTWDQATGSYSKSVGGTAGINLPRQPAPESVFSLIFATSVVNRDANLAYRPVGPYQSGIRFLYDPQNSTDRTLAQSRAYCPAATVASGGGCDYSVKVVQGTETSVYMLPIDDETNNLQRTVALTDDNAVKHTAINIPASGGAVREITLYKTPNIERTAGAFSIQSAEVLFTRQF

pLDDT: mean 73.72, std 22.08, range [22.59, 98.44]